Protein AF-A0A7S1FYM8-F1 (afdb_monomer)

Radius of gyration: 42.68 Å; Cα contacts (8 Å, |Δi|>4): 226; chains: 1; bounding box: 105×110×107 Å

Structure (mmCIF, N/CA/C/O backbone):
data_AF-A0A7S1FYM8-F1
#
_entry.id   AF-A0A7S1FYM8-F1
#
loop_
_atom_site.group_PDB
_atom_site.id
_atom_site.type_symbol
_atom_site.label_atom_id
_atom_site.label_alt_id
_atom_site.label_comp_id
_atom_site.label_asym_id
_atom_site.label_entity_id
_atom_site.label_seq_id
_atom_site.pdbx_PDB_ins_code
_atom_site.Cartn_x
_atom_site.Cartn_y
_atom_site.Cartn_z
_atom_site.occupancy
_atom_site.B_iso_or_equiv
_atom_site.auth_seq_id
_atom_site.auth_comp_id
_atom_site.auth_asym_id
_atom_site.auth_atom_id
_atom_site.pdbx_PDB_model_num
ATOM 1 N N . ARG A 1 1 ? -41.922 -6.984 -18.715 1.00 38.25 1 ARG A N 1
ATOM 2 C CA . ARG A 1 1 ? -40.935 -7.108 -17.613 1.00 38.25 1 ARG A CA 1
ATOM 3 C C . ARG A 1 1 ? -41.247 -8.401 -16.882 1.00 38.25 1 ARG A C 1
ATOM 5 O O . ARG A 1 1 ? -42.324 -8.498 -16.317 1.00 38.25 1 ARG A O 1
ATOM 12 N N . VAL A 1 2 ? -40.374 -9.398 -16.996 1.00 32.34 2 VAL A N 1
ATOM 13 C CA . VAL A 1 2 ? -40.550 -10.712 -16.357 1.00 32.34 2 VAL A CA 1
ATOM 14 C C . VAL A 1 2 ? -40.306 -10.556 -14.846 1.00 32.34 2 VAL A C 1
ATOM 16 O O . VAL A 1 2 ? -39.358 -9.849 -14.486 1.00 32.34 2 VAL A O 1
ATOM 19 N N . PRO A 1 3 ? -41.141 -11.131 -13.960 1.00 38.28 3 PRO A N 1
ATOM 20 C CA . PRO A 1 3 ? -40.943 -11.013 -12.522 1.00 38.28 3 PRO A CA 1
ATOM 21 C C . PRO A 1 3 ? -39.679 -11.766 -12.103 1.00 38.28 3 PRO A C 1
ATOM 23 O O . PRO A 1 3 ? -39.442 -12.898 -12.520 1.00 38.28 3 PRO A O 1
ATOM 26 N N . ARG A 1 4 ? -38.859 -11.119 -11.275 1.00 33.41 4 ARG A N 1
ATOM 27 C CA . ARG A 1 4 ? -37.663 -11.712 -10.673 1.00 33.41 4 ARG A CA 1
ATOM 28 C C . ARG A 1 4 ? -38.124 -12.667 -9.559 1.00 33.41 4 ARG A C 1
ATOM 30 O O . ARG A 1 4 ? -38.841 -12.194 -8.676 1.00 33.41 4 ARG A O 1
ATOM 37 N N . PRO A 1 5 ? -37.766 -13.962 -9.578 1.00 40.53 5 PRO A N 1
ATOM 38 C CA . PRO A 1 5 ? -38.188 -14.881 -8.529 1.00 40.53 5 PRO A CA 1
ATOM 39 C C . PRO A 1 5 ? -37.510 -14.532 -7.199 1.00 40.53 5 PRO A C 1
ATOM 41 O O . PRO A 1 5 ? -36.374 -14.048 -7.163 1.00 40.53 5 PRO A O 1
ATOM 44 N N . ALA A 1 6 ? -38.261 -14.728 -6.116 1.00 43.34 6 ALA A N 1
ATOM 45 C CA . ALA A 1 6 ? -37.846 -14.472 -4.747 1.00 43.34 6 ALA A CA 1
ATOM 46 C C . ALA A 1 6 ? -36.662 -15.372 -4.357 1.00 43.34 6 ALA A C 1
ATOM 48 O O . ALA A 1 6 ? -36.642 -16.555 -4.681 1.00 43.34 6 ALA A O 1
ATOM 49 N N . ARG A 1 7 ? -35.674 -14.788 -3.668 1.00 47.69 7 ARG A N 1
ATOM 50 C CA . ARG A 1 7 ? -34.530 -15.500 -3.091 1.00 47.69 7 ARG A CA 1
ATOM 51 C C . ARG A 1 7 ? -35.002 -16.296 -1.875 1.00 47.69 7 ARG A C 1
ATOM 53 O O . ARG A 1 7 ? -35.148 -15.723 -0.800 1.00 47.69 7 ARG A O 1
ATOM 60 N N . SER A 1 8 ? -35.270 -17.578 -2.067 1.00 44.41 8 SER A N 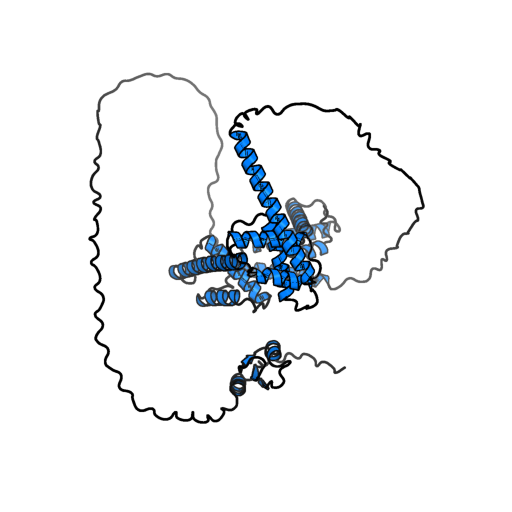1
ATOM 61 C CA . SER A 1 8 ? -35.269 -18.577 -1.001 1.00 44.41 8 SER A CA 1
ATOM 62 C C . SER A 1 8 ? -33.828 -19.017 -0.732 1.00 44.41 8 SER A C 1
ATOM 64 O O . SER A 1 8 ? -33.050 -19.169 -1.674 1.00 44.41 8 SER A O 1
ATOM 66 N N . ASP A 1 9 ? -33.489 -19.188 0.548 1.00 45.25 9 ASP A N 1
ATOM 67 C CA . ASP A 1 9 ? -32.216 -19.705 1.067 1.00 45.25 9 ASP A CA 1
ATOM 68 C C . ASP A 1 9 ? -32.023 -21.186 0.681 1.00 45.25 9 ASP A C 1
ATOM 70 O O . ASP A 1 9 ? -32.044 -22.092 1.512 1.00 45.25 9 ASP A O 1
ATOM 74 N N . GLU A 1 10 ? -31.886 -21.449 -0.615 1.00 48.28 10 GLU A N 1
ATOM 75 C CA . GLU A 1 10 ? -31.361 -22.709 -1.119 1.00 48.28 10 GLU A CA 1
ATOM 76 C C . GLU A 1 10 ? -29.854 -22.688 -0.877 1.00 48.28 10 GLU A C 1
ATOM 78 O O . GLU A 1 10 ? -29.166 -21.782 -1.350 1.00 48.28 10 GLU A O 1
ATOM 83 N N . ALA A 1 11 ? -29.352 -23.665 -0.115 1.00 52.97 11 ALA A N 1
ATOM 84 C CA . ALA A 1 11 ? -27.927 -23.952 -0.015 1.00 52.97 11 ALA A CA 1
ATOM 85 C C . ALA A 1 11 ? -27.313 -23.813 -1.411 1.00 52.97 11 ALA A C 1
ATOM 87 O O . ALA A 1 11 ? -27.772 -24.491 -2.332 1.00 52.97 11 ALA A O 1
ATOM 88 N N . GLU A 1 12 ? -26.370 -22.880 -1.583 1.00 62.25 12 GLU A N 1
ATOM 89 C CA . GLU A 1 12 ? -25.734 -22.622 -2.872 1.00 62.25 12 GLU A CA 1
ATOM 90 C C . GLU A 1 12 ? -25.123 -23.933 -3.362 1.00 62.25 12 GLU A C 1
ATOM 92 O O . GLU A 1 12 ? -24.049 -24.342 -2.931 1.00 62.25 12 GLU A O 1
ATOM 97 N N . VAL A 1 13 ? -25.858 -24.644 -4.218 1.00 65.06 13 VAL A N 1
ATOM 98 C CA . VAL A 1 13 ? -25.373 -25.871 -4.831 1.00 65.06 13 VAL A CA 1
ATOM 99 C C . VAL A 1 13 ? -24.149 -25.453 -5.622 1.00 65.06 13 VAL A C 1
ATOM 101 O O . VAL A 1 13 ? -24.277 -24.651 -6.549 1.00 65.06 13 VAL A O 1
ATOM 104 N N . GLU A 1 14 ? -22.976 -25.948 -5.229 1.00 85.75 14 GLU A N 1
ATOM 105 C CA . GLU A 1 14 ? -21.726 -25.681 -5.929 1.00 85.75 14 GLU A CA 1
ATOM 106 C C . GLU A 1 14 ? -21.905 -26.052 -7.406 1.00 85.75 14 GLU A C 1
ATOM 108 O O . GLU A 1 14 ? -22.054 -27.219 -7.779 1.00 85.75 14 GLU A O 1
ATOM 113 N N . ARG A 1 15 ? -21.976 -25.030 -8.261 1.00 95.69 15 ARG A N 1
ATOM 114 C CA . ARG A 1 15 ? -22.056 -25.183 -9.712 1.00 95.69 15 ARG A CA 1
ATOM 115 C C . ARG A 1 15 ? -20.660 -24.989 -10.278 1.00 95.69 15 ARG A C 1
ATOM 117 O O . ARG A 1 15 ? -20.012 -23.982 -10.020 1.00 95.69 15 ARG A O 1
ATOM 124 N N . TYR A 1 16 ? -20.240 -25.935 -11.098 1.00 96.44 16 TYR A N 1
ATOM 125 C CA . TYR A 1 16 ? -18.997 -25.930 -11.848 1.00 96.44 16 TYR A CA 1
ATOM 126 C C . TYR A 1 16 ? -19.305 -25.566 -13.301 1.00 96.44 16 TYR A C 1
ATOM 128 O O . TYR A 1 16 ? -20.214 -26.126 -13.915 1.00 96.44 16 TYR A O 1
ATOM 136 N N . TYR A 1 17 ? -18.546 -24.634 -13.863 1.00 96.94 17 TYR A N 1
ATOM 137 C CA . TYR A 1 17 ? -18.702 -24.162 -15.236 1.00 96.94 17 TYR A CA 1
ATOM 138 C C . TYR A 1 17 ? -17.548 -24.710 -16.076 1.00 96.94 17 TYR A C 1
ATOM 140 O O . TYR A 1 17 ? -16.439 -24.181 -16.038 1.00 96.94 17 TYR A O 1
ATOM 148 N N . ALA A 1 18 ? -17.783 -25.797 -16.803 1.00 97.00 18 ALA A N 1
ATOM 149 C CA . ALA A 1 18 ? -16.770 -26.430 -17.639 1.00 97.00 18 ALA A CA 1
ATOM 150 C C . ALA A 1 18 ? -16.822 -25.862 -19.061 1.00 97.00 18 ALA A C 1
ATOM 152 O O . ALA A 1 18 ? -17.883 -25.850 -19.679 1.00 97.00 18 ALA A O 1
ATOM 153 N N . VAL A 1 19 ? -15.683 -25.423 -19.590 1.00 97.00 19 VAL A N 1
ATOM 154 C CA . VAL A 1 19 ? -15.512 -24.934 -20.962 1.00 97.00 19 VAL A CA 1
ATOM 155 C C . VAL A 1 19 ? -14.601 -25.911 -21.695 1.00 97.00 19 VAL A C 1
ATOM 157 O O . VAL A 1 19 ? -13.460 -26.118 -21.289 1.00 97.00 19 VAL A O 1
ATOM 160 N N . ARG A 1 20 ? -15.103 -26.523 -22.769 1.00 95.44 20 ARG A N 1
ATOM 161 C CA . ARG A 1 20 ? -14.347 -27.440 -23.636 1.00 95.44 20 ARG A CA 1
ATOM 162 C C . ARG A 1 20 ? -13.675 -26.693 -24.785 1.00 95.44 20 ARG A C 1
ATOM 164 O O . ARG A 1 20 ? -12.532 -26.971 -25.126 1.00 95.44 20 ARG A O 1
ATOM 171 N N . ARG A 1 21 ? -14.378 -25.718 -25.363 1.00 93.94 21 ARG A N 1
ATOM 172 C CA . ARG A 1 21 ? -13.849 -24.800 -26.379 1.00 93.94 21 ARG A CA 1
ATOM 173 C C . ARG A 1 21 ? -14.210 -23.381 -25.977 1.00 93.94 21 ARG A C 1
ATOM 175 O O . ARG A 1 21 ? -15.368 -23.102 -25.686 1.00 93.94 21 ARG A O 1
ATOM 182 N N . GLY A 1 22 ? -13.217 -22.505 -25.931 1.00 93.81 22 GLY A N 1
ATOM 183 C CA . GLY A 1 22 ? -13.373 -21.103 -25.559 1.00 93.81 22 GLY A CA 1
ATOM 184 C C . GLY A 1 22 ? -12.378 -20.229 -26.311 1.00 93.81 22 GLY A C 1
ATOM 185 O O . GLY A 1 22 ? -11.638 -20.705 -27.172 1.00 93.81 22 GLY A O 1
ATOM 186 N N . ARG A 1 23 ? -12.356 -18.938 -25.983 1.00 93.12 23 ARG A N 1
ATOM 187 C CA . ARG A 1 23 ? -11.475 -17.944 -26.613 1.00 93.12 23 ARG A CA 1
ATOM 188 C C . ARG A 1 23 ? -9.984 -18.272 -26.479 1.00 93.12 23 ARG A C 1
ATOM 190 O O . ARG A 1 23 ? -9.207 -17.984 -27.386 1.00 93.12 23 ARG A O 1
ATOM 197 N N . THR A 1 24 ? -9.578 -18.861 -25.355 1.00 80.12 24 THR A N 1
ATOM 198 C CA . THR A 1 24 ? -8.226 -19.404 -25.166 1.00 80.12 24 THR A CA 1
ATOM 199 C C . THR A 1 24 ? -8.275 -20.923 -25.352 1.00 80.12 24 THR A C 1
ATOM 201 O O . THR A 1 24 ? -9.150 -21.584 -24.808 1.00 80.12 24 THR A O 1
ATOM 204 N N . VAL A 1 25 ? -7.392 -21.484 -26.186 1.00 63.66 25 VAL A N 1
ATOM 205 C CA . VAL A 1 25 ? -7.493 -22.843 -26.775 1.00 63.66 25 VAL A CA 1
ATOM 206 C C . VAL A 1 25 ? -7.195 -23.978 -25.770 1.00 63.66 25 VAL A C 1
ATOM 208 O O . VAL A 1 25 ? -6.439 -24.902 -26.054 1.00 63.66 25 VAL A O 1
ATOM 211 N N . ARG A 1 26 ? -7.733 -23.918 -24.551 1.00 81.81 26 ARG A N 1
ATOM 212 C CA . ARG A 1 26 ? -7.586 -24.965 -23.534 1.00 81.81 26 ARG A CA 1
ATOM 213 C C . ARG A 1 26 ? -8.911 -25.200 -22.827 1.00 81.81 26 ARG A C 1
ATOM 215 O O . ARG A 1 26 ? -9.626 -24.252 -22.516 1.00 81.81 26 ARG A O 1
ATOM 222 N N . SER A 1 27 ? -9.209 -26.467 -22.567 1.00 89.06 27 SER A N 1
ATOM 223 C CA . SER A 1 27 ? -10.341 -26.851 -21.736 1.00 89.06 27 SER A CA 1
ATOM 224 C C . SER A 1 27 ? -10.103 -26.422 -20.286 1.00 89.06 27 SER A C 1
ATOM 226 O O . SER A 1 27 ? -9.040 -26.697 -19.726 1.00 89.06 27 SER A O 1
ATOM 228 N N . CYS A 1 28 ? -11.088 -25.764 -19.674 1.00 95.12 28 CYS A N 1
ATOM 229 C CA . CYS A 1 28 ? -10.991 -25.144 -18.349 1.00 95.12 28 CYS A CA 1
ATOM 230 C C . CYS A 1 28 ? -12.256 -25.423 -17.522 1.00 95.12 28 CYS A C 1
ATOM 232 O O . CYS A 1 28 ? -13.337 -25.598 -18.079 1.00 95.12 28 CYS A O 1
ATOM 234 N N . ILE A 1 29 ? -12.149 -25.416 -16.190 1.00 96.25 29 ILE A N 1
ATOM 235 C CA . ILE A 1 29 ? -13.300 -25.477 -15.273 1.00 96.25 29 ILE A CA 1
ATOM 236 C C . ILE A 1 29 ? -13.244 -24.252 -14.363 1.00 96.25 29 ILE A C 1
ATOM 238 O O . ILE A 1 29 ? -12.221 -24.004 -13.729 1.00 96.25 29 ILE A O 1
ATOM 242 N N . PHE A 1 30 ? -14.340 -23.503 -14.293 1.00 95.56 30 PHE A N 1
ATOM 243 C CA . PHE A 1 30 ? -14.485 -22.301 -13.476 1.00 95.56 30 PHE A CA 1
ATOM 244 C C . PHE A 1 30 ? -15.482 -22.540 -12.339 1.00 95.56 30 PHE A C 1
ATOM 246 O O . PHE A 1 30 ? -16.452 -23.283 -12.500 1.00 95.56 30 PHE A O 1
ATOM 253 N N . LEU A 1 31 ? -15.264 -21.882 -11.199 1.00 94.06 31 LEU A N 1
ATOM 254 C CA . LEU A 1 31 ? -16.200 -21.885 -10.064 1.00 94.06 31 LEU A CA 1
ATOM 255 C C . LEU A 1 31 ? -17.230 -20.753 -10.166 1.00 94.06 31 LEU A C 1
ATOM 257 O O . LEU A 1 31 ? -18.332 -20.854 -9.633 1.00 94.06 31 LEU A O 1
ATOM 261 N N . PHE A 1 32 ? -16.898 -19.685 -10.894 1.00 93.56 32 PHE A N 1
ATOM 262 C CA . PHE A 1 32 ? -17.750 -18.514 -11.041 1.00 93.56 32 PHE A CA 1
ATOM 263 C C . PHE A 1 32 ? -18.169 -18.312 -12.497 1.00 93.56 32 PHE A C 1
ATOM 265 O O . PHE A 1 32 ? -17.368 -18.424 -13.426 1.00 93.56 32 PHE A O 1
ATOM 272 N N . TRP A 1 33 ? -19.437 -17.939 -12.699 1.00 93.81 33 TRP A N 1
ATOM 273 C CA . TRP A 1 33 ? -19.972 -17.649 -14.034 1.00 93.81 33 TRP A CA 1
ATOM 274 C C . TRP A 1 33 ? -19.226 -16.506 -14.728 1.00 93.81 33 TRP A C 1
ATOM 276 O O . TRP A 1 33 ? -19.073 -16.523 -15.944 1.00 93.81 33 TRP A O 1
ATOM 286 N N . ARG A 1 34 ? -18.748 -15.520 -13.9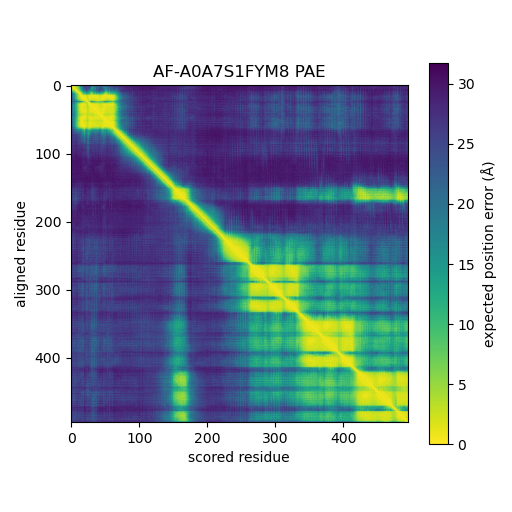58 1.00 93.44 34 ARG A N 1
ATOM 287 C CA . ARG A 1 34 ? -18.020 -14.362 -14.487 1.00 93.44 34 ARG A CA 1
ATOM 288 C C . ARG A 1 34 ? -16.785 -14.784 -15.286 1.00 93.44 34 ARG A C 1
ATOM 290 O O . ARG A 1 34 ? -16.613 -14.295 -16.395 1.00 93.44 34 ARG A O 1
ATOM 297 N N . ASP A 1 35 ? -15.999 -15.717 -14.760 1.00 93.50 35 ASP A N 1
ATOM 298 C CA . ASP A 1 35 ? -14.743 -16.148 -15.383 1.00 93.50 35 ASP A CA 1
ATOM 299 C C . ASP A 1 35 ? -15.008 -17.049 -16.597 1.00 93.50 35 ASP A C 1
ATOM 301 O O . ASP A 1 35 ? -14.373 -16.912 -17.642 1.00 93.50 35 ASP A O 1
ATOM 305 N N . CYS A 1 36 ? -16.019 -17.921 -16.498 1.00 95.69 36 CYS A N 1
ATOM 306 C CA . CYS A 1 36 ? -16.494 -18.721 -17.629 1.00 95.69 36 CYS A CA 1
ATOM 307 C C . CYS A 1 36 ? -16.953 -17.825 -18.790 1.00 95.69 36 CYS A C 1
ATOM 309 O O . CYS A 1 36 ? -16.597 -18.051 -19.948 1.00 95.69 36 CYS A O 1
ATOM 311 N N . ARG A 1 37 ? -17.693 -16.757 -18.475 1.00 96.19 37 ARG A N 1
ATOM 312 C CA . ARG A 1 37 ? -18.225 -15.811 -19.455 1.00 96.19 37 ARG A CA 1
ATOM 313 C C . ARG A 1 37 ? -17.129 -15.137 -20.282 1.00 96.19 37 ARG A C 1
ATOM 315 O O . ARG A 1 37 ? -17.326 -14.951 -21.475 1.00 96.19 37 ARG A O 1
ATOM 322 N N . GLU A 1 38 ? -15.967 -14.836 -19.703 1.00 95.06 38 GLU A N 1
ATOM 323 C CA . GLU A 1 38 ? -14.831 -14.249 -20.437 1.00 95.06 38 GLU A CA 1
ATOM 324 C C . GLU A 1 38 ? -14.255 -15.180 -21.521 1.00 95.06 38 GLU A C 1
ATOM 326 O O . GLU A 1 38 ? -13.633 -14.708 -22.477 1.00 95.06 38 GLU A O 1
ATOM 331 N N . GLN A 1 39 ? -14.474 -16.495 -21.398 1.00 95.44 39 GLN A N 1
ATOM 332 C CA . GLN A 1 39 ? -14.066 -17.483 -22.400 1.00 95.44 39 GLN A CA 1
ATOM 333 C C . GLN A 1 39 ? -15.125 -17.736 -23.474 1.00 95.44 39 GLN A C 1
ATOM 335 O O . GLN A 1 39 ? -14.768 -18.145 -24.581 1.00 95.44 39 GLN A O 1
ATOM 340 N N . VAL A 1 40 ? -16.401 -17.534 -23.139 1.00 96.19 40 VAL A N 1
ATOM 341 C CA . VAL A 1 40 ? -17.550 -17.882 -23.988 1.00 96.19 40 VAL A CA 1
ATOM 342 C C . VAL A 1 40 ? -18.060 -16.675 -24.780 1.00 96.19 40 VAL A C 1
ATOM 344 O O . VAL A 1 40 ? -18.343 -16.808 -25.969 1.00 96.19 40 VAL A O 1
ATOM 347 N N . ASP A 1 41 ? -18.150 -15.491 -24.164 1.00 94.88 41 ASP A N 1
ATOM 348 C CA . ASP A 1 41 ? -18.695 -14.296 -24.816 1.00 94.88 41 ASP A CA 1
ATOM 349 C C . ASP A 1 41 ? -17.801 -13.861 -25.994 1.00 94.88 41 ASP A C 1
ATOM 351 O O . ASP A 1 41 ? -16.619 -13.549 -25.833 1.00 94.88 41 ASP A O 1
ATOM 355 N N . GLY A 1 42 ? -18.388 -13.814 -27.193 1.00 92.94 42 GLY A N 1
ATOM 356 C CA . GLY A 1 42 ? -17.697 -13.425 -28.427 1.00 92.94 42 GLY A CA 1
ATOM 357 C C . GLY A 1 42 ? -16.855 -14.530 -29.074 1.00 92.94 42 GLY A C 1
ATOM 358 O O . GLY A 1 42 ? -16.045 -14.226 -29.946 1.00 92.94 42 GLY A O 1
ATOM 359 N N . CYS A 1 43 ? -17.012 -15.790 -28.654 1.00 93.50 43 CYS A N 1
ATOM 360 C CA . CYS A 1 43 ? -16.412 -16.946 -29.315 1.00 93.50 43 CYS A CA 1
ATOM 361 C C . CYS A 1 43 ? -17.496 -17.766 -30.036 1.00 93.50 43 CYS A C 1
ATOM 363 O O . CYS A 1 43 ? -18.307 -18.431 -29.395 1.00 93.50 43 CYS A O 1
ATOM 365 N N . ASP A 1 44 ? -17.488 -17.744 -31.372 1.00 94.75 44 ASP A N 1
ATOM 366 C CA . ASP A 1 44 ? -18.535 -18.356 -32.213 1.00 94.75 44 ASP A CA 1
ATOM 367 C C . ASP A 1 44 ? -18.627 -19.887 -32.079 1.00 94.75 44 ASP A C 1
ATOM 369 O O . ASP A 1 44 ? -19.648 -20.491 -32.399 1.00 94.75 44 ASP A O 1
ATOM 373 N N . VAL A 1 45 ? -17.555 -20.520 -31.596 1.00 93.25 45 VAL A N 1
ATOM 374 C CA . VAL A 1 45 ? -17.421 -21.979 -31.436 1.00 93.25 45 VAL A CA 1
ATOM 375 C C . VAL A 1 45 ? -17.265 -22.392 -29.970 1.00 93.25 45 VAL A C 1
ATOM 377 O O . VAL A 1 45 ? -16.661 -23.425 -29.671 1.00 93.25 45 VAL A O 1
ATOM 380 N N . ALA A 1 46 ? -17.764 -21.574 -29.039 1.00 95.19 46 ALA A N 1
ATOM 381 C CA . ALA A 1 46 ? -17.681 -21.881 -27.620 1.00 95.19 46 ALA A CA 1
ATOM 382 C C . ALA A 1 46 ? -18.568 -23.074 -27.232 1.00 95.19 46 ALA A C 1
ATOM 384 O O . ALA A 1 46 ? -19.752 -23.131 -27.554 1.00 95.19 46 ALA A O 1
ATOM 385 N N . GLU A 1 47 ? -18.000 -24.003 -26.467 1.00 96.50 47 GLU A N 1
ATOM 386 C CA . GLU A 1 47 ? -18.697 -25.168 -25.928 1.00 96.50 47 GLU A CA 1
ATOM 387 C C . GLU A 1 47 ? -18.506 -25.198 -24.413 1.00 96.50 47 GLU A C 1
ATOM 389 O O . GLU A 1 47 ? -17.387 -25.393 -23.928 1.00 96.50 47 GLU A O 1
ATOM 394 N N . TYR A 1 48 ? -19.592 -25.012 -23.661 1.00 97.31 48 TYR A N 1
ATOM 395 C CA . TYR A 1 48 ? -19.569 -24.992 -22.199 1.00 97.31 48 TYR A CA 1
ATOM 396 C C . TYR A 1 48 ? -20.771 -25.727 -21.590 1.00 97.31 48 TYR A C 1
ATOM 398 O O . TYR A 1 48 ? -21.811 -25.877 -22.230 1.00 97.31 48 TYR A O 1
ATOM 406 N N . ALA A 1 49 ? -20.632 -26.172 -20.340 1.00 97.12 49 ALA A N 1
ATOM 407 C CA . ALA A 1 49 ? -21.692 -26.798 -19.556 1.00 97.12 49 ALA A CA 1
ATOM 408 C C . ALA A 1 49 ? -21.644 -26.345 -18.089 1.00 97.12 49 ALA A C 1
ATOM 410 O O . ALA A 1 49 ? -20.572 -26.108 -17.529 1.00 97.12 49 ALA A O 1
ATOM 411 N N . VAL A 1 50 ? -22.819 -26.248 -17.461 1.00 97.12 50 VAL A N 1
ATOM 412 C CA . VAL A 1 50 ? -22.969 -25.989 -16.020 1.00 97.12 50 VAL A CA 1
ATOM 413 C C . VAL A 1 50 ? -23.331 -27.298 -15.337 1.00 97.12 50 VAL A C 1
ATOM 415 O O . VAL A 1 50 ? -24.329 -27.926 -15.685 1.00 97.12 50 VAL A O 1
ATOM 418 N N . LEU A 1 51 ? -22.508 -27.729 -14.390 1.00 96.75 51 LEU A N 1
ATOM 419 C CA . LEU A 1 51 ? -22.564 -29.061 -13.797 1.00 96.75 51 LEU A CA 1
ATOM 420 C C . LEU A 1 51 ? -22.524 -28.937 -12.275 1.00 96.75 51 LEU A C 1
ATOM 422 O O . LEU A 1 51 ? -21.841 -28.077 -11.738 1.00 96.75 51 LEU A O 1
ATOM 426 N N . THR A 1 52 ? -23.252 -29.785 -11.559 1.00 95.88 52 THR A N 1
ATOM 427 C CA . THR A 1 52 ? -23.288 -29.778 -10.082 1.00 95.88 52 THR A CA 1
ATOM 428 C C . THR A 1 52 ? -22.208 -30.660 -9.453 1.00 95.88 52 THR A C 1
ATOM 430 O O . THR A 1 52 ? -22.085 -30.726 -8.237 1.00 95.88 52 THR A O 1
ATOM 433 N N . ASN A 1 53 ? -21.432 -31.370 -10.276 1.00 94.81 53 ASN A N 1
ATOM 434 C CA . ASN A 1 53 ? -20.415 -32.317 -9.839 1.00 94.81 53 ASN A CA 1
ATOM 435 C C . ASN A 1 53 ? -19.105 -32.066 -10.597 1.00 94.81 53 ASN A C 1
ATOM 437 O O . ASN A 1 53 ? -19.083 -32.060 -11.832 1.00 94.81 53 ASN A O 1
ATOM 441 N N . LEU A 1 54 ? -18.008 -31.912 -9.854 1.00 94.56 54 LEU A N 1
ATOM 442 C CA . LEU A 1 54 ? -16.672 -31.690 -10.403 1.00 94.56 54 LEU A CA 1
ATOM 443 C C . LEU A 1 54 ? -16.220 -32.815 -11.352 1.00 94.56 54 LEU A C 1
ATOM 445 O O . LEU A 1 54 ? -15.630 -32.533 -12.391 1.00 94.56 54 LEU A O 1
ATOM 449 N N . ALA A 1 55 ? -16.531 -34.081 -11.058 1.00 94.81 55 ALA A N 1
ATOM 450 C CA . ALA A 1 55 ? -16.164 -35.213 -11.915 1.00 94.81 55 ALA A CA 1
ATOM 451 C C . ALA A 1 55 ? -16.848 -35.141 -13.292 1.00 94.81 55 ALA A C 1
ATOM 453 O O . ALA A 1 55 ? -16.235 -35.440 -14.321 1.00 94.81 55 ALA A O 1
ATOM 454 N N . ALA A 1 56 ? -18.101 -34.676 -13.326 1.00 95.38 56 ALA A N 1
ATOM 455 C CA . ALA A 1 56 ? -18.807 -34.420 -14.577 1.00 95.38 56 ALA A CA 1
ATOM 456 C C . ALA A 1 56 ? -18.174 -33.243 -15.336 1.00 95.38 56 ALA A C 1
ATOM 458 O O . ALA A 1 56 ? -18.020 -33.315 -16.554 1.00 95.38 56 ALA A O 1
ATOM 459 N N . ALA A 1 57 ? -17.756 -32.187 -14.626 1.00 96.62 57 ALA A N 1
ATOM 460 C CA . ALA A 1 57 ? -17.084 -31.028 -15.217 1.00 96.62 57 ALA A CA 1
ATOM 461 C C . ALA A 1 57 ? -15.742 -31.389 -15.865 1.00 96.62 57 ALA A C 1
ATOM 463 O O . ALA A 1 57 ? -15.469 -30.958 -16.984 1.00 96.62 57 ALA A O 1
ATOM 464 N N . VAL A 1 58 ? -14.949 -32.244 -15.213 1.00 95.31 58 VAL A N 1
ATOM 465 C CA . VAL A 1 58 ? -13.698 -32.783 -15.769 1.00 95.31 58 VAL A CA 1
ATOM 466 C C . VAL A 1 58 ? -13.966 -33.638 -17.002 1.00 95.31 58 VAL A C 1
ATOM 468 O O . VAL A 1 58 ? -13.311 -33.446 -18.023 1.00 95.31 58 VAL A O 1
ATOM 471 N N . SER A 1 59 ? -14.963 -34.523 -16.943 1.00 94.81 59 SER A N 1
ATOM 472 C CA . SER A 1 59 ? -15.329 -35.380 -18.079 1.00 94.81 59 SER A CA 1
ATOM 473 C C . SER A 1 59 ? -15.795 -34.560 -19.289 1.00 94.81 59 SER A C 1
ATOM 475 O O . SER A 1 59 ? -15.431 -34.860 -20.421 1.00 94.81 59 SER A O 1
ATOM 477 N N . PHE A 1 60 ? -16.554 -33.483 -19.059 1.00 95.75 60 PHE A N 1
ATOM 478 C CA . PHE A 1 60 ? -16.976 -32.568 -20.119 1.00 95.75 60 PHE A CA 1
ATOM 479 C C . PHE A 1 60 ? -15.792 -31.798 -20.720 1.00 95.75 60 PHE A C 1
ATOM 481 O O . PHE A 1 60 ? -15.659 -31.733 -21.943 1.00 95.75 60 PHE A O 1
ATOM 488 N N . ALA A 1 61 ? -14.920 -31.240 -19.872 1.00 95.38 61 ALA A N 1
ATOM 489 C CA . ALA A 1 61 ? -13.751 -30.473 -20.299 1.00 95.38 61 ALA A CA 1
ATOM 490 C C . ALA A 1 61 ? -12.740 -31.336 -21.079 1.00 95.38 61 ALA A C 1
ATOM 492 O O . ALA A 1 61 ? -12.168 -30.867 -22.062 1.00 95.38 61 ALA A O 1
ATOM 493 N N . ALA A 1 62 ? -12.559 -32.603 -20.694 1.00 93.69 62 ALA A N 1
ATOM 494 C CA . ALA A 1 62 ? -11.703 -33.553 -21.407 1.00 93.69 62 ALA A CA 1
ATOM 495 C C . ALA A 1 62 ? -12.221 -33.899 -22.818 1.00 93.69 62 ALA A C 1
ATOM 497 O O . ALA A 1 62 ? -11.445 -34.345 -23.660 1.00 93.69 62 ALA A O 1
ATOM 498 N N . GLY A 1 63 ? -13.509 -33.652 -23.088 1.00 90.62 63 GLY A N 1
ATOM 499 C CA . GLY A 1 63 ? -14.177 -34.059 -24.317 1.00 90.62 63 GLY A CA 1
ATOM 500 C C . GLY A 1 63 ? -14.465 -35.564 -24.359 1.00 90.62 63 GLY A C 1
ATOM 501 O O . GLY A 1 63 ? -14.002 -36.317 -23.501 1.00 90.62 63 GLY A O 1
ATOM 502 N N . PRO A 1 64 ? -15.258 -36.037 -25.340 1.00 83.56 64 PRO A N 1
ATOM 503 C CA . PRO A 1 64 ? -15.262 -37.460 -25.657 1.00 83.56 64 PRO A CA 1
ATOM 504 C C . PRO A 1 64 ? -13.808 -37.837 -25.927 1.00 83.56 64 PRO A C 1
ATOM 506 O O . PRO A 1 64 ? -13.149 -37.112 -26.668 1.00 83.56 64 PRO A O 1
ATOM 509 N N . ALA A 1 65 ? -13.307 -38.901 -25.293 1.00 64.00 65 ALA A N 1
ATOM 510 C CA . ALA A 1 65 ? -11.993 -39.450 -25.598 1.00 64.00 65 ALA A CA 1
ATOM 511 C C . ALA A 1 65 ? -11.978 -39.743 -27.098 1.00 64.00 65 ALA A C 1
ATOM 513 O O . ALA A 1 65 ? -12.523 -40.750 -27.546 1.00 64.00 65 ALA A O 1
ATOM 514 N N . GLU A 1 66 ? -11.488 -38.775 -27.868 1.00 55.47 66 GLU A N 1
ATOM 515 C CA . GLU A 1 66 ? -11.416 -38.811 -29.311 1.00 55.47 66 GLU A CA 1
ATOM 516 C C . GLU A 1 66 ? -10.608 -40.062 -29.592 1.00 55.47 66 GLU A C 1
ATOM 518 O O . GLU A 1 66 ? -9.450 -40.140 -29.177 1.00 55.47 66 GLU A O 1
ATOM 523 N N . ALA A 1 67 ? -11.292 -41.093 -30.103 1.00 50.09 67 ALA A N 1
ATOM 524 C CA . ALA A 1 67 ? -10.744 -42.422 -30.292 1.00 50.09 67 ALA A CA 1
ATOM 525 C C . ALA A 1 67 ? -9.394 -42.238 -30.962 1.00 50.09 67 ALA A C 1
ATOM 527 O O . ALA A 1 67 ? -9.344 -41.805 -32.113 1.00 50.09 67 ALA A O 1
ATOM 528 N N . ALA A 1 68 ? -8.328 -42.436 -30.184 1.00 46.62 68 ALA A N 1
ATOM 529 C CA . ALA A 1 68 ? -6.987 -42.096 -30.594 1.00 46.62 68 ALA A CA 1
ATOM 530 C C . ALA A 1 68 ? -6.741 -42.829 -31.906 1.00 46.62 68 ALA A C 1
ATOM 532 O O . ALA A 1 68 ? -6.602 -44.052 -31.914 1.00 46.62 68 ALA A O 1
ATOM 533 N N . VAL A 1 69 ? -6.745 -42.089 -33.017 1.00 49.44 69 VAL A N 1
ATOM 534 C CA . VAL A 1 69 ? -6.190 -42.585 -34.266 1.00 49.44 69 VAL A CA 1
ATOM 535 C C . VAL A 1 69 ? -4.751 -42.913 -33.887 1.00 49.44 69 VAL A C 1
ATOM 537 O O . VAL A 1 69 ? -4.026 -41.996 -33.483 1.00 49.44 69 VAL A O 1
ATOM 540 N N . PRO A 1 70 ? -4.360 -44.202 -33.865 1.00 46.00 70 PRO A N 1
ATOM 541 C CA . PRO A 1 70 ? -3.037 -44.580 -33.410 1.00 46.00 70 PRO A CA 1
ATOM 542 C C . PRO A 1 70 ? -2.029 -43.776 -34.233 1.00 46.00 70 PRO A C 1
ATOM 544 O O . PRO A 1 70 ? -2.213 -43.661 -35.450 1.00 46.00 70 PRO A O 1
ATOM 547 N N . PRO A 1 71 ? -1.014 -43.164 -33.597 1.00 46.50 71 PRO A N 1
ATOM 548 C CA . PRO A 1 71 ? -0.027 -42.381 -34.321 1.00 46.50 71 PRO A CA 1
ATOM 549 C C . PRO A 1 71 ? 0.536 -43.263 -35.431 1.00 46.50 71 PRO A C 1
ATOM 551 O O . PRO A 1 71 ? 1.023 -44.363 -35.162 1.00 46.50 71 PRO A O 1
ATOM 554 N N . ALA A 1 72 ? 0.393 -42.806 -36.678 1.00 45.59 72 ALA A N 1
ATOM 555 C CA . ALA A 1 72 ? 0.930 -43.493 -37.838 1.00 45.59 72 ALA A CA 1
ATOM 556 C C . ALA A 1 72 ? 2.403 -43.798 -37.559 1.00 45.59 72 ALA A C 1
ATOM 558 O O . ALA A 1 72 ? 3.204 -42.886 -37.348 1.00 45.59 72 ALA A O 1
ATOM 559 N N . VAL A 1 73 ? 2.715 -45.092 -37.475 1.00 44.84 73 VAL A N 1
ATOM 560 C CA . VAL A 1 73 ? 4.054 -45.602 -37.192 1.00 44.84 73 VAL A CA 1
ATOM 561 C C . VAL A 1 73 ? 5.005 -44.965 -38.210 1.00 44.84 73 VAL A C 1
ATOM 563 O O . VAL A 1 73 ? 4.822 -45.190 -39.409 1.00 44.84 73 VAL A O 1
ATOM 566 N N . PRO A 1 74 ? 5.984 -44.143 -37.790 1.00 52.72 74 PRO A N 1
ATOM 567 C CA . PRO A 1 74 ? 6.957 -43.609 -38.728 1.00 52.72 74 PRO A CA 1
ATOM 568 C C . PRO A 1 74 ? 7.746 -44.783 -39.333 1.00 52.72 74 PRO A C 1
ATOM 570 O O . PRO A 1 74 ? 8.086 -45.721 -38.604 1.00 52.72 74 PRO A O 1
ATOM 573 N N . PRO A 1 75 ? 8.030 -44.775 -40.648 1.00 51.12 75 PRO A N 1
ATOM 574 C CA . PRO A 1 75 ? 8.769 -45.855 -41.290 1.00 51.12 75 PRO A CA 1
ATOM 575 C C . PRO A 1 75 ? 10.132 -46.027 -40.611 1.00 51.12 75 PRO A C 1
ATOM 577 O O . PRO A 1 75 ? 10.882 -45.064 -40.451 1.00 51.12 75 PRO A O 1
ATOM 58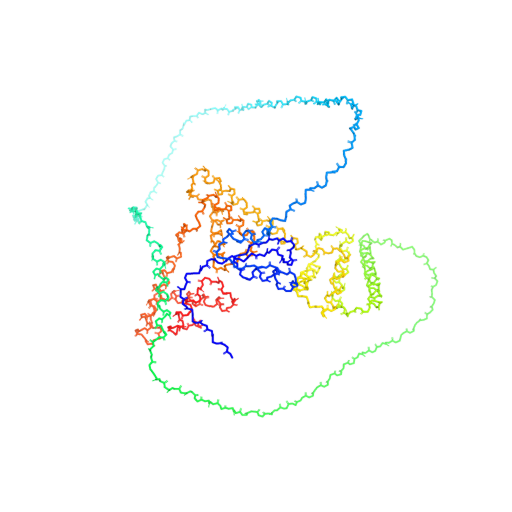0 N N . MET A 1 76 ? 10.426 -47.263 -40.191 1.00 41.41 76 MET A N 1
ATOM 581 C CA . MET A 1 76 ? 11.712 -47.669 -39.622 1.00 41.41 76 MET A CA 1
ATOM 582 C C . MET A 1 76 ? 12.853 -47.209 -40.531 1.00 41.41 76 MET A C 1
ATOM 584 O O . MET A 1 76 ? 13.044 -47.737 -41.625 1.00 41.41 76 MET A O 1
ATOM 588 N N . VAL A 1 77 ? 13.638 -46.247 -40.053 1.00 52.22 77 VAL A N 1
ATOM 589 C CA . VAL A 1 77 ? 14.940 -45.929 -40.637 1.00 52.22 77 VAL A CA 1
ATOM 590 C C . VAL A 1 77 ? 15.942 -46.958 -40.091 1.00 52.22 77 VAL A C 1
ATOM 592 O O . VAL A 1 77 ? 16.005 -47.138 -38.871 1.00 52.22 77 VAL A O 1
ATOM 595 N N . PRO A 1 78 ? 16.702 -47.668 -40.947 1.00 54.69 78 PRO A N 1
ATOM 596 C CA . PRO A 1 78 ? 17.703 -48.631 -40.497 1.00 54.69 78 PRO A CA 1
ATOM 597 C C . PRO A 1 78 ? 18.815 -47.943 -39.683 1.00 54.69 78 PRO A C 1
ATOM 599 O O . PRO A 1 78 ? 19.134 -46.777 -39.932 1.00 54.69 78 PRO A O 1
ATOM 602 N N . PRO A 1 79 ? 19.417 -48.643 -38.705 1.00 48.44 79 PRO A N 1
ATOM 603 C CA . PRO A 1 79 ? 20.355 -48.046 -37.763 1.00 48.44 79 PRO A CA 1
ATOM 604 C C . PRO A 1 79 ? 21.637 -47.614 -38.480 1.00 48.44 79 PRO A C 1
ATOM 606 O O . PRO A 1 79 ? 22.432 -48.444 -38.922 1.00 48.44 79 PRO A O 1
ATOM 609 N N . MET A 1 80 ? 21.857 -46.301 -38.573 1.00 46.38 80 MET A N 1
ATOM 610 C CA . MET A 1 80 ? 23.158 -45.763 -38.953 1.00 46.38 80 MET A CA 1
ATOM 611 C C . MET A 1 80 ? 24.169 -46.048 -37.841 1.00 46.38 80 MET A C 1
ATOM 613 O O . MET A 1 80 ? 24.018 -45.620 -36.697 1.00 46.38 80 MET A O 1
ATOM 617 N N . VAL A 1 81 ? 25.216 -46.777 -38.214 1.00 50.00 81 VAL A N 1
ATOM 618 C CA . VAL A 1 81 ? 26.417 -47.019 -37.416 1.00 50.00 81 VAL A CA 1
ATOM 619 C C . VAL A 1 81 ? 27.107 -45.676 -37.157 1.00 50.00 81 VAL A C 1
ATOM 621 O O . VAL A 1 81 ? 27.655 -45.065 -38.073 1.00 50.00 81 VAL A O 1
ATOM 624 N N . LEU A 1 82 ? 27.071 -45.205 -35.909 1.00 52.12 82 LEU A N 1
ATOM 625 C CA . LEU A 1 82 ? 27.850 -44.047 -35.467 1.00 52.12 82 LEU A CA 1
ATOM 626 C C . LEU A 1 82 ? 29.330 -44.445 -35.302 1.00 52.12 82 LEU A C 1
ATOM 628 O O . LEU A 1 82 ? 29.616 -45.440 -34.626 1.00 52.12 82 LEU A O 1
ATOM 632 N N . PRO A 1 83 ? 30.289 -43.687 -35.863 1.00 52.69 83 PRO A N 1
ATOM 633 C CA . PRO A 1 83 ? 31.706 -43.912 -35.614 1.00 52.69 83 PRO A CA 1
ATOM 634 C C . PRO A 1 83 ? 32.064 -43.588 -34.155 1.00 52.69 83 PRO A C 1
ATOM 636 O O . PRO A 1 83 ? 31.702 -42.541 -33.617 1.00 52.69 83 PRO A O 1
ATOM 639 N N . ARG A 1 84 ? 32.793 -44.516 -33.519 1.00 49.69 84 ARG A N 1
ATOM 640 C CA . ARG A 1 84 ? 33.369 -44.397 -32.170 1.00 49.69 84 ARG A CA 1
ATOM 641 C C . ARG A 1 84 ? 34.189 -43.107 -32.051 1.00 49.69 84 ARG A C 1
ATOM 643 O O . ARG A 1 84 ? 35.224 -42.973 -32.700 1.00 49.69 84 ARG A O 1
ATOM 650 N N . LEU A 1 85 ? 33.756 -42.199 -31.179 1.00 58.59 85 LEU A N 1
ATOM 651 C CA . LEU A 1 85 ? 34.574 -41.073 -30.728 1.00 58.59 85 LEU A CA 1
ATOM 652 C C . LEU A 1 85 ? 35.743 -41.584 -29.859 1.00 58.59 85 LEU A C 1
ATOM 654 O O . LEU A 1 85 ? 35.544 -42.512 -29.068 1.00 58.59 85 LEU A O 1
ATOM 658 N N . PRO A 1 86 ? 36.952 -41.006 -29.985 1.00 64.31 86 PRO A N 1
ATOM 659 C CA . PRO A 1 86 ? 38.084 -41.344 -29.129 1.00 64.31 86 PRO A CA 1
ATOM 660 C C . PRO A 1 86 ? 37.861 -40.867 -27.679 1.00 64.31 86 PRO A C 1
ATOM 662 O O . PRO A 1 86 ? 37.130 -39.901 -27.448 1.00 64.31 86 PRO A O 1
ATOM 665 N N . PRO A 1 87 ? 38.481 -41.537 -26.690 1.00 57.59 87 PRO A N 1
ATOM 666 C CA . PRO A 1 87 ? 38.278 -41.246 -25.275 1.00 57.59 87 PRO A CA 1
ATOM 667 C C . PRO A 1 87 ? 38.791 -39.846 -24.908 1.00 57.59 87 PRO A C 1
ATOM 669 O O . PRO A 1 87 ? 39.955 -39.518 -25.135 1.00 57.59 87 PRO A O 1
ATOM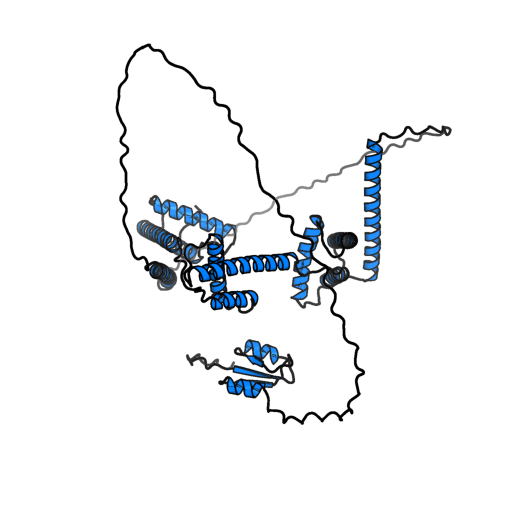 672 N N . MET A 1 88 ? 37.915 -39.029 -24.315 1.00 58.78 88 MET A N 1
ATOM 673 C CA . MET A 1 88 ? 38.284 -37.749 -23.710 1.00 58.78 88 MET A CA 1
ATOM 674 C C . MET A 1 88 ? 39.224 -37.982 -22.524 1.00 58.78 88 MET A C 1
ATOM 676 O O . MET A 1 88 ? 38.876 -38.663 -21.561 1.00 58.78 88 MET A O 1
ATOM 680 N N . VAL A 1 89 ? 40.406 -37.375 -22.593 1.00 61.78 89 VAL A N 1
ATOM 681 C CA . VAL A 1 89 ? 41.347 -37.262 -21.477 1.00 61.78 89 VAL A CA 1
ATOM 682 C C . VAL A 1 89 ? 40.780 -36.246 -20.472 1.00 61.78 89 VAL A C 1
ATOM 684 O O . VAL A 1 89 ? 40.416 -35.142 -20.887 1.00 61.78 89 VAL A O 1
ATOM 687 N N . PRO A 1 90 ? 40.670 -36.573 -19.172 1.00 63.41 90 PRO A N 1
ATOM 688 C CA . PRO A 1 90 ? 40.215 -35.616 -18.170 1.00 63.41 90 PRO A CA 1
ATOM 689 C C . PRO A 1 90 ? 41.248 -34.488 -17.983 1.00 63.41 90 PRO A C 1
ATOM 691 O O . PRO A 1 90 ? 42.453 -34.754 -18.000 1.00 63.41 90 PRO A O 1
ATOM 694 N N . PRO A 1 91 ? 40.814 -33.229 -17.795 1.00 57.19 91 PRO A N 1
ATOM 695 C CA . PRO A 1 91 ? 41.729 -32.112 -17.601 1.00 57.19 91 PRO A CA 1
ATOM 696 C C . PRO A 1 91 ? 42.482 -32.247 -16.269 1.00 57.19 91 PRO A C 1
ATOM 698 O O . PRO A 1 91 ? 41.872 -32.387 -15.208 1.00 57.19 91 PRO A O 1
ATOM 701 N N . MET A 1 92 ? 43.817 -32.190 -16.336 1.00 63.00 92 MET A N 1
ATOM 702 C CA . MET A 1 92 ? 44.705 -32.085 -15.176 1.00 63.00 92 MET A CA 1
ATOM 703 C C . MET A 1 92 ? 44.339 -30.849 -14.347 1.00 63.00 92 MET A C 1
ATOM 705 O O . MET A 1 92 ? 44.384 -29.720 -14.833 1.00 63.00 92 MET A O 1
ATOM 709 N N . VAL A 1 93 ? 44.006 -31.079 -13.080 1.00 62.62 93 VAL A N 1
ATOM 710 C CA . VAL A 1 93 ? 43.845 -30.040 -12.061 1.00 62.62 93 VAL A CA 1
ATOM 711 C C . VAL A 1 93 ? 45.244 -29.540 -11.666 1.00 62.62 93 VAL A C 1
ATOM 713 O O . VAL A 1 93 ? 46.072 -30.362 -11.268 1.00 62.62 93 VAL A O 1
ATOM 716 N N . PRO A 1 94 ? 45.556 -28.236 -11.775 1.00 66.00 94 PRO A N 1
ATOM 717 C CA . PRO A 1 94 ? 46.827 -27.707 -11.290 1.00 66.00 94 PRO A CA 1
ATOM 718 C C . PRO A 1 94 ? 46.888 -27.751 -9.749 1.00 66.00 94 PRO A C 1
ATOM 720 O O . PRO A 1 94 ? 45.865 -27.538 -9.092 1.00 66.00 94 PRO A O 1
ATOM 723 N N . PRO A 1 95 ? 48.065 -28.018 -9.153 1.00 62.25 95 PRO A N 1
ATOM 724 C CA . PRO A 1 95 ? 48.215 -28.126 -7.705 1.00 62.25 95 PRO A CA 1
ATOM 725 C C . PRO A 1 95 ? 48.003 -26.768 -7.020 1.00 62.25 95 PRO A C 1
ATOM 727 O O . PRO A 1 95 ? 48.556 -25.752 -7.443 1.00 62.25 95 PRO A O 1
ATOM 730 N N . MET A 1 96 ? 47.204 -26.760 -5.947 1.00 60.66 96 MET A N 1
ATOM 731 C CA . MET A 1 96 ? 47.045 -25.597 -5.068 1.00 60.66 96 MET A CA 1
ATOM 732 C C . MET A 1 96 ? 48.387 -25.231 -4.408 1.00 60.66 96 MET A C 1
ATOM 734 O O . MET A 1 96 ? 49.125 -26.133 -4.004 1.00 60.66 96 MET A O 1
ATOM 738 N N . PRO A 1 97 ? 48.701 -23.933 -4.246 1.00 63.91 97 PRO A N 1
ATOM 739 C CA . PRO A 1 97 ? 49.851 -23.506 -3.457 1.00 63.91 97 PRO A CA 1
ATOM 740 C C . PRO A 1 97 ? 49.634 -23.795 -1.958 1.00 63.91 97 PRO A C 1
ATOM 742 O O . PRO A 1 97 ? 48.491 -23.755 -1.489 1.00 63.91 97 PRO A O 1
ATOM 745 N N . PRO A 1 98 ? 50.709 -24.077 -1.197 1.00 58.09 98 PRO A N 1
ATOM 746 C CA . PRO A 1 98 ? 50.616 -24.407 0.219 1.00 58.09 98 PRO A CA 1
ATOM 747 C C . PRO A 1 98 ? 50.128 -23.214 1.047 1.00 58.09 98 PRO A C 1
ATOM 749 O O . PRO A 1 98 ? 50.524 -22.067 0.832 1.00 58.09 98 PRO A O 1
ATOM 752 N N . SER A 1 99 ? 49.253 -23.519 2.003 1.00 50.53 99 SER A N 1
ATOM 753 C CA . SER A 1 99 ? 48.732 -22.596 3.003 1.00 50.53 99 SER A CA 1
ATOM 754 C C . SER A 1 99 ? 49.869 -21.951 3.797 1.00 50.53 99 SER A C 1
ATOM 756 O O . SER A 1 99 ? 50.693 -22.638 4.391 1.00 50.53 99 SER A O 1
ATOM 758 N N . VAL A 1 100 ? 49.891 -20.619 3.813 1.00 48.56 100 VAL A N 1
ATOM 759 C CA . VAL A 1 100 ? 50.750 -19.829 4.696 1.00 48.56 100 VAL A CA 1
ATOM 760 C C . VAL A 1 100 ? 50.157 -19.894 6.102 1.00 48.56 100 VAL A C 1
ATOM 762 O O . VAL A 1 100 ? 49.108 -19.304 6.364 1.00 48.56 100 VAL A O 1
ATOM 765 N N . GLU A 1 101 ? 50.813 -20.634 6.993 1.00 43.34 101 GLU A N 1
ATOM 766 C CA . GLU A 1 101 ? 50.609 -20.522 8.436 1.00 43.34 101 GLU A CA 1
ATOM 767 C C . GLU A 1 101 ? 51.094 -19.141 8.888 1.00 43.34 101 GLU A C 1
ATOM 769 O O . GLU A 1 101 ? 52.258 -18.780 8.717 1.00 43.34 101 GLU A O 1
ATOM 774 N N . VAL A 1 102 ? 50.179 -18.339 9.430 1.00 45.16 102 VAL A N 1
ATOM 775 C CA . VAL A 1 102 ? 50.523 -17.090 10.109 1.00 45.16 102 VAL A CA 1
ATOM 776 C C . VAL A 1 102 ? 50.790 -17.436 11.568 1.00 45.16 102 VAL A C 1
ATOM 778 O O . VAL A 1 102 ? 49.864 -17.664 12.345 1.00 45.16 102 VAL A O 1
ATOM 781 N N . ASP A 1 103 ? 52.076 -17.498 11.898 1.00 43.00 103 ASP A N 1
ATOM 782 C CA . ASP A 1 103 ? 52.614 -17.660 13.243 1.00 43.00 103 ASP A CA 1
ATOM 783 C C . ASP A 1 103 ? 52.337 -16.391 14.073 1.00 43.00 103 ASP A C 1
ATOM 785 O O . ASP A 1 103 ? 52.846 -15.304 13.791 1.00 43.00 103 ASP A O 1
ATOM 789 N N . LEU A 1 104 ? 51.461 -16.514 15.072 1.00 48.66 104 LEU A N 1
ATOM 790 C CA . LEU A 1 104 ? 51.123 -15.464 16.036 1.00 48.66 104 LEU A CA 1
ATOM 791 C C . LEU A 1 104 ? 51.852 -15.762 17.350 1.00 48.66 104 LEU A C 1
ATOM 793 O O . LEU A 1 104 ? 51.261 -16.201 18.337 1.00 48.66 104 LEU A O 1
ATOM 797 N N . GLY A 1 105 ? 53.159 -15.509 17.344 1.00 39.94 105 GLY A N 1
ATOM 798 C CA . GLY A 1 105 ? 54.029 -15.617 18.506 1.00 39.94 105 GLY A CA 1
ATOM 799 C C . GLY A 1 105 ? 54.801 -14.324 18.779 1.00 39.94 105 GLY A C 1
ATOM 800 O O . GLY A 1 105 ? 55.466 -13.796 17.900 1.00 39.94 105 GLY A O 1
ATOM 801 N N . HIS A 1 106 ? 54.775 -13.899 20.046 1.00 42.56 106 HIS A N 1
ATOM 802 C CA . HIS A 1 106 ? 55.748 -13.023 20.722 1.00 42.56 106 HIS A CA 1
ATOM 803 C C . HIS A 1 106 ? 55.684 -11.502 20.495 1.00 42.56 106 HIS A C 1
ATOM 805 O O . HIS A 1 106 ? 56.379 -10.955 19.646 1.00 42.56 106 HIS A O 1
ATOM 811 N N . LEU A 1 107 ? 55.046 -10.797 21.442 1.00 40.09 107 LEU A N 1
ATOM 812 C CA . LEU A 1 107 ? 55.638 -9.589 22.034 1.00 40.09 107 LEU A CA 1
ATOM 813 C C . LEU A 1 107 ? 55.480 -9.606 23.566 1.00 40.09 107 LEU A C 1
ATOM 815 O O . LEU A 1 107 ? 54.382 -9.723 24.105 1.00 40.09 107 LEU A O 1
ATOM 819 N N . HIS A 1 108 ? 56.634 -9.531 24.230 1.00 42.81 108 HIS A N 1
ATOM 820 C CA . HIS A 1 108 ? 56.863 -9.505 25.675 1.00 42.81 108 HIS A CA 1
ATOM 821 C C . HIS A 1 108 ? 56.396 -8.192 26.343 1.00 42.81 108 HIS A C 1
ATOM 823 O O . HIS A 1 108 ? 56.368 -7.150 25.686 1.00 42.81 108 HIS A O 1
ATOM 829 N N . PRO A 1 109 ? 56.140 -8.203 27.668 1.00 52.00 109 PRO A N 1
ATOM 830 C CA . PRO A 1 109 ? 55.925 -7.003 28.470 1.00 52.00 109 PRO A CA 1
ATOM 831 C C . PRO A 1 109 ? 57.254 -6.432 28.997 1.00 52.00 109 PRO A C 1
ATOM 833 O O . PRO A 1 109 ? 58.141 -7.177 29.420 1.00 52.00 109 PRO A O 1
ATOM 836 N N . ALA A 1 110 ? 57.376 -5.104 29.019 1.00 43.09 110 ALA A N 1
ATOM 837 C CA . ALA A 1 110 ? 58.471 -4.409 29.689 1.00 43.09 110 ALA A CA 1
ATOM 838 C C . ALA A 1 110 ? 58.076 -4.055 31.131 1.00 43.09 110 ALA A C 1
ATOM 840 O O . ALA A 1 110 ? 57.102 -3.343 31.375 1.00 43.09 110 ALA A O 1
ATOM 841 N N . ASN A 1 111 ? 58.864 -4.580 32.068 1.00 45.34 111 ASN A N 1
ATOM 842 C CA . ASN A 1 111 ? 58.881 -4.254 33.489 1.00 45.34 111 ASN A CA 1
ATOM 843 C C . ASN A 1 111 ? 59.459 -2.856 33.755 1.00 45.34 111 ASN A C 1
ATOM 845 O O . ASN A 1 111 ? 60.350 -2.395 33.044 1.00 45.34 111 ASN A O 1
ATOM 849 N N . GLY A 1 112 ? 59.043 -2.264 34.876 1.00 33.00 112 GLY A N 1
ATOM 850 C CA . GLY A 1 112 ? 59.704 -1.118 35.498 1.00 33.00 112 GLY A CA 1
ATOM 851 C C . GLY A 1 112 ? 59.173 -0.855 36.907 1.00 33.00 112 GLY A C 1
ATOM 852 O O . GLY A 1 112 ? 58.352 0.033 37.100 1.00 33.00 112 GLY A O 1
ATOM 853 N N . ILE A 1 113 ? 59.628 -1.652 37.878 1.00 41.19 113 ILE A N 1
ATOM 854 C CA . ILE A 1 113 ? 59.466 -1.433 39.325 1.00 41.19 113 ILE A CA 1
ATOM 855 C C . ILE A 1 113 ? 60.704 -0.685 39.832 1.00 41.19 113 ILE A C 1
ATOM 857 O O . ILE A 1 113 ? 61.814 -1.154 39.597 1.00 41.19 113 ILE A O 1
ATOM 861 N N . VAL A 1 114 ? 60.518 0.387 40.610 1.00 41.53 114 VAL A N 1
ATOM 862 C CA . VAL A 1 114 ? 61.435 0.764 41.702 1.00 41.53 114 VAL A CA 1
ATOM 863 C C . VAL A 1 114 ? 60.592 1.182 42.909 1.00 41.53 114 VAL A C 1
ATOM 865 O O . VAL A 1 114 ? 59.593 1.884 42.776 1.00 41.53 114 VAL A O 1
ATOM 868 N N . ALA A 1 115 ? 60.983 0.664 44.069 1.00 40.47 115 ALA A N 1
ATOM 869 C CA . ALA A 1 115 ? 60.297 0.723 45.351 1.00 40.47 115 ALA A CA 1
ATOM 870 C C . ALA A 1 115 ? 60.950 1.723 46.329 1.00 40.47 115 ALA A C 1
ATOM 872 O O . ALA A 1 115 ? 62.036 2.231 46.060 1.00 40.47 115 ALA A O 1
ATOM 873 N N . ALA A 1 116 ? 60.320 1.821 47.513 1.00 34.56 116 ALA A N 1
ATOM 874 C CA . ALA A 1 116 ? 60.813 2.357 48.797 1.00 34.56 116 ALA A CA 1
ATOM 875 C C . ALA A 1 116 ? 60.606 3.880 48.985 1.00 34.56 116 ALA A C 1
ATOM 877 O O . ALA A 1 116 ? 60.734 4.638 48.038 1.00 34.56 116 ALA A O 1
ATOM 878 N N . THR A 1 117 ? 60.229 4.443 50.141 1.00 35.91 117 THR A N 1
ATOM 879 C CA . THR A 1 117 ? 60.248 4.025 51.559 1.00 35.91 117 THR A CA 1
ATOM 880 C C . THR A 1 117 ? 59.434 5.051 52.371 1.00 35.91 117 THR A C 1
ATOM 882 O O . THR A 1 117 ? 59.637 6.239 52.167 1.00 35.91 117 THR A O 1
ATOM 885 N N . GLY A 1 118 ? 58.634 4.589 53.340 1.00 31.02 118 GLY A N 1
ATOM 886 C CA . GLY A 1 118 ? 58.580 5.104 54.726 1.00 31.02 118 GLY A CA 1
ATOM 887 C C . GLY A 1 118 ? 58.049 6.518 55.082 1.00 31.02 118 GLY A C 1
ATOM 888 O O . GLY A 1 118 ? 57.896 7.361 54.212 1.00 31.02 118 GLY A O 1
ATOM 889 N N . PRO A 1 119 ? 57.736 6.763 56.379 1.00 65.56 119 PRO A N 1
ATOM 890 C CA . PRO A 1 119 ? 56.599 7.591 56.829 1.00 65.56 119 PRO A CA 1
ATOM 891 C C . PRO A 1 119 ? 56.960 8.751 57.790 1.00 65.56 119 PRO A C 1
ATOM 893 O O . PRO A 1 119 ? 58.021 8.698 58.397 1.00 65.56 119 PRO A O 1
ATOM 896 N N . THR A 1 120 ? 56.040 9.711 58.006 1.00 32.53 120 THR A N 1
ATOM 897 C CA . THR A 1 120 ? 55.854 10.573 59.218 1.00 32.53 120 THR A CA 1
ATOM 898 C C . THR A 1 120 ? 54.745 11.608 58.920 1.00 32.53 120 THR A C 1
ATOM 900 O O . THR A 1 120 ? 54.743 12.195 57.848 1.00 32.53 120 THR A O 1
ATOM 903 N N . ALA A 1 121 ? 53.626 11.679 59.653 1.00 32.00 121 ALA A N 1
ATOM 904 C CA . ALA A 1 121 ? 53.378 12.213 61.005 1.00 32.00 121 ALA A CA 1
ATOM 905 C C . ALA A 1 121 ? 52.866 13.674 60.993 1.00 32.00 121 ALA A C 1
ATOM 907 O O . ALA A 1 121 ? 53.557 14.540 60.475 1.00 32.00 121 ALA A O 1
ATOM 908 N N . CYS A 1 122 ? 51.711 13.874 61.654 1.00 29.45 122 CYS A N 1
ATOM 909 C CA . CYS A 1 122 ? 51.156 15.115 62.240 1.00 29.45 122 CYS A CA 1
ATOM 910 C C . CYS A 1 122 ? 50.847 16.273 61.249 1.00 29.45 122 CYS A C 1
ATOM 912 O O . CYS A 1 122 ? 51.535 16.461 60.264 1.00 29.45 122 CYS A O 1
ATOM 914 N N . GLU A 1 123 ? 49.784 17.070 61.357 1.00 33.25 123 GLU A N 1
ATOM 915 C CA . GLU A 1 123 ? 49.145 17.662 62.531 1.00 33.25 123 GLU A CA 1
ATOM 916 C C . GLU A 1 123 ? 47.645 17.942 62.317 1.00 33.25 123 GLU A C 1
ATOM 918 O O . GLU A 1 123 ? 47.148 18.122 61.204 1.00 33.25 123 GLU A O 1
ATOM 923 N N . ASP A 1 124 ? 46.968 18.016 63.461 1.00 35.91 124 ASP A N 1
ATOM 924 C CA . ASP A 1 124 ? 45.681 18.642 63.725 1.00 35.91 124 ASP A CA 1
ATOM 925 C C . ASP A 1 124 ? 45.489 20.027 63.086 1.00 35.91 124 ASP A C 1
ATOM 927 O O . ASP A 1 124 ? 46.381 20.869 63.080 1.00 35.91 124 ASP A O 1
ATOM 931 N N . THR A 1 125 ? 44.242 20.339 62.723 1.00 36.19 125 THR A N 1
ATOM 932 C CA . THR A 1 125 ? 43.510 21.465 63.337 1.00 36.19 125 THR A CA 1
ATOM 933 C C . THR A 1 125 ? 42.029 21.427 62.948 1.00 36.19 125 THR A C 1
ATOM 935 O O . THR A 1 125 ? 41.632 21.695 61.821 1.00 36.19 125 THR A O 1
ATOM 938 N N . SER A 1 126 ? 41.202 21.067 63.930 1.00 35.16 126 SER A N 1
ATOM 939 C CA . SER A 1 126 ? 40.026 21.814 64.400 1.00 35.16 126 SER A CA 1
ATOM 940 C C . SER A 1 126 ? 39.349 22.794 63.421 1.00 35.16 126 SER A C 1
ATOM 942 O O . SER A 1 126 ? 39.966 23.771 63.010 1.00 35.16 126 SER A O 1
ATOM 944 N N . LYS A 1 127 ? 38.014 22.723 63.278 1.00 34.66 127 LYS A N 1
ATOM 945 C CA . LYS A 1 127 ? 37.049 23.478 64.121 1.00 34.66 127 LYS A CA 1
ATOM 946 C C . LYS A 1 127 ? 35.669 23.651 63.437 1.00 34.66 127 LYS A C 1
ATOM 948 O O . LYS A 1 127 ? 35.549 24.212 62.356 1.00 34.66 127 LYS A O 1
ATOM 953 N N . THR A 1 128 ? 34.639 23.259 64.194 1.00 34.44 128 THR A N 1
ATOM 954 C CA . THR A 1 128 ? 33.270 23.826 64.305 1.00 34.44 128 THR A CA 1
ATOM 955 C C . THR A 1 128 ? 32.233 23.728 63.172 1.00 34.44 128 THR A C 1
ATOM 957 O O . THR A 1 128 ? 32.231 24.503 62.228 1.00 34.44 128 THR A O 1
ATOM 960 N N . ALA A 1 129 ? 31.237 22.877 63.458 1.00 34.59 129 ALA A N 1
ATOM 961 C CA . ALA A 1 129 ? 29.820 23.206 63.687 1.00 34.59 129 ALA A CA 1
ATOM 962 C C . ALA A 1 129 ? 28.981 23.842 62.561 1.00 34.59 129 ALA A C 1
ATOM 964 O O . ALA A 1 129 ? 29.113 25.030 62.283 1.00 34.59 129 ALA A O 1
ATOM 965 N N . ARG A 1 130 ? 27.941 23.114 62.115 1.00 34.09 130 ARG A N 1
ATOM 966 C CA . ARG A 1 130 ? 26.539 23.507 62.373 1.00 34.09 130 ARG A CA 1
ATOM 967 C C . ARG A 1 130 ? 25.538 22.386 62.059 1.00 34.09 130 ARG A C 1
ATOM 969 O O . ARG A 1 130 ? 25.663 21.685 61.063 1.00 34.09 130 ARG A O 1
ATOM 976 N N . GLU A 1 131 ? 24.562 22.274 62.956 1.00 33.03 131 GLU A N 1
ATOM 977 C CA . GLU A 1 131 ? 23.260 21.593 62.861 1.00 33.03 131 GLU A CA 1
ATOM 978 C C . GLU A 1 131 ? 22.512 22.031 61.567 1.00 33.03 131 GLU A C 1
ATOM 980 O O . GLU A 1 131 ? 22.843 23.074 61.012 1.00 33.03 131 GLU A O 1
ATOM 985 N N . SER A 1 132 ? 21.500 21.371 60.988 1.00 35.41 132 SER A N 1
ATOM 986 C CA . SER A 1 132 ? 20.399 20.571 61.536 1.00 35.41 132 SER A CA 1
ATOM 987 C C . SER A 1 132 ? 19.664 19.832 60.382 1.00 35.41 132 SER A C 1
ATOM 989 O O . SER A 1 132 ? 19.305 20.481 59.410 1.00 35.41 132 SER A O 1
ATOM 991 N N . SER A 1 133 ? 19.356 18.535 60.557 1.00 34.16 133 SER A N 1
ATOM 992 C CA . SER A 1 133 ? 18.029 17.886 60.349 1.00 34.16 133 SER A CA 1
ATOM 993 C C . SER A 1 133 ? 17.301 17.875 58.962 1.00 34.16 133 SER A C 1
ATOM 995 O O . SER A 1 133 ? 17.738 18.529 58.026 1.00 34.16 133 SER A O 1
ATOM 997 N N . PRO A 1 134 ? 16.251 17.034 58.749 1.00 50.41 134 PRO A N 1
ATOM 998 C CA . PRO A 1 134 ? 16.305 15.936 57.768 1.00 50.41 134 PRO A CA 1
ATOM 999 C C . PRO A 1 134 ? 15.166 15.935 56.721 1.00 50.41 134 PRO A C 1
ATOM 1001 O O . PRO A 1 134 ? 14.095 16.481 56.966 1.00 50.41 134 PRO A O 1
ATOM 1004 N N . GLU A 1 135 ? 15.312 15.186 55.619 1.00 36.69 135 GLU A N 1
ATOM 1005 C CA . GLU A 1 135 ? 14.153 14.729 54.835 1.00 36.69 135 GLU A CA 1
ATOM 1006 C C . GLU A 1 135 ? 14.205 13.231 54.509 1.00 36.69 135 GLU A C 1
ATOM 1008 O O . GLU A 1 135 ? 15.129 12.699 53.893 1.00 36.69 135 GLU A O 1
ATOM 1013 N N . ARG A 1 136 ? 13.140 12.578 54.987 1.00 34.00 136 ARG A N 1
ATOM 1014 C CA . ARG A 1 136 ? 12.636 11.240 54.686 1.00 34.00 136 ARG A CA 1
ATOM 1015 C C . ARG A 1 136 ? 12.676 10.920 53.195 1.00 34.00 136 ARG A C 1
ATOM 1017 O O . ARG A 1 136 ? 12.102 11.645 52.390 1.00 34.00 136 ARG A O 1
ATOM 1024 N N . ASN A 1 137 ? 13.190 9.740 52.871 1.00 34.84 137 ASN A N 1
ATOM 1025 C CA . ASN A 1 137 ? 12.931 9.085 51.597 1.00 34.84 137 ASN A CA 1
ATOM 1026 C C . ASN A 1 137 ? 12.401 7.674 51.885 1.00 34.84 137 ASN A C 1
ATOM 1028 O O . ASN A 1 137 ? 13.154 6.710 51.992 1.00 34.84 137 ASN A O 1
ATOM 1032 N N . GLU A 1 138 ? 11.086 7.580 52.077 1.00 36.16 138 GLU A N 1
ATOM 1033 C CA . GLU A 1 138 ? 10.341 6.324 52.108 1.00 36.16 138 GLU A CA 1
ATOM 1034 C C . GLU A 1 138 ? 9.496 6.259 50.837 1.00 36.16 138 GLU A C 1
ATOM 1036 O O . GLU A 1 138 ? 8.646 7.119 50.617 1.00 36.16 138 GLU A O 1
ATOM 1041 N N . ASN A 1 139 ? 9.768 5.270 49.984 1.00 36.03 139 ASN A N 1
ATOM 1042 C CA . ASN A 1 139 ? 8.758 4.449 49.306 1.00 36.03 139 ASN A CA 1
ATOM 1043 C C . ASN A 1 139 ? 9.461 3.379 48.466 1.00 36.03 139 ASN A C 1
ATOM 1045 O O . ASN A 1 139 ? 9.677 3.510 47.259 1.00 36.03 139 ASN A O 1
ATOM 1049 N N . GLY A 1 140 ? 9.820 2.300 49.158 1.00 31.91 140 GLY A N 1
ATOM 1050 C CA . GLY A 1 140 ? 10.061 1.001 48.559 1.00 31.91 140 GLY A CA 1
ATOM 1051 C C . GLY A 1 140 ? 8.746 0.249 48.332 1.00 31.91 140 GLY A C 1
ATOM 1052 O O . GLY A 1 140 ? 7.839 0.300 49.152 1.00 31.91 140 GLY A O 1
ATOM 1053 N N . ALA A 1 141 ? 8.705 -0.437 47.191 1.00 34.81 141 ALA A N 1
ATOM 1054 C CA . ALA A 1 141 ? 8.127 -1.757 46.945 1.00 34.81 141 ALA A CA 1
ATOM 1055 C C . ALA A 1 141 ? 6.781 -2.146 47.592 1.00 34.81 141 ALA A C 1
ATOM 1057 O O . ALA A 1 141 ? 6.700 -2.418 48.781 1.00 34.81 141 ALA A O 1
ATOM 1058 N N . LEU A 1 142 ? 5.805 -2.450 46.731 1.00 35.16 142 LEU A N 1
ATOM 1059 C CA . LEU A 1 142 ? 5.006 -3.672 46.854 1.00 35.16 142 LEU A CA 1
ATOM 1060 C C . LEU A 1 142 ? 4.645 -4.156 45.446 1.00 35.16 142 LEU A C 1
ATOM 1062 O O . LEU A 1 142 ? 4.024 -3.446 44.654 1.00 35.16 142 LEU A O 1
ATOM 1066 N N . GLY A 1 143 ? 5.142 -5.346 45.113 1.00 37.78 143 GLY A N 1
ATOM 1067 C CA . GLY A 1 143 ? 4.771 -6.068 43.908 1.00 37.78 143 GLY A CA 1
ATOM 1068 C C . GLY A 1 143 ? 3.421 -6.743 44.089 1.00 37.78 143 GLY A C 1
ATOM 1069 O O . GLY A 1 143 ? 3.066 -7.127 45.198 1.00 37.78 143 GLY A O 1
ATOM 1070 N N . ASP A 1 144 ? 2.712 -6.944 42.982 1.00 35.41 144 ASP A N 1
ATOM 1071 C CA . ASP A 1 144 ? 1.621 -7.904 42.969 1.00 35.41 144 ASP A CA 1
ATOM 1072 C C . ASP A 1 144 ? 1.539 -8.654 41.641 1.00 35.41 144 ASP A C 1
ATOM 1074 O O . ASP A 1 144 ? 1.583 -8.086 40.543 1.00 35.41 144 ASP A O 1
ATOM 1078 N N . LYS A 1 145 ? 1.468 -9.977 41.782 1.00 44.62 145 LYS A N 1
ATOM 1079 C CA . LYS A 1 145 ? 1.297 -10.962 40.716 1.00 44.62 145 LYS A CA 1
ATOM 1080 C C . LYS A 1 145 ? -0.107 -10.802 40.135 1.00 44.62 145 LYS A C 1
ATOM 1082 O O . LYS A 1 145 ? -1.084 -10.840 40.875 1.00 44.62 145 LYS A O 1
ATOM 1087 N N . LYS A 1 146 ? -0.238 -10.743 38.806 1.00 38.81 146 LYS A N 1
ATOM 1088 C CA . LYS A 1 146 ? -1.526 -11.016 38.154 1.00 38.81 146 LYS A CA 1
ATOM 1089 C C . LYS A 1 146 ? -1.368 -12.015 37.016 1.00 38.81 146 LYS A C 1
ATOM 1091 O O . LYS A 1 146 ? -0.823 -11.719 35.955 1.00 38.81 146 LYS A O 1
ATOM 1096 N N . THR A 1 147 ? -1.825 -13.220 37.317 1.00 40.78 147 THR A N 1
ATOM 1097 C CA . THR A 1 147 ? -2.129 -14.326 36.416 1.00 40.78 147 THR A CA 1
ATOM 1098 C C . THR A 1 147 ? -3.345 -13.986 35.540 1.00 40.78 147 THR A C 1
ATOM 1100 O O . THR A 1 147 ? -4.245 -13.278 35.980 1.00 40.78 147 THR A O 1
ATOM 1103 N N . GLY A 1 148 ? -3.348 -14.499 34.301 1.00 40.38 148 GLY A N 1
ATOM 1104 C CA . GLY A 1 148 ? -4.528 -14.693 33.441 1.00 40.38 148 GLY A CA 1
ATOM 1105 C C . GLY A 1 148 ? -5.253 -13.436 32.941 1.00 40.38 148 GLY A C 1
ATOM 1106 O O . GLY A 1 148 ? -6.106 -12.887 33.627 1.00 40.38 148 GLY A O 1
ATOM 1107 N N . SER A 1 149 ? -4.990 -13.014 31.700 1.00 40.97 149 SER A N 1
ATOM 1108 C CA . SER A 1 149 ? -5.796 -11.993 31.011 1.00 40.97 149 SER A CA 1
ATOM 1109 C C . SER A 1 149 ? -6.177 -12.462 29.607 1.00 40.97 149 SER A C 1
ATOM 1111 O O . SER A 1 149 ? -5.703 -11.907 28.618 1.00 40.97 149 SER A O 1
ATOM 1113 N N . ASP A 1 150 ? -7.093 -13.427 29.541 1.00 41.72 150 ASP A N 1
ATOM 1114 C CA . ASP A 1 150 ? -7.814 -13.808 28.315 1.00 41.72 150 ASP A CA 1
ATOM 1115 C C . ASP A 1 150 ? -9.045 -12.906 28.046 1.00 41.72 150 ASP A C 1
ATOM 1117 O O . ASP A 1 150 ? -9.785 -13.100 27.091 1.00 41.72 150 ASP A O 1
ATOM 1121 N N . GLY A 1 151 ? -9.264 -11.853 28.846 1.00 48.38 151 GLY A N 1
ATOM 1122 C CA . GLY A 1 151 ? -10.435 -10.964 28.740 1.00 48.38 151 GLY A CA 1
ATOM 1123 C C . GLY A 1 151 ? -10.331 -9.818 27.721 1.00 48.38 151 GLY A C 1
ATOM 1124 O O . GLY A 1 151 ? -11.114 -8.871 27.790 1.00 48.38 151 GLY A O 1
ATOM 1125 N N . GLY A 1 152 ? -9.335 -9.829 26.831 1.00 46.94 152 GLY A N 1
ATOM 1126 C CA . GLY A 1 152 ? -9.083 -8.736 25.881 1.00 46.94 152 GLY A CA 1
ATOM 1127 C C . GLY A 1 152 ? -10.029 -8.732 24.675 1.00 46.94 152 GLY A C 1
ATOM 1128 O O . GLY A 1 152 ? -10.623 -7.695 24.383 1.00 46.94 152 GLY A O 1
ATOM 1129 N N . ALA A 1 153 ? -10.188 -9.889 24.026 1.00 48.31 153 ALA A N 1
ATOM 1130 C CA . ALA A 1 153 ? -10.963 -10.054 22.793 1.00 48.31 153 ALA A CA 1
ATOM 1131 C C . ALA A 1 153 ? -12.461 -9.806 23.019 1.00 48.31 153 ALA A C 1
ATOM 1133 O O . ALA A 1 153 ? -13.056 -8.930 22.395 1.00 48.31 153 ALA A O 1
ATOM 1134 N N . ALA A 1 154 ? -13.038 -10.466 24.031 1.00 56.44 154 ALA A N 1
ATOM 1135 C CA . ALA A 1 154 ? -14.441 -10.287 24.405 1.00 56.44 154 ALA A CA 1
ATOM 1136 C C . ALA A 1 154 ? -14.779 -8.826 24.752 1.00 56.44 154 ALA A C 1
ATOM 1138 O O . ALA A 1 154 ? -15.885 -8.359 24.490 1.00 56.44 154 ALA A O 1
ATOM 1139 N N . ALA A 1 155 ? -13.824 -8.077 25.316 1.00 56.22 155 ALA A N 1
ATOM 1140 C CA . ALA A 1 155 ? -14.024 -6.668 25.623 1.00 56.22 155 ALA A CA 1
ATOM 1141 C C . ALA A 1 155 ? -14.010 -5.781 24.368 1.00 56.22 155 ALA A C 1
ATOM 1143 O O . ALA A 1 155 ? -14.742 -4.797 24.336 1.00 56.22 155 ALA A O 1
ATOM 1144 N N . GLU A 1 156 ? -13.203 -6.080 23.346 1.00 53.53 156 GLU A N 1
ATOM 1145 C CA . GLU A 1 156 ? -13.222 -5.311 22.094 1.00 53.53 156 GLU A CA 1
ATOM 1146 C C . GLU A 1 156 ? -14.470 -5.626 21.261 1.00 53.53 156 GLU A C 1
ATOM 1148 O O . GLU A 1 156 ? -15.126 -4.692 20.796 1.00 53.53 156 GLU A O 1
ATOM 1153 N N . ASP A 1 157 ? -14.859 -6.898 21.158 1.00 63.41 157 ASP A N 1
ATOM 1154 C CA . ASP A 1 157 ? -16.094 -7.295 20.474 1.00 63.41 157 ASP A CA 1
ATOM 1155 C C . ASP A 1 157 ? -17.332 -6.721 21.164 1.00 63.41 157 ASP A C 1
ATOM 1157 O O . ASP A 1 157 ? -18.197 -6.154 20.497 1.00 63.41 157 ASP A O 1
ATOM 1161 N N . ALA A 1 158 ? -17.383 -6.719 22.501 1.00 64.50 158 ALA A N 1
ATOM 1162 C CA . ALA A 1 158 ? -18.452 -6.046 23.239 1.00 64.50 158 ALA A CA 1
ATOM 1163 C C . ALA A 1 158 ? -18.503 -4.533 22.951 1.00 64.50 158 ALA A C 1
ATOM 1165 O O . ALA A 1 158 ? -19.586 -3.955 22.845 1.00 64.50 158 ALA A O 1
ATOM 1166 N N . LEU A 1 159 ? -17.350 -3.872 22.787 1.00 68.62 159 LEU A N 1
ATOM 1167 C CA . LEU A 1 159 ? -17.291 -2.449 22.436 1.00 68.62 159 LEU A CA 1
ATOM 1168 C C . LEU A 1 159 ? -17.706 -2.184 20.980 1.00 68.62 159 LEU A C 1
ATOM 1170 O O . LEU A 1 159 ? -18.326 -1.152 20.713 1.00 68.62 159 LEU A O 1
ATOM 1174 N N . ARG A 1 160 ? -17.413 -3.101 20.049 1.00 68.62 160 ARG A N 1
ATOM 1175 C CA . ARG A 1 160 ? -17.892 -3.027 18.658 1.00 68.62 160 ARG A CA 1
ATOM 1176 C C . ARG A 1 160 ? -19.394 -3.261 18.566 1.00 68.62 160 ARG A C 1
ATOM 1178 O O . ARG A 1 160 ? -20.081 -2.465 17.939 1.00 68.62 160 ARG A O 1
ATOM 1185 N N . VAL A 1 161 ? -19.920 -4.269 19.258 1.00 76.88 161 VAL A N 1
ATOM 1186 C CA . VAL A 1 161 ? -21.368 -4.512 19.361 1.00 76.88 161 VAL A CA 1
ATOM 1187 C C . VAL A 1 161 ? -22.069 -3.300 19.974 1.00 76.88 161 VAL A C 1
ATOM 1189 O O . VAL A 1 161 ? -23.092 -2.856 19.460 1.00 76.88 161 VAL A O 1
ATOM 1192 N N . ARG A 1 162 ? -21.495 -2.692 21.020 1.00 76.50 162 ARG A N 1
ATOM 1193 C CA . ARG A 1 162 ? -22.025 -1.458 21.617 1.00 76.50 162 ARG A CA 1
ATOM 1194 C C . ARG A 1 162 ? -22.050 -0.291 20.624 1.00 76.50 162 ARG A C 1
ATOM 1196 O O . ARG A 1 162 ? -23.038 0.437 20.588 1.00 76.50 162 ARG A O 1
ATOM 1203 N N . LEU A 1 163 ? -20.997 -0.112 19.824 1.00 75.69 163 LEU A N 1
ATOM 1204 C CA . LEU A 1 163 ? -20.953 0.897 18.758 1.00 75.69 163 LEU A CA 1
ATOM 1205 C C . LEU A 1 163 ? -22.077 0.677 17.738 1.00 75.69 163 LEU A C 1
ATOM 1207 O O . LEU A 1 163 ? -22.800 1.617 17.413 1.00 75.69 163 LEU A O 1
ATOM 1211 N N . ASP A 1 164 ? -22.254 -0.565 17.289 1.00 74.19 164 ASP A N 1
ATOM 1212 C CA . ASP A 1 164 ? -23.290 -0.941 16.325 1.00 74.19 164 ASP A CA 1
ATOM 1213 C C . ASP A 1 164 ? -24.702 -0.717 16.888 1.00 74.19 164 ASP A C 1
ATOM 1215 O O . ASP A 1 164 ? -25.570 -0.172 16.204 1.00 74.19 164 ASP A O 1
ATOM 1219 N N . LEU A 1 165 ? -24.929 -1.060 18.159 1.00 79.94 165 LEU A N 1
ATOM 1220 C CA . LEU A 1 165 ? -26.198 -0.821 18.851 1.00 79.94 165 LEU A CA 1
ATOM 1221 C C . LEU A 1 165 ? -26.509 0.674 18.993 1.00 79.94 165 LEU A C 1
ATOM 1223 O O . LEU A 1 165 ? -27.644 1.078 18.741 1.00 79.94 165 LEU A O 1
ATOM 1227 N N . LEU A 1 166 ? -25.516 1.502 19.341 1.00 79.50 166 LEU A N 1
ATOM 1228 C CA . LEU A 1 166 ? -25.685 2.959 19.423 1.00 79.50 166 LEU A CA 1
ATOM 1229 C C . LEU A 1 166 ? -26.042 3.568 18.060 1.00 79.50 166 LEU A C 1
ATOM 1231 O O . LEU A 1 166 ? -26.893 4.453 17.985 1.00 79.50 166 LEU A O 1
ATOM 1235 N N . LEU A 1 167 ? -25.437 3.076 16.976 1.00 77.25 167 LEU A N 1
ATOM 1236 C CA . LEU A 1 167 ? -25.738 3.547 15.622 1.00 77.25 167 LEU A CA 1
ATOM 1237 C C . LEU A 1 167 ? -27.113 3.070 15.123 1.00 77.25 167 LEU A C 1
ATOM 1239 O O . LEU A 1 167 ? -27.814 3.832 14.458 1.00 77.25 167 LEU A O 1
ATOM 1243 N N . ARG A 1 168 ? -27.535 1.842 15.458 1.00 77.06 168 ARG A N 1
ATOM 1244 C CA . ARG A 1 168 ? -28.840 1.282 15.046 1.00 77.06 168 ARG A CA 1
ATOM 1245 C C . ARG A 1 168 ? -30.016 1.835 15.857 1.00 77.06 168 ARG A C 1
ATOM 1247 O O . ARG A 1 168 ? -31.095 2.035 15.299 1.00 77.06 168 ARG A O 1
ATOM 1254 N N . GLY A 1 169 ? -29.817 2.113 17.146 1.00 66.62 169 GLY A N 1
ATOM 1255 C CA . GLY A 1 169 ? -30.855 2.637 18.041 1.00 66.62 169 GLY A CA 1
ATOM 1256 C C . GLY A 1 169 ? -31.363 4.037 17.669 1.00 66.62 169 GLY A C 1
ATOM 1257 O O . GLY A 1 169 ? -32.504 4.368 17.970 1.00 66.62 169 GLY A O 1
ATOM 1258 N N . SER A 1 170 ? -30.574 4.834 16.939 1.00 53.66 170 SER A N 1
ATOM 1259 C CA . SER A 1 170 ? -30.949 6.199 16.531 1.00 53.66 170 SER A CA 1
ATOM 1260 C C . SER A 1 170 ? -31.936 6.265 15.354 1.00 53.66 170 SER A C 1
ATOM 1262 O O . SER A 1 170 ? -32.374 7.356 14.998 1.00 53.66 170 SER A O 1
ATOM 1264 N N . SER A 1 171 ? -32.289 5.135 14.724 1.00 45.47 171 SER A N 1
ATOM 1265 C CA . SER A 1 171 ? -33.131 5.114 13.513 1.00 45.47 171 SER A CA 1
ATOM 1266 C C . SER A 1 171 ? -34.622 4.856 13.779 1.00 45.47 171 SER A C 1
ATOM 1268 O O . SER A 1 171 ? -35.406 4.831 12.828 1.00 45.47 171 SER A O 1
ATOM 1270 N N . ARG A 1 172 ? -35.052 4.639 15.028 1.00 46.41 172 ARG A N 1
ATOM 1271 C CA . ARG A 1 172 ? -36.457 4.327 15.336 1.00 46.41 172 ARG A CA 1
ATOM 1272 C C . ARG A 1 172 ? -37.009 5.212 16.454 1.00 46.41 172 ARG A C 1
ATOM 1274 O O . ARG A 1 172 ? -36.792 4.931 17.622 1.00 46.41 172 ARG A O 1
ATOM 1281 N N . GLY A 1 173 ? -37.817 6.198 16.061 1.00 46.31 173 GLY A N 1
ATOM 1282 C CA . GLY A 1 173 ? -38.917 6.708 16.886 1.00 46.31 173 GLY A CA 1
ATOM 1283 C C . GLY A 1 173 ? -38.732 8.110 17.464 1.00 46.31 173 GLY A C 1
ATOM 1284 O O . GLY A 1 173 ? -38.128 8.282 18.514 1.00 46.31 173 GLY A O 1
ATOM 1285 N N . GLY A 1 174 ? -39.362 9.093 16.821 1.00 32.56 174 GLY A N 1
ATOM 1286 C CA . GLY A 1 174 ? -39.655 10.409 17.387 1.00 32.56 174 GLY A CA 1
ATOM 1287 C C . GLY A 1 174 ? -40.699 11.117 16.512 1.00 32.56 174 GLY A C 1
ATOM 1288 O O . GLY A 1 174 ? -40.422 11.311 15.328 1.00 32.56 174 GLY A O 1
ATOM 1289 N N . PRO A 1 175 ? -41.910 11.416 17.021 1.00 46.72 175 PRO A N 1
ATOM 1290 C CA . PRO A 1 175 ? -43.038 11.877 16.218 1.00 46.72 175 PRO A CA 1
ATOM 1291 C C . PRO A 1 175 ? -42.973 13.378 15.899 1.00 46.72 175 PRO A C 1
ATOM 1293 O O . PRO A 1 175 ? -42.355 14.160 16.615 1.00 46.72 175 PRO A O 1
ATOM 1296 N N . GLY A 1 176 ? -43.656 13.728 14.806 1.00 44.38 176 GLY A N 1
ATOM 1297 C CA . GLY A 1 176 ? -43.950 15.053 14.252 1.00 44.38 176 GLY A CA 1
ATOM 1298 C C . GLY A 1 176 ? -43.633 16.296 15.088 1.00 44.38 176 GLY A C 1
ATOM 1299 O O . GLY A 1 176 ? -44.289 16.582 16.083 1.00 44.38 176 GLY A O 1
ATOM 1300 N N . GLY A 1 177 ? -42.729 17.117 14.554 1.00 33.19 177 GLY A N 1
ATOM 1301 C CA . GLY A 1 177 ? -42.583 18.532 14.882 1.00 33.19 177 GLY A CA 1
ATOM 1302 C C . GLY A 1 177 ? -42.378 19.320 13.593 1.00 33.19 177 GLY A C 1
ATOM 1303 O O . GLY A 1 177 ? -41.273 19.379 13.065 1.00 33.19 177 GLY A O 1
ATOM 1304 N N . ILE A 1 178 ? -43.466 19.873 13.057 1.00 45.12 178 ILE A N 1
ATOM 1305 C CA . ILE A 1 178 ? -43.479 20.756 11.886 1.00 45.12 178 ILE A CA 1
ATOM 1306 C C . ILE A 1 178 ? -42.835 22.082 12.288 1.00 45.12 178 ILE A C 1
ATOM 1308 O O . ILE A 1 178 ? -43.464 22.860 12.995 1.00 45.12 178 ILE A O 1
ATOM 1312 N N . TRP A 1 179 ? -41.616 22.355 11.826 1.00 35.25 179 TRP A N 1
ATOM 1313 C CA . TRP A 1 179 ? -41.043 23.704 11.808 1.00 35.25 179 TRP A CA 1
ATOM 1314 C C . TRP A 1 179 ? -40.405 23.945 10.438 1.00 35.25 179 TRP A C 1
ATOM 1316 O O . TRP A 1 179 ? -39.333 23.433 10.121 1.00 35.25 179 TRP A O 1
ATOM 1326 N N . ALA A 1 180 ? -41.115 24.703 9.604 1.00 39.59 180 ALA A N 1
ATOM 1327 C CA . ALA A 1 180 ? -40.594 25.273 8.371 1.00 39.59 180 ALA A CA 1
ATOM 1328 C C . ALA A 1 180 ? -39.745 26.515 8.699 1.00 39.59 180 ALA A C 1
ATOM 1330 O O . ALA A 1 180 ? -40.182 27.328 9.515 1.00 39.59 180 ALA A O 1
ATOM 1331 N N . PRO A 1 181 ? -38.582 26.727 8.061 1.00 39.97 181 PRO A N 1
ATOM 1332 C CA . PRO A 1 181 ? -37.912 28.014 8.109 1.00 39.97 181 PRO A CA 1
ATOM 1333 C C . PRO A 1 181 ? -38.274 28.876 6.894 1.00 39.97 181 PRO A C 1
ATOM 1335 O O . PRO A 1 181 ? -38.063 28.500 5.739 1.00 39.97 181 PRO A O 1
ATOM 1338 N N . SER A 1 182 ? -38.796 30.062 7.199 1.00 33.44 182 SER A N 1
ATOM 1339 C CA . SER A 1 182 ? -38.988 31.196 6.299 1.00 33.44 182 SER A CA 1
ATOM 1340 C C . SER A 1 182 ? -37.675 31.634 5.641 1.00 33.44 182 SER A C 1
ATOM 1342 O O . SER A 1 182 ? -36.642 31.752 6.299 1.00 33.44 182 SER A O 1
ATOM 1344 N N . ARG A 1 183 ? -37.738 31.927 4.338 1.00 37.50 183 ARG A N 1
ATOM 1345 C CA . ARG A 1 183 ? -36.705 32.654 3.586 1.00 37.50 183 ARG A CA 1
ATOM 1346 C C . ARG A 1 183 ? -36.859 34.167 3.809 1.00 37.50 183 ARG A C 1
ATOM 1348 O O . ARG A 1 183 ? -37.959 34.668 3.592 1.00 37.50 183 ARG A O 1
ATOM 1355 N N . PRO A 1 184 ? -35.786 34.908 4.114 1.00 39.69 184 PRO A N 1
ATOM 1356 C CA . PRO A 1 184 ? -35.588 36.268 3.618 1.00 39.69 184 PRO A CA 1
ATOM 1357 C C . PRO A 1 184 ? -34.775 36.172 2.309 1.00 39.69 184 PRO A C 1
ATOM 1359 O O . PRO A 1 184 ? -33.873 35.346 2.209 1.00 39.69 184 PRO A O 1
ATOM 1362 N N . GLY A 1 185 ? -35.107 36.852 1.215 1.00 32.56 185 GLY A N 1
ATOM 1363 C CA . GLY A 1 185 ? -35.341 38.288 1.113 1.00 32.56 185 GLY A CA 1
ATOM 1364 C C . GLY A 1 185 ? -34.147 38.853 0.339 1.00 32.56 185 GLY A C 1
ATOM 1365 O O . GLY A 1 185 ? -33.165 39.256 0.953 1.00 32.56 185 GLY A O 1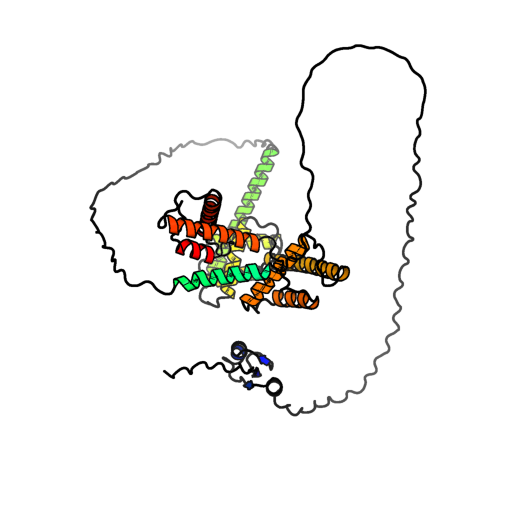
ATOM 1366 N N . ASP A 1 186 ? -34.196 38.745 -0.993 1.00 35.22 186 ASP A N 1
ATOM 1367 C CA . ASP A 1 186 ? -33.220 39.336 -1.912 1.00 35.22 186 ASP A CA 1
ATOM 1368 C C . ASP A 1 186 ? -33.529 40.830 -2.043 1.00 35.22 186 ASP A C 1
ATOM 1370 O O . ASP A 1 186 ? -34.550 41.193 -2.625 1.00 35.22 186 ASP A O 1
ATOM 1374 N N . ASP A 1 187 ? -32.646 41.678 -1.514 1.00 38.03 187 ASP A N 1
ATOM 1375 C CA . ASP A 1 187 ? -32.668 43.118 -1.759 1.00 38.03 187 ASP A CA 1
ATOM 1376 C C . ASP A 1 187 ? -31.524 43.539 -2.682 1.00 38.03 187 ASP A C 1
ATOM 1378 O O . ASP A 1 187 ? -30.372 43.105 -2.580 1.00 38.03 187 ASP A O 1
ATOM 1382 N N . ALA A 1 188 ? -31.914 44.419 -3.595 1.00 40.75 188 ALA A N 1
ATOM 1383 C CA . ALA A 1 188 ? -31.137 45.042 -4.642 1.00 40.75 188 ALA A CA 1
ATOM 1384 C C . ALA A 1 188 ? -29.921 45.825 -4.126 1.00 40.75 188 ALA A C 1
ATOM 1386 O O . ALA A 1 188 ? -29.951 46.448 -3.062 1.00 40.75 188 ALA A O 1
ATOM 1387 N N . ARG A 1 189 ? -28.887 45.932 -4.971 1.00 36.38 189 ARG A N 1
ATOM 1388 C CA . ARG A 1 189 ? -28.046 47.130 -4.960 1.00 36.38 189 ARG A CA 1
ATOM 1389 C C . ARG A 1 189 ? -27.541 47.507 -6.347 1.00 36.38 189 ARG A C 1
ATOM 1391 O O . ARG A 1 189 ? -26.838 46.752 -7.013 1.00 36.38 189 ARG A O 1
ATOM 1398 N N . GLU A 1 190 ? -27.955 48.706 -6.730 1.00 36.31 190 GLU A N 1
ATOM 1399 C CA . GLU A 1 190 ? -27.571 49.483 -7.896 1.00 36.31 190 GLU A CA 1
ATOM 1400 C C . GLU A 1 190 ? -26.093 49.914 -7.882 1.00 36.31 190 GLU A C 1
ATOM 1402 O O . GLU A 1 190 ? -25.518 50.217 -6.840 1.00 36.31 190 GLU A O 1
ATOM 1407 N N . SER A 1 191 ? -25.535 49.964 -9.095 1.00 38.97 191 SER A N 1
ATOM 1408 C CA . SER A 1 191 ? -24.876 51.115 -9.742 1.00 38.97 191 SER A CA 1
ATOM 1409 C C . SER A 1 191 ? -23.850 51.983 -8.982 1.00 38.97 191 SER A C 1
ATOM 1411 O O . SER A 1 191 ? -24.197 52.738 -8.080 1.00 38.97 191 SER A O 1
ATOM 1413 N N . ALA A 1 192 ? -22.605 51.983 -9.481 1.00 35.94 192 ALA A N 1
ATOM 1414 C CA . ALA A 1 192 ? -21.712 53.149 -9.647 1.00 35.94 192 ALA A CA 1
ATOM 1415 C C . ALA A 1 192 ? -20.480 52.707 -10.475 1.00 35.94 192 ALA A C 1
ATOM 1417 O O . ALA A 1 192 ? -19.860 51.703 -10.139 1.00 35.94 192 ALA A O 1
ATOM 1418 N N . GLY A 1 193 ? -20.233 53.283 -11.661 1.00 32.94 193 GLY A N 1
ATOM 1419 C CA . GLY A 1 193 ? -19.210 54.327 -11.899 1.00 32.94 193 GLY A CA 1
ATOM 1420 C C . GLY A 1 193 ? -17.814 53.701 -12.090 1.00 32.94 193 GLY A C 1
ATOM 1421 O O . GLY A 1 193 ? -17.313 53.058 -11.183 1.00 32.94 193 GLY A O 1
ATOM 1422 N N . GLY A 1 194 ? -17.163 53.719 -13.257 1.00 36.19 194 GLY A N 1
ATOM 1423 C CA . GLY A 1 194 ? -16.769 54.887 -14.050 1.00 36.19 194 GLY A CA 1
ATOM 1424 C C . GLY A 1 194 ? -15.290 55.203 -13.760 1.00 36.19 194 GLY A C 1
ATOM 1425 O O . GLY A 1 194 ? -14.964 55.516 -12.620 1.00 36.19 194 GLY A O 1
ATOM 1426 N N . GLY A 1 195 ? -14.398 55.101 -14.754 1.00 34.56 195 GLY A N 1
ATOM 1427 C CA . GLY A 1 195 ? -12.988 55.485 -14.589 1.00 34.56 195 GLY A CA 1
ATOM 1428 C C . GLY A 1 195 ? -12.044 54.995 -15.690 1.00 34.56 195 GLY A C 1
ATOM 1429 O O . GLY A 1 195 ? -11.441 53.933 -15.558 1.00 34.56 195 GLY A O 1
ATOM 1430 N N . ASP A 1 196 ? -11.907 55.802 -16.742 1.00 39.69 196 ASP A N 1
ATOM 1431 C CA . ASP A 1 196 ? -10.820 55.764 -17.725 1.00 39.69 196 ASP A CA 1
ATOM 1432 C C . ASP A 1 196 ? -9.461 56.101 -17.090 1.00 39.69 196 ASP A C 1
ATOM 1434 O O . ASP A 1 196 ? -9.371 56.988 -16.240 1.00 39.69 196 ASP A O 1
ATOM 1438 N N . ALA A 1 197 ? -8.384 55.478 -17.576 1.00 41.53 197 ALA A N 1
ATOM 1439 C CA . ALA A 1 197 ? -7.039 56.049 -17.495 1.00 41.53 197 ALA A CA 1
ATOM 1440 C C . ALA A 1 197 ? -6.141 55.486 -18.606 1.00 41.53 197 ALA A C 1
ATOM 1442 O O . ALA A 1 197 ? -5.693 54.339 -18.568 1.00 41.53 197 ALA A O 1
ATOM 1443 N N . ALA A 1 198 ? -5.882 56.339 -19.596 1.00 43.59 198 ALA A N 1
ATOM 1444 C CA . ALA A 1 198 ? -4.816 56.195 -20.572 1.00 43.59 198 ALA A CA 1
ATOM 1445 C C . ALA A 1 198 ? -3.442 56.352 -19.895 1.00 43.59 198 ALA A C 1
ATOM 1447 O O . ALA A 1 198 ? -3.267 57.184 -19.005 1.00 43.59 198 ALA A O 1
ATOM 1448 N N . GLY A 1 199 ? -2.463 55.569 -20.346 1.00 36.38 199 GLY A N 1
ATOM 1449 C CA . GLY A 1 199 ? -1.069 55.642 -19.915 1.00 36.38 199 GLY A CA 1
ATOM 1450 C C . GLY A 1 199 ? -0.147 55.495 -21.116 1.00 36.38 199 GLY A C 1
ATOM 1451 O O . GLY A 1 199 ? 0.282 54.392 -21.442 1.00 36.38 199 GLY A O 1
ATOM 1452 N N . ASP A 1 200 ? 0.086 56.625 -21.777 1.00 39.00 200 ASP A N 1
ATOM 1453 C CA . ASP A 1 200 ? 1.069 56.847 -22.834 1.00 39.00 200 ASP A CA 1
ATOM 1454 C C . ASP A 1 200 ? 2.471 56.989 -22.211 1.00 39.00 200 ASP A C 1
ATOM 1456 O O . ASP A 1 200 ? 2.643 57.634 -21.174 1.00 39.00 200 ASP A O 1
ATOM 1460 N N . GLY A 1 201 ? 3.472 56.344 -22.807 1.00 37.84 201 GLY A N 1
ATOM 1461 C CA . GLY A 1 201 ? 4.817 56.203 -22.247 1.00 37.84 201 GLY A CA 1
ATOM 1462 C C . GLY A 1 201 ? 5.873 56.191 -23.343 1.00 37.84 201 GLY A C 1
ATOM 1463 O O . GLY A 1 201 ? 6.309 55.132 -23.795 1.00 37.84 201 GLY A O 1
ATOM 1464 N N . GLY A 1 202 ? 6.265 57.391 -23.772 1.00 33.97 202 GLY A N 1
ATOM 1465 C CA . GLY A 1 202 ? 7.265 57.636 -24.805 1.00 33.97 202 GLY A CA 1
ATOM 1466 C C . GLY A 1 202 ? 8.675 57.149 -24.449 1.00 33.97 202 GLY A C 1
ATOM 1467 O O . GLY A 1 202 ? 9.127 57.233 -23.309 1.00 33.97 202 GLY A O 1
ATOM 1468 N N . SER A 1 203 ? 9.395 56.667 -25.465 1.00 37.72 203 SER A N 1
ATOM 1469 C CA . SER A 1 203 ? 10.838 56.394 -25.421 1.00 37.72 203 SER A CA 1
ATOM 1470 C C . SER A 1 203 ? 11.609 57.495 -26.161 1.00 37.72 203 SER A C 1
ATOM 1472 O O . SER A 1 203 ? 11.220 57.845 -27.279 1.00 37.72 203 SER A O 1
ATOM 1474 N N . PRO A 1 204 ? 12.705 58.035 -25.596 1.00 51.56 204 PRO A N 1
ATOM 1475 C CA . PRO A 1 204 ? 13.434 59.132 -26.213 1.00 51.56 204 PRO A CA 1
ATOM 1476 C C . PRO A 1 204 ? 14.542 58.666 -27.172 1.00 51.56 204 PRO A C 1
ATOM 1478 O O . PRO A 1 204 ? 15.282 57.722 -26.907 1.00 51.56 204 PRO A O 1
ATOM 1481 N N . GLY A 1 205 ? 14.648 59.407 -28.279 1.00 39.28 205 GLY A N 1
ATOM 1482 C CA . GLY A 1 205 ? 15.882 59.995 -28.815 1.00 39.28 205 GLY A CA 1
ATOM 1483 C C . GLY A 1 205 ? 17.105 59.098 -29.016 1.00 39.28 205 GLY A C 1
ATOM 1484 O O . GLY A 1 205 ? 17.895 58.898 -28.099 1.00 39.28 205 GLY A O 1
ATOM 1485 N N . ARG A 1 206 ? 17.360 58.701 -30.270 1.00 41.56 206 ARG A N 1
ATOM 1486 C CA . ARG A 1 206 ? 18.677 58.213 -30.707 1.00 41.56 206 ARG A CA 1
ATOM 1487 C C . ARG A 1 206 ? 19.356 59.267 -31.583 1.00 41.56 206 ARG A C 1
ATOM 1489 O O . ARG A 1 206 ? 18.995 59.460 -32.742 1.00 41.56 206 ARG A O 1
ATOM 1496 N N . GLU A 1 207 ? 20.322 59.956 -30.984 1.00 44.06 207 GLU A N 1
ATOM 1497 C CA . GLU A 1 207 ? 21.218 60.920 -31.622 1.00 44.06 207 GLU A CA 1
ATOM 1498 C C . GLU A 1 207 ? 22.046 60.281 -32.745 1.00 44.06 207 GLU A C 1
ATOM 1500 O O . GLU A 1 207 ? 22.636 59.208 -32.603 1.00 44.06 207 GLU A O 1
ATOM 1505 N N . LYS A 1 208 ? 22.118 61.002 -33.864 1.00 46.75 208 LYS A N 1
ATOM 1506 C CA . LYS A 1 208 ? 23.064 60.779 -34.955 1.00 46.75 208 LYS A CA 1
ATOM 1507 C C . LYS A 1 208 ? 24.402 61.410 -34.564 1.00 46.75 208 LYS A C 1
ATOM 1509 O O . LYS A 1 208 ? 24.461 62.618 -34.363 1.00 46.75 208 LYS A O 1
ATOM 1514 N N . ARG A 1 209 ? 25.490 60.638 -34.566 1.00 43.44 209 ARG A N 1
ATOM 1515 C CA . ARG A 1 209 ? 26.847 61.182 -34.718 1.00 43.44 209 ARG A CA 1
ATOM 1516 C C . ARG A 1 209 ? 27.527 60.518 -35.907 1.00 43.44 209 ARG A C 1
ATOM 1518 O O . ARG A 1 209 ? 27.767 59.316 -35.909 1.00 43.44 209 ARG A O 1
ATOM 1525 N N . LYS A 1 210 ? 27.779 61.341 -36.926 1.00 49.22 210 LYS A N 1
ATOM 1526 C CA . LYS A 1 210 ? 28.791 61.133 -37.961 1.00 49.22 210 LYS A CA 1
ATOM 1527 C C . LYS A 1 210 ? 30.149 61.459 -37.339 1.00 49.22 210 LYS A C 1
ATOM 1529 O O . LYS A 1 210 ? 30.243 62.501 -36.702 1.00 49.22 210 LYS A O 1
ATOM 1534 N N . PHE A 1 211 ? 31.167 60.640 -37.571 1.00 40.66 211 PHE A N 1
ATOM 1535 C CA . PHE A 1 211 ? 32.559 61.089 -37.613 1.00 40.66 211 PHE A CA 1
ATOM 1536 C C . PHE A 1 211 ? 33.319 60.263 -38.651 1.00 40.66 211 PHE A C 1
ATOM 1538 O O . PHE A 1 211 ? 33.028 59.084 -38.847 1.00 40.66 211 PHE A O 1
ATOM 1545 N N . ALA A 1 212 ? 34.192 60.972 -39.355 1.00 41.44 212 ALA A N 1
ATOM 1546 C CA . ALA A 1 212 ? 34.940 60.573 -40.530 1.00 41.44 212 ALA A CA 1
ATOM 1547 C C . ALA A 1 212 ? 36.244 59.831 -40.189 1.00 41.44 212 ALA A C 1
ATOM 1549 O O . ALA A 1 212 ? 36.755 59.969 -39.080 1.00 41.44 212 ALA A O 1
ATOM 1550 N N . ASP A 1 213 ? 36.688 59.059 -41.181 1.00 42.97 213 ASP A N 1
ATOM 1551 C CA . ASP A 1 213 ? 38.033 58.836 -41.735 1.00 42.97 213 ASP A CA 1
ATOM 1552 C C . ASP A 1 213 ? 39.322 58.873 -40.885 1.00 42.97 213 ASP A C 1
ATOM 1554 O O . ASP A 1 213 ? 39.522 59.673 -39.976 1.00 42.97 213 ASP A O 1
ATOM 1558 N N . ASP A 1 214 ? 40.233 58.015 -41.366 1.00 44.91 214 ASP A N 1
ATOM 1559 C CA . ASP A 1 214 ? 41.688 57.939 -41.195 1.00 44.91 214 ASP A CA 1
ATOM 1560 C C . ASP A 1 214 ? 42.282 57.369 -39.896 1.00 44.91 214 ASP A C 1
ATOM 1562 O O . ASP A 1 214 ? 42.473 58.067 -38.906 1.00 44.91 214 ASP A O 1
ATOM 1566 N N . ALA A 1 215 ? 42.744 56.106 -39.967 1.00 42.12 215 ALA A N 1
ATOM 1567 C CA . ALA A 1 215 ? 44.013 55.683 -39.354 1.00 42.12 215 ALA A CA 1
ATOM 1568 C C . ALA A 1 215 ? 44.506 54.298 -39.844 1.00 42.12 215 ALA A C 1
ATOM 1570 O O . ALA A 1 215 ? 43.939 53.253 -39.535 1.00 42.12 215 ALA A O 1
ATOM 1571 N N . VAL A 1 216 ? 45.621 54.350 -40.577 1.00 51.44 216 VAL A N 1
ATOM 1572 C CA . VAL A 1 216 ? 46.733 53.394 -40.780 1.00 51.44 216 VAL A CA 1
ATOM 1573 C C . VAL A 1 216 ? 46.734 52.090 -39.941 1.00 51.44 216 VAL A C 1
ATOM 1575 O O . VAL A 1 216 ? 46.632 52.150 -38.712 1.00 51.44 216 VAL A O 1
ATOM 1578 N N . PRO A 1 217 ? 47.016 50.912 -40.544 1.00 49.84 217 PRO A N 1
ATOM 1579 C CA . PRO A 1 217 ? 47.194 49.668 -39.800 1.00 49.84 217 PRO A CA 1
ATOM 1580 C C . PRO A 1 217 ? 48.545 49.658 -39.068 1.00 49.84 217 PRO A C 1
ATOM 1582 O O . PRO A 1 217 ? 49.601 49.465 -39.667 1.00 49.84 217 PRO A O 1
ATOM 1585 N N . ARG A 1 218 ? 48.519 49.839 -37.744 1.00 46.88 218 ARG A N 1
ATOM 1586 C CA . ARG A 1 218 ? 49.621 49.433 -36.860 1.00 46.88 218 ARG A CA 1
ATOM 1587 C C . ARG A 1 218 ? 49.356 48.010 -36.381 1.00 46.88 218 ARG A C 1
ATOM 1589 O O . ARG A 1 218 ? 48.420 47.780 -35.619 1.00 46.88 218 ARG A O 1
ATOM 1596 N N . THR A 1 219 ? 50.204 47.074 -36.797 1.00 53.31 219 THR A N 1
ATOM 1597 C CA . THR A 1 219 ? 50.357 45.750 -36.181 1.00 53.31 219 THR A CA 1
ATOM 1598 C C . THR A 1 219 ? 50.780 45.935 -34.727 1.00 53.31 219 THR A C 1
ATOM 1600 O O . THR A 1 219 ? 51.953 46.137 -34.419 1.00 53.31 219 THR A O 1
ATOM 1603 N N . ARG A 1 220 ? 49.792 45.953 -33.834 1.00 46.81 220 ARG A N 1
ATOM 1604 C CA . ARG A 1 220 ? 49.975 45.960 -32.387 1.00 46.81 220 ARG A CA 1
ATOM 1605 C C . ARG A 1 220 ? 49.942 44.508 -31.936 1.00 46.81 220 ARG A C 1
ATOM 1607 O O . ARG A 1 220 ? 48.906 43.864 -32.056 1.00 46.81 220 ARG A O 1
ATOM 1614 N N . GLU A 1 221 ? 51.077 44.006 -31.464 1.00 54.72 221 GLU A N 1
ATOM 1615 C CA . GLU A 1 221 ? 51.151 42.712 -30.789 1.00 54.72 221 GLU A CA 1
ATOM 1616 C C . GLU A 1 221 ? 50.145 42.705 -29.629 1.00 54.72 221 GLU A C 1
ATOM 1618 O O . GLU A 1 221 ? 50.183 43.567 -28.743 1.00 54.72 221 GLU A O 1
ATOM 1623 N N . GLU A 1 222 ? 49.179 41.786 -29.695 1.00 55.44 222 GLU A N 1
ATOM 1624 C CA . GLU A 1 222 ? 48.172 41.601 -28.655 1.00 55.44 222 GLU A CA 1
ATOM 1625 C C . GLU A 1 222 ? 48.862 41.115 -27.372 1.00 55.44 222 GLU A C 1
ATOM 1627 O O . GLU A 1 222 ? 49.521 40.070 -27.387 1.00 55.44 222 GLU A O 1
ATOM 1632 N N . PRO A 1 223 ? 48.726 41.833 -26.244 1.00 63.72 223 PRO A N 1
ATOM 1633 C CA . PRO A 1 223 ? 49.240 41.349 -24.976 1.00 63.72 223 PRO A CA 1
ATOM 1634 C C . PRO A 1 223 ? 48.480 40.080 -24.585 1.00 63.72 223 PRO A C 1
ATOM 1636 O O . PRO A 1 223 ? 47.248 40.055 -24.577 1.00 63.72 223 PRO A O 1
ATOM 1639 N N . ALA A 1 224 ? 49.227 39.025 -24.257 1.00 70.19 224 ALA A N 1
ATOM 1640 C CA . ALA A 1 224 ? 48.674 37.746 -23.836 1.00 70.19 224 ALA A CA 1
ATOM 1641 C C . ALA A 1 224 ? 47.651 37.946 -22.704 1.00 70.19 224 ALA A C 1
ATOM 1643 O O . ALA A 1 224 ? 47.992 38.413 -21.614 1.00 70.19 224 ALA A O 1
ATOM 1644 N N . LEU A 1 225 ? 46.390 37.597 -22.978 1.00 71.56 225 LEU A N 1
ATOM 1645 C CA . LEU A 1 225 ? 45.301 37.703 -22.011 1.00 71.56 225 LEU A CA 1
ATOM 1646 C C . LEU A 1 225 ? 45.625 36.884 -20.752 1.00 71.56 225 LEU A C 1
ATOM 1648 O O . LEU A 1 225 ? 46.108 35.748 -20.855 1.00 71.56 225 LEU A O 1
ATOM 1652 N N . PRO A 1 226 ? 45.322 37.411 -19.554 1.00 75.56 226 PRO A N 1
ATOM 1653 C CA . PRO A 1 226 ? 45.604 36.721 -18.310 1.00 75.56 226 PRO A CA 1
ATOM 1654 C C . PRO A 1 226 ? 44.891 35.355 -18.266 1.00 75.56 226 PRO A C 1
ATOM 1656 O O . PRO A 1 226 ? 43.749 35.216 -18.719 1.00 75.56 226 PRO A O 1
ATOM 1659 N N . PRO A 1 227 ? 45.513 34.319 -17.675 1.00 74.69 227 PRO A N 1
ATOM 1660 C CA . PRO A 1 227 ? 45.016 32.938 -17.707 1.00 74.69 227 PRO A CA 1
ATOM 1661 C C . PRO A 1 227 ? 43.621 32.738 -17.079 1.00 74.69 227 PRO A C 1
ATOM 1663 O O . PRO A 1 227 ? 42.970 31.716 -17.306 1.00 74.69 227 PRO A O 1
ATOM 1666 N N . ALA A 1 228 ? 43.129 33.704 -16.300 1.00 70.62 228 ALA A N 1
ATOM 1667 C CA . ALA A 1 228 ? 41.766 33.706 -15.774 1.00 70.62 228 ALA A CA 1
ATOM 1668 C C . ALA A 1 228 ? 40.713 34.067 -16.843 1.00 70.62 228 ALA A C 1
ATOM 1670 O O . ALA A 1 228 ? 39.624 33.485 -16.860 1.00 70.62 228 ALA A O 1
ATOM 1671 N N . GLU A 1 229 ? 41.035 34.980 -17.761 1.00 74.81 229 GLU A N 1
ATOM 1672 C CA . GLU A 1 229 ? 40.135 35.388 -18.844 1.00 74.81 229 GLU A CA 1
ATOM 1673 C C . GLU A 1 229 ? 40.070 34.331 -19.942 1.00 74.81 229 GLU A C 1
ATOM 1675 O O . GLU A 1 229 ? 38.984 34.044 -20.445 1.00 74.81 229 GLU A O 1
ATOM 1680 N N . THR A 1 230 ? 41.175 33.634 -20.221 1.00 73.38 230 THR A N 1
ATOM 1681 C CA . THR A 1 230 ? 41.180 32.524 -21.187 1.00 73.38 230 THR A CA 1
ATOM 1682 C C . THR A 1 230 ? 40.313 31.346 -20.727 1.00 73.38 230 THR A C 1
ATOM 1684 O O . THR A 1 230 ? 39.623 30.736 -21.544 1.00 73.38 230 THR A O 1
ATOM 1687 N N . LYS A 1 231 ? 40.253 31.052 -19.418 1.00 77.44 231 LYS A N 1
ATOM 1688 C CA . LYS A 1 231 ? 39.322 30.047 -18.862 1.00 77.44 231 LYS A CA 1
ATOM 1689 C C . LYS A 1 231 ? 37.858 30.477 -18.997 1.00 77.44 231 LYS A C 1
ATOM 1691 O O . LYS A 1 231 ? 37.020 29.660 -19.384 1.00 77.44 231 LYS A O 1
ATOM 1696 N N . ARG A 1 232 ? 37.543 31.752 -18.731 1.00 76.50 232 ARG A N 1
ATOM 1697 C CA . ARG A 1 232 ? 36.186 32.300 -18.913 1.00 76.50 232 ARG A CA 1
ATOM 1698 C C . ARG A 1 232 ? 35.753 32.282 -20.378 1.00 76.50 232 ARG A C 1
ATOM 1700 O O . ARG A 1 232 ? 34.629 31.872 -20.661 1.00 76.50 232 ARG A O 1
ATOM 1707 N N . LEU A 1 233 ? 36.643 32.651 -21.300 1.00 79.38 233 LEU A N 1
ATOM 1708 C CA . LEU A 1 233 ? 36.363 32.623 -22.736 1.00 79.38 233 LEU A CA 1
ATOM 1709 C C . LEU A 1 233 ? 36.122 31.192 -23.233 1.00 79.38 233 LEU A C 1
ATOM 1711 O O . LEU A 1 233 ? 35.154 30.949 -23.948 1.00 79.38 233 LEU A O 1
ATOM 1715 N N . LYS A 1 234 ? 36.934 30.222 -22.786 1.00 79.44 234 LYS A N 1
ATOM 1716 C CA . LYS A 1 234 ? 36.750 28.799 -23.122 1.00 79.44 234 LYS A CA 1
ATOM 1717 C C . LYS A 1 234 ? 35.398 28.258 -22.644 1.00 79.44 234 LYS A C 1
ATOM 1719 O O . LYS A 1 234 ? 34.714 27.589 -23.411 1.00 79.44 234 LYS A O 1
ATOM 1724 N N . HIS A 1 235 ? 34.971 28.582 -21.420 1.00 78.12 235 HIS A N 1
ATOM 1725 C CA . HIS A 1 235 ? 33.634 28.205 -20.937 1.00 78.12 235 HIS A CA 1
ATOM 1726 C C . HIS A 1 235 ? 32.497 28.925 -21.675 1.00 78.12 235 HIS A C 1
ATOM 1728 O O . HIS A 1 235 ? 31.465 28.312 -21.937 1.00 78.12 235 HIS A O 1
ATOM 1734 N N . SER A 1 236 ? 32.677 30.197 -22.038 1.00 85.56 236 SER A N 1
ATOM 1735 C CA . SER A 1 236 ? 31.693 30.948 -22.826 1.00 85.56 236 SER A CA 1
ATOM 1736 C C . SER A 1 236 ? 31.504 30.344 -24.222 1.00 85.56 236 SER A C 1
ATOM 1738 O O . SER A 1 236 ? 30.374 30.115 -24.652 1.00 85.56 236 SER A O 1
ATOM 1740 N N . ASN A 1 237 ? 32.606 30.005 -24.895 1.00 82.81 237 ASN A N 1
ATOM 1741 C CA . ASN A 1 237 ? 32.582 29.415 -26.231 1.00 82.81 237 ASN A CA 1
ATOM 1742 C C . ASN A 1 237 ? 31.997 27.997 -26.223 1.00 82.81 237 ASN A C 1
ATOM 1744 O O . ASN A 1 237 ? 31.171 27.692 -27.077 1.00 82.81 237 ASN A O 1
ATOM 1748 N N . ALA A 1 238 ? 32.329 27.169 -25.224 1.00 78.81 238 ALA A N 1
ATOM 1749 C CA . ALA A 1 238 ? 31.708 25.851 -25.056 1.00 78.81 238 ALA A CA 1
ATOM 1750 C C . ALA A 1 238 ? 30.184 25.965 -24.876 1.00 78.81 238 ALA A C 1
ATOM 1752 O O . ALA A 1 238 ? 29.415 25.292 -25.553 1.00 78.81 238 ALA A O 1
ATOM 1753 N N . ARG A 1 239 ? 29.730 26.909 -24.042 1.00 78.88 239 ARG A N 1
ATOM 1754 C CA . ARG A 1 239 ? 28.299 27.144 -23.810 1.00 78.88 239 ARG A CA 1
ATOM 1755 C C . ARG A 1 239 ? 27.575 27.679 -25.050 1.00 78.88 239 ARG A C 1
ATOM 1757 O O . ARG A 1 239 ? 26.384 27.430 -25.211 1.00 78.88 239 ARG A O 1
ATOM 1764 N N . ARG A 1 240 ? 28.269 28.431 -25.910 1.00 81.69 240 ARG A N 1
ATOM 1765 C CA . ARG A 1 240 ? 27.734 28.908 -27.191 1.00 81.69 240 ARG A CA 1
ATOM 1766 C C . ARG A 1 240 ? 27.590 27.764 -28.196 1.00 81.69 240 ARG A C 1
ATOM 1768 O O . ARG A 1 240 ? 26.525 27.656 -28.792 1.00 81.69 240 ARG A O 1
ATOM 1775 N N . ALA A 1 241 ? 28.591 26.890 -28.298 1.00 79.69 241 ALA A N 1
ATOM 1776 C CA . ALA A 1 241 ? 28.526 25.689 -29.131 1.00 79.69 241 ALA A CA 1
ATOM 1777 C C . ALA A 1 241 ? 27.386 24.750 -28.692 1.00 79.69 241 ALA A C 1
ATOM 1779 O O . ALA A 1 241 ? 26.608 24.295 -29.525 1.00 79.69 241 ALA A O 1
ATOM 1780 N N . ASP A 1 242 ? 27.196 24.549 -27.382 1.00 72.81 242 ASP A N 1
ATOM 1781 C CA . ASP A 1 242 ? 26.073 23.759 -26.853 1.00 72.81 242 ASP A CA 1
ATOM 1782 C C . ASP A 1 242 ? 24.702 24.358 -27.224 1.00 72.81 242 ASP A C 1
ATOM 1784 O O . ASP A 1 242 ? 23.742 23.631 -27.487 1.00 72.81 242 ASP A O 1
ATOM 1788 N N . LEU A 1 243 ? 24.587 25.692 -27.241 1.00 78.31 243 LEU A N 1
ATOM 1789 C CA . LEU A 1 243 ? 23.355 26.389 -27.622 1.00 78.31 243 LEU A CA 1
ATOM 1790 C C . LEU A 1 243 ? 23.090 26.338 -29.132 1.00 78.31 243 LEU A C 1
ATOM 1792 O O . LEU A 1 243 ? 21.926 26.270 -29.525 1.00 78.31 243 LEU A O 1
ATOM 1796 N N . GLU A 1 244 ? 24.133 26.386 -29.960 1.00 82.69 244 GLU A N 1
ATOM 1797 C CA . GLU A 1 244 ? 24.024 26.243 -31.417 1.00 82.69 244 GLU A CA 1
ATOM 1798 C C . GLU A 1 244 ? 23.629 24.806 -31.790 1.00 82.69 244 GLU A C 1
ATOM 1800 O O . GLU A 1 244 ? 22.608 24.632 -32.454 1.00 82.69 244 GLU A O 1
ATOM 1805 N N . ASN A 1 245 ? 24.280 23.786 -31.219 1.00 75.94 245 ASN A N 1
ATOM 1806 C CA . ASN A 1 245 ? 23.895 22.379 -31.403 1.00 75.94 245 ASN A CA 1
ATOM 1807 C C . ASN A 1 245 ? 22.448 22.102 -30.954 1.00 75.94 245 ASN A C 1
ATOM 1809 O O . ASN A 1 245 ? 21.701 21.387 -31.620 1.00 75.94 245 ASN A O 1
ATOM 1813 N N . ALA A 1 246 ? 22.010 22.695 -29.837 1.00 69.25 246 ALA A N 1
ATOM 1814 C CA . ALA A 1 246 ? 20.628 22.558 -29.375 1.00 69.25 246 ALA A CA 1
ATOM 1815 C C . ALA A 1 246 ? 19.612 23.238 -30.312 1.00 69.25 246 ALA A C 1
ATOM 1817 O O . ALA A 1 246 ? 18.479 22.767 -30.420 1.00 69.25 246 ALA A O 1
ATOM 1818 N N . ARG A 1 247 ? 19.995 24.337 -30.978 1.00 76.56 247 ARG A N 1
ATOM 1819 C CA . ARG A 1 247 ? 19.158 25.010 -31.983 1.00 76.56 247 ARG A CA 1
ATOM 1820 C C . ARG A 1 247 ? 19.074 24.204 -33.271 1.00 76.56 247 ARG A C 1
ATOM 1822 O O . ARG A 1 247 ? 17.975 24.067 -33.793 1.00 76.56 247 ARG A O 1
ATOM 1829 N N . GLU A 1 248 ? 20.187 23.655 -33.748 1.00 78.75 248 GLU A N 1
ATOM 1830 C CA . GLU A 1 248 ? 20.210 22.816 -34.951 1.00 78.75 248 GLU A CA 1
ATOM 1831 C C . GLU A 1 248 ? 19.359 21.557 -34.764 1.00 78.75 248 GLU A C 1
ATOM 1833 O O . GLU A 1 248 ? 18.436 21.326 -35.548 1.00 78.75 248 GLU A O 1
ATOM 1838 N N . ALA A 1 249 ? 19.549 20.843 -33.649 1.00 72.31 249 ALA A N 1
ATOM 1839 C CA . ALA A 1 249 ? 18.720 19.693 -33.289 1.00 72.31 249 ALA A CA 1
ATOM 1840 C C . ALA A 1 249 ? 17.231 20.062 -33.171 1.00 72.31 249 ALA A C 1
ATOM 1842 O O . ALA A 1 249 ? 16.359 19.278 -33.533 1.00 72.31 249 ALA A O 1
ATOM 1843 N N . GLN A 1 250 ? 16.914 21.272 -32.693 1.00 71.31 250 GLN A N 1
ATOM 1844 C CA . GLN A 1 250 ? 15.535 21.754 -32.662 1.00 71.31 250 GLN A CA 1
ATOM 1845 C C . GLN A 1 250 ? 14.985 22.008 -34.073 1.00 71.31 250 GLN A C 1
ATOM 1847 O O . GLN A 1 250 ? 13.844 21.642 -34.340 1.00 71.31 250 GLN A O 1
ATOM 1852 N N . THR A 1 251 ? 15.764 22.616 -34.971 1.00 78.88 251 THR A N 1
ATOM 1853 C CA . THR A 1 251 ? 15.321 22.890 -36.347 1.00 78.88 251 THR A CA 1
ATOM 1854 C C . THR A 1 251 ? 15.150 21.625 -37.181 1.00 78.88 251 THR A C 1
ATOM 1856 O O . THR A 1 251 ? 14.224 21.557 -37.983 1.00 78.88 251 THR A O 1
ATOM 1859 N N . GLU A 1 252 ? 16.003 20.620 -36.985 1.00 77.12 252 GLU A N 1
ATOM 1860 C CA . GLU A 1 252 ? 15.884 19.320 -37.650 1.00 77.12 252 GLU A CA 1
ATOM 1861 C C . GLU A 1 252 ? 14.624 18.590 -37.179 1.00 77.12 252 GLU A C 1
ATOM 1863 O O . GLU A 1 252 ? 13.792 18.190 -37.989 1.00 77.12 252 GLU A O 1
ATOM 1868 N N . LEU A 1 253 ? 14.392 18.577 -35.865 1.00 70.50 253 LEU A N 1
ATOM 1869 C CA . LEU A 1 253 ? 13.178 18.022 -35.284 1.00 70.50 253 LEU A CA 1
ATOM 1870 C C . LEU A 1 253 ? 11.915 18.764 -35.771 1.00 70.50 253 LEU A C 1
ATOM 1872 O O . LEU A 1 253 ? 10.906 18.135 -36.073 1.00 70.50 253 LEU A O 1
ATOM 1876 N N . GLU A 1 254 ? 11.949 20.098 -35.878 1.00 73.25 254 GLU A N 1
ATOM 1877 C CA . GLU A 1 254 ? 10.843 20.899 -36.428 1.00 73.25 254 GLU A CA 1
ATOM 1878 C C . GLU A 1 254 ? 10.579 20.608 -37.919 1.00 73.25 254 GLU A C 1
ATOM 1880 O O . GLU A 1 254 ? 9.417 20.632 -38.333 1.00 73.25 254 GLU A O 1
ATOM 1885 N N . ARG A 1 255 ? 11.611 20.285 -38.714 1.00 77.06 255 ARG A N 1
ATOM 1886 C CA . ARG A 1 255 ? 11.452 19.841 -40.113 1.00 77.06 255 ARG A CA 1
ATOM 1887 C C . ARG A 1 255 ? 10.813 18.459 -40.201 1.00 77.06 255 ARG A C 1
ATOM 1889 O O . ARG A 1 255 ? 9.858 18.302 -40.960 1.00 77.06 255 ARG A O 1
ATOM 1896 N N . ASP A 1 256 ? 11.264 17.507 -39.390 1.00 67.69 256 ASP A N 1
ATOM 1897 C CA . ASP A 1 256 ? 10.657 16.172 -39.319 1.00 67.69 256 ASP A CA 1
ATOM 1898 C C . ASP A 1 256 ? 9.187 16.257 -38.875 1.00 67.69 256 ASP A C 1
ATOM 1900 O O . ASP A 1 256 ? 8.310 15.600 -39.442 1.00 67.69 256 ASP A O 1
ATOM 1904 N N . TYR A 1 257 ? 8.865 17.151 -37.932 1.00 68.25 257 TYR A N 1
ATOM 1905 C CA . TYR A 1 257 ? 7.477 17.412 -37.534 1.00 68.25 257 TYR A CA 1
ATOM 1906 C C . TYR A 1 257 ? 6.629 18.033 -38.645 1.00 68.25 257 TYR A C 1
ATOM 1908 O O . TYR A 1 257 ? 5.457 17.678 -38.784 1.00 68.25 257 TYR A O 1
ATOM 1916 N N . ALA A 1 258 ? 7.192 18.957 -39.426 1.00 68.56 258 ALA A N 1
ATOM 1917 C CA . ALA A 1 258 ? 6.489 19.565 -40.552 1.00 68.56 258 ALA A CA 1
ATOM 1918 C C . ALA A 1 258 ? 6.174 18.536 -41.652 1.00 68.56 258 ALA A C 1
ATOM 1920 O O . ALA A 1 258 ? 5.122 18.626 -42.283 1.00 68.56 258 ALA A O 1
ATOM 1921 N N . LEU A 1 259 ? 7.046 17.539 -41.840 1.00 68.19 259 LEU A N 1
ATOM 1922 C CA . LEU A 1 259 ? 6.873 16.458 -42.813 1.00 68.19 259 LEU A CA 1
ATOM 1923 C C . LEU A 1 259 ? 5.833 15.414 -42.384 1.00 68.19 259 LEU A C 1
ATOM 1925 O O . LEU A 1 259 ? 5.108 14.896 -43.231 1.00 68.19 259 LEU A O 1
ATOM 1929 N N . HIS A 1 260 ? 5.724 15.108 -41.089 1.00 61.00 260 HIS A N 1
ATOM 1930 C CA . HIS A 1 260 ? 4.866 14.016 -40.611 1.00 61.00 260 HIS A CA 1
ATOM 1931 C C . HIS A 1 260 ? 3.428 14.416 -40.242 1.00 61.00 260 HIS A C 1
ATOM 1933 O O . HIS A 1 260 ? 2.643 13.549 -39.859 1.00 61.00 260 HIS A O 1
ATOM 1939 N N . GLY A 1 261 ? 3.044 15.692 -40.378 1.00 56.16 261 GLY A N 1
ATOM 1940 C CA . GLY A 1 261 ? 1.649 16.134 -40.206 1.00 56.16 261 GLY A CA 1
ATOM 1941 C C . GLY A 1 261 ? 1.065 15.850 -38.816 1.00 56.16 261 GLY A C 1
ATOM 1942 O O . GLY A 1 261 ? -0.149 15.719 -38.658 1.00 56.16 261 GLY A O 1
ATOM 1943 N N . THR A 1 262 ? 1.919 15.711 -37.802 1.00 53.53 262 THR A N 1
ATOM 1944 C CA . THR A 1 262 ? 1.502 15.255 -36.479 1.00 53.53 262 THR A CA 1
ATOM 1945 C C . THR A 1 262 ? 0.895 16.396 -35.669 1.00 53.53 262 THR A C 1
ATOM 1947 O O . THR A 1 262 ? 1.252 17.572 -35.789 1.00 53.53 262 THR A O 1
ATOM 1950 N N . ALA A 1 263 ? -0.089 16.052 -34.842 1.00 61.81 263 ALA A N 1
ATOM 1951 C CA . ALA A 1 263 ? -0.785 17.002 -33.992 1.00 61.81 263 ALA A CA 1
ATOM 1952 C C . ALA A 1 263 ? 0.216 17.811 -33.144 1.00 61.81 263 ALA A C 1
ATOM 1954 O O . ALA A 1 263 ? 1.096 17.239 -32.502 1.00 61.81 263 ALA A O 1
ATOM 1955 N N . LYS A 1 264 ? 0.080 19.147 -33.151 1.00 78.25 264 LYS A N 1
ATOM 1956 C CA . LYS A 1 264 ? 1.047 20.104 -32.580 1.00 78.25 264 LYS A CA 1
ATOM 1957 C C . LYS A 1 264 ? 1.471 19.715 -31.158 1.00 78.25 264 LYS A C 1
ATOM 1959 O O . LYS A 1 264 ? 0.795 20.042 -30.178 1.00 78.25 264 LYS A O 1
ATOM 1964 N N . LEU A 1 265 ? 2.625 19.060 -31.028 1.00 83.94 265 LEU A N 1
ATOM 1965 C CA . LEU A 1 265 ? 3.224 18.785 -29.730 1.00 83.94 265 LEU A CA 1
ATOM 1966 C C . LEU A 1 265 ? 3.610 20.114 -29.078 1.00 83.94 265 LEU A C 1
ATOM 1968 O O . LEU A 1 265 ? 4.164 21.016 -29.704 1.00 83.94 265 LEU A O 1
ATOM 1972 N N . SER A 1 266 ? 3.316 20.263 -27.787 1.00 90.19 266 SER A N 1
ATOM 1973 C CA . SER A 1 266 ? 3.683 21.491 -27.078 1.00 90.19 266 SER A CA 1
ATOM 1974 C C . SER A 1 266 ? 5.207 21.699 -27.105 1.00 90.19 266 SER A C 1
ATOM 1976 O O . SER A 1 266 ? 5.954 20.750 -26.858 1.00 90.19 266 SER A O 1
ATOM 1978 N N . ARG A 1 267 ? 5.677 22.946 -27.262 1.00 86.69 267 ARG A N 1
ATOM 1979 C CA . ARG A 1 267 ? 7.117 23.294 -27.196 1.00 86.69 267 ARG A CA 1
ATOM 1980 C C . ARG A 1 267 ? 7.815 22.749 -25.943 1.00 86.69 267 ARG A C 1
ATOM 1982 O O . ARG A 1 267 ? 8.961 22.320 -25.989 1.00 86.69 267 ARG A O 1
ATOM 1989 N N . LYS A 1 268 ? 7.105 22.729 -24.806 1.00 91.44 268 LYS A N 1
ATOM 1990 C CA . LYS A 1 268 ? 7.612 22.167 -23.541 1.00 91.44 268 LYS A CA 1
ATOM 1991 C C . LYS A 1 268 ? 7.876 20.663 -23.632 1.00 91.44 268 LYS A C 1
ATOM 1993 O O . LYS A 1 268 ? 8.795 20.181 -22.977 1.00 91.44 268 LYS A O 1
ATOM 1998 N N . TRP A 1 269 ? 7.057 19.935 -24.390 1.00 93.25 269 TRP A N 1
ATOM 1999 C CA . TRP A 1 269 ? 7.229 18.502 -24.600 1.00 93.25 269 TRP A CA 1
ATOM 2000 C C . TRP A 1 269 ? 8.428 18.236 -25.504 1.00 93.25 269 TRP A C 1
ATOM 2002 O O . TRP A 1 269 ? 9.311 17.487 -25.107 1.00 93.25 269 TRP A O 1
ATOM 2012 N N . VAL A 1 270 ? 8.514 18.952 -26.629 1.00 92.56 270 VAL A N 1
ATOM 2013 C CA . VAL A 1 270 ? 9.636 18.879 -27.576 1.00 92.56 270 VAL A CA 1
ATOM 2014 C C . VAL A 1 270 ? 10.980 19.124 -26.881 1.00 92.56 270 VAL A C 1
ATOM 2016 O O . VAL A 1 270 ? 11.887 18.304 -26.970 1.00 92.56 270 VAL A O 1
ATOM 2019 N N . ALA A 1 271 ? 11.082 20.186 -26.077 1.00 90.06 271 ALA A N 1
ATOM 2020 C CA . ALA A 1 271 ? 12.296 20.470 -25.311 1.00 90.06 271 ALA A CA 1
ATOM 2021 C C . ALA A 1 271 ? 12.619 19.401 -24.246 1.00 90.06 271 ALA A C 1
ATOM 2023 O O . ALA A 1 271 ? 13.777 19.219 -23.874 1.00 90.06 271 ALA A O 1
ATOM 2024 N N . GLY A 1 272 ? 11.604 18.721 -23.702 1.00 93.94 272 GLY A N 1
ATOM 2025 C CA . GLY A 1 272 ? 11.788 17.602 -22.775 1.00 93.94 272 GLY A CA 1
ATOM 2026 C C . GLY A 1 272 ? 12.275 16.336 -23.480 1.00 93.94 272 GLY A C 1
ATOM 2027 O O . GLY A 1 272 ? 13.172 15.670 -22.969 1.00 93.94 272 GLY A O 1
ATOM 2028 N N . TYR A 1 273 ? 11.727 16.060 -24.662 1.00 94.38 273 TYR A N 1
ATOM 2029 C CA . TYR A 1 273 ? 12.100 14.941 -25.519 1.00 94.38 273 TYR A CA 1
ATOM 2030 C C . TYR A 1 273 ? 13.534 15.076 -26.042 1.00 94.38 273 TYR A C 1
ATOM 2032 O O . TYR A 1 273 ? 14.326 14.161 -25.855 1.00 94.38 273 TYR A O 1
ATOM 2040 N N . ALA A 1 274 ? 13.927 16.250 -26.548 1.00 92.25 274 ALA A N 1
ATOM 2041 C CA . ALA A 1 274 ? 15.303 16.504 -26.986 1.00 92.25 274 ALA A CA 1
ATOM 2042 C C . ALA A 1 274 ? 16.330 16.287 -25.855 1.00 92.25 274 ALA A C 1
ATOM 2044 O O . ALA A 1 274 ? 17.392 15.703 -26.057 1.00 92.25 274 ALA A O 1
ATOM 2045 N N . LYS A 1 275 ? 15.994 16.686 -24.618 1.00 93.69 275 LYS A N 1
ATOM 2046 C CA . LYS A 1 275 ? 16.839 16.415 -23.439 1.00 93.69 275 LYS A CA 1
ATOM 2047 C C . LYS A 1 275 ? 16.930 14.930 -23.101 1.00 93.69 275 LYS A C 1
ATOM 2049 O O . LYS A 1 275 ? 17.970 14.491 -22.618 1.00 93.69 275 LYS A O 1
ATOM 2054 N N . LEU A 1 276 ? 15.845 14.183 -23.294 1.00 94.06 276 LEU A N 1
ATOM 2055 C CA . LEU A 1 276 ? 15.827 12.738 -23.092 1.00 94.06 276 LEU A CA 1
ATOM 2056 C C . LEU A 1 276 ? 16.703 12.041 -24.138 1.00 94.06 276 LEU A C 1
ATOM 2058 O O . LEU A 1 276 ? 17.556 11.244 -23.766 1.00 94.06 276 LEU A O 1
ATOM 2062 N N . GLN A 1 277 ? 16.553 12.414 -25.409 1.00 94.19 277 GLN A N 1
ATOM 2063 C CA . GLN A 1 277 ? 17.356 11.907 -26.519 1.00 94.19 277 GLN A CA 1
ATOM 2064 C C . GLN A 1 277 ? 18.851 12.174 -26.304 1.00 94.19 277 GLN A C 1
ATOM 2066 O O . GLN A 1 277 ? 19.654 11.251 -26.391 1.00 94.19 277 GLN A O 1
ATOM 2071 N N . ALA A 1 278 ? 19.227 13.398 -25.915 1.00 91.69 278 ALA A N 1
ATOM 2072 C CA . ALA A 1 278 ? 20.614 13.729 -25.587 1.00 91.69 278 ALA A CA 1
ATOM 2073 C C . ALA A 1 278 ? 21.156 12.904 -24.402 1.00 91.69 278 ALA A C 1
ATOM 2075 O O . ALA A 1 278 ? 22.308 12.475 -24.411 1.00 91.69 278 ALA A O 1
ATOM 2076 N N . ASN A 1 279 ? 20.330 12.645 -23.381 1.00 93.25 279 ASN A N 1
ATOM 2077 C CA . ASN A 1 279 ? 20.726 11.802 -22.251 1.00 93.25 279 ASN A CA 1
ATOM 2078 C C . ASN A 1 279 ? 20.947 10.341 -22.671 1.00 93.25 279 ASN A C 1
ATOM 2080 O O . ASN A 1 279 ? 21.909 9.736 -22.198 1.00 93.25 279 ASN A O 1
ATOM 2084 N N . PHE A 1 280 ? 20.101 9.813 -23.560 1.00 92.56 280 PHE A N 1
ATOM 2085 C CA . PHE A 1 280 ? 20.202 8.447 -24.081 1.00 92.56 280 PHE A CA 1
ATOM 2086 C C . PHE A 1 280 ? 21.409 8.288 -25.006 1.00 92.56 280 PHE A C 1
ATOM 2088 O O . PHE A 1 280 ? 22.130 7.300 -24.904 1.00 92.56 280 PHE A O 1
ATOM 2095 N N . ALA A 1 281 ? 21.699 9.295 -25.832 1.00 90.69 281 ALA A N 1
ATOM 2096 C CA . ALA A 1 281 ? 22.913 9.328 -26.641 1.00 90.69 281 ALA A CA 1
ATOM 2097 C C . ALA A 1 281 ? 24.183 9.298 -25.772 1.00 90.69 281 ALA A C 1
ATOM 2099 O O . ALA A 1 281 ? 25.148 8.620 -26.108 1.00 90.69 281 ALA A O 1
ATOM 2100 N N . ALA A 1 282 ? 24.175 9.995 -24.630 1.00 91.94 282 ALA A N 1
ATOM 2101 C CA . ALA A 1 282 ? 25.332 10.068 -23.739 1.00 91.94 282 ALA A CA 1
ATOM 2102 C C . ALA A 1 282 ? 25.510 8.837 -22.828 1.00 91.94 282 ALA A C 1
ATOM 2104 O O . ALA A 1 282 ? 26.640 8.470 -22.521 1.00 91.94 282 ALA A O 1
ATOM 2105 N N . ASN A 1 283 ? 24.421 8.217 -22.356 1.00 89.94 283 ASN A N 1
ATOM 2106 C CA . ASN A 1 283 ? 24.465 7.196 -21.294 1.00 89.94 283 ASN A CA 1
ATOM 2107 C C . ASN A 1 283 ? 23.882 5.830 -21.711 1.00 89.94 283 ASN A C 1
ATOM 2109 O O . ASN A 1 283 ? 23.759 4.921 -20.881 1.00 89.94 283 ASN A O 1
ATOM 2113 N N . GLY A 1 284 ? 23.490 5.678 -22.978 1.00 88.25 284 GLY A N 1
ATOM 2114 C CA . GLY A 1 284 ? 22.631 4.587 -23.440 1.00 88.25 284 GLY A CA 1
ATOM 2115 C C . GLY A 1 284 ? 21.223 4.676 -22.839 1.00 88.25 284 GLY A C 1
ATOM 2116 O O . GLY A 1 284 ? 20.843 5.683 -22.246 1.00 88.25 284 GLY A O 1
ATOM 2117 N N . ASN A 1 285 ? 20.456 3.582 -22.880 1.00 82.81 285 ASN A N 1
ATOM 2118 C CA . ASN A 1 285 ? 19.090 3.526 -22.318 1.00 82.81 285 ASN A CA 1
ATOM 2119 C C . ASN A 1 285 ? 19.056 3.596 -20.770 1.00 82.81 285 ASN A C 1
ATOM 2121 O O . ASN A 1 285 ? 18.049 3.281 -20.128 1.00 82.81 285 ASN A O 1
ATOM 2125 N N . LYS A 1 286 ? 20.169 3.981 -20.132 1.00 82.12 286 LYS A N 1
ATOM 2126 C CA . LYS A 1 286 ? 20.285 4.203 -18.693 1.00 82.12 286 LYS A CA 1
ATOM 2127 C C . LYS A 1 286 ? 20.161 5.693 -18.407 1.00 82.12 286 LYS A C 1
ATOM 2129 O O . LYS A 1 286 ? 21.009 6.494 -18.770 1.00 82.12 286 LYS A O 1
ATOM 2134 N N . ILE A 1 287 ? 19.132 6.044 -17.649 1.00 80.50 287 ILE A N 1
ATOM 2135 C CA . ILE A 1 287 ? 18.965 7.396 -17.126 1.00 80.50 287 ILE A CA 1
ATOM 2136 C C . ILE A 1 287 ? 19.817 7.531 -15.858 1.00 80.50 287 ILE A C 1
ATOM 2138 O O . ILE A 1 287 ? 19.339 7.289 -14.747 1.00 80.50 287 ILE A O 1
ATOM 2142 N N . THR A 1 288 ? 21.092 7.863 -16.020 1.00 74.38 288 THR A N 1
ATOM 2143 C CA . THR A 1 288 ? 22.003 8.220 -14.924 1.00 74.38 288 THR A CA 1
ATOM 2144 C C . THR A 1 288 ? 21.869 9.712 -14.615 1.00 74.38 288 THR A C 1
ATOM 2146 O O . THR A 1 288 ? 21.928 10.551 -15.510 1.00 74.38 288 THR A O 1
ATOM 2149 N N . ASP A 1 289 ? 21.600 10.033 -13.347 1.00 61.53 289 ASP A N 1
ATOM 2150 C CA . ASP A 1 289 ? 21.500 11.394 -12.794 1.00 61.53 289 ASP A CA 1
ATOM 2151 C C . ASP A 1 289 ? 20.700 12.411 -13.632 1.00 61.53 289 ASP A C 1
ATOM 2153 O O . ASP A 1 289 ? 21.213 13.450 -14.060 1.00 61.53 289 ASP A O 1
ATOM 2157 N N . PRO A 1 290 ? 19.390 12.172 -13.850 1.00 72.00 290 PRO A N 1
ATOM 2158 C CA . PRO A 1 290 ? 18.580 13.081 -14.639 1.00 72.00 290 PRO A CA 1
ATOM 2159 C C . PRO A 1 290 ? 18.480 14.435 -13.937 1.00 72.00 290 PRO A C 1
ATOM 2161 O O . PRO A 1 290 ? 18.003 14.536 -12.801 1.00 72.00 290 PRO A O 1
ATOM 2164 N N . ASN A 1 291 ? 18.828 15.504 -14.658 1.00 84.88 291 ASN A N 1
ATOM 2165 C CA . ASN A 1 291 ? 18.511 16.869 -14.248 1.00 84.88 291 ASN A CA 1
ATOM 2166 C C . ASN A 1 291 ? 17.032 16.938 -13.801 1.00 84.88 291 ASN A C 1
ATOM 2168 O O . ASN A 1 291 ? 16.150 16.339 -14.425 1.00 84.88 291 ASN A O 1
ATOM 2172 N N . LYS A 1 292 ? 16.737 17.690 -12.731 1.00 87.00 292 LYS A N 1
ATOM 2173 C CA . LYS A 1 292 ? 15.387 17.865 -12.154 1.00 87.00 292 LYS A CA 1
ATOM 2174 C C . LYS A 1 292 ? 14.303 18.130 -13.211 1.00 87.00 292 LYS A C 1
ATOM 2176 O O . LYS A 1 292 ? 13.162 17.700 -13.039 1.00 87.00 292 LYS A O 1
ATOM 2181 N N . SER A 1 293 ? 14.647 18.822 -14.301 1.00 87.69 293 SER A N 1
ATOM 2182 C CA . SER A 1 293 ? 13.748 19.060 -15.439 1.00 87.69 293 SER A CA 1
ATOM 2183 C C . SER A 1 293 ? 13.391 17.786 -16.221 1.00 87.69 293 SER A C 1
ATOM 2185 O O . SER A 1 293 ? 12.207 17.547 -16.454 1.00 87.69 293 SER A O 1
ATOM 2187 N N . LEU A 1 294 ? 14.373 16.941 -16.549 1.00 89.62 294 LEU A N 1
ATOM 2188 C CA . LEU A 1 294 ? 14.168 15.657 -17.225 1.00 89.62 294 LEU A CA 1
ATOM 2189 C C . LEU A 1 294 ? 13.404 14.676 -16.327 1.00 89.62 294 LEU A C 1
ATOM 2191 O O . LEU A 1 294 ? 12.454 14.040 -16.775 1.00 89.62 294 LEU A O 1
ATOM 2195 N N . ARG A 1 295 ? 13.729 14.635 -15.024 1.00 86.50 295 ARG A N 1
ATOM 2196 C CA . ARG A 1 295 ? 12.986 13.827 -14.041 1.00 86.50 295 ARG A CA 1
ATOM 2197 C C . ARG A 1 295 ? 11.499 14.175 -14.038 1.00 86.50 295 ARG A C 1
ATOM 2199 O O . ARG A 1 295 ? 10.664 13.292 -14.190 1.00 86.50 295 ARG A O 1
ATOM 2206 N N . ARG A 1 296 ? 11.166 15.468 -13.947 1.00 89.31 296 ARG A N 1
ATOM 2207 C CA . ARG A 1 296 ? 9.776 15.954 -14.010 1.00 89.31 296 ARG A CA 1
ATOM 2208 C C . ARG A 1 296 ? 9.100 15.630 -15.340 1.00 89.31 296 ARG A C 1
ATOM 2210 O O . ARG A 1 296 ? 7.916 15.305 -15.336 1.00 89.31 296 ARG A O 1
ATOM 2217 N N . PHE A 1 297 ? 9.822 15.738 -16.456 1.00 93.38 297 PHE A N 1
ATOM 2218 C CA . PHE A 1 297 ? 9.300 15.375 -17.772 1.00 93.38 297 PHE A CA 1
ATOM 2219 C C . PHE A 1 297 ? 8.894 13.896 -17.810 1.00 93.38 297 PHE A C 1
ATOM 2221 O O . PHE A 1 297 ? 7.734 13.605 -18.094 1.00 93.38 297 PHE A O 1
ATOM 2228 N N . MET A 1 298 ? 9.788 12.987 -17.407 1.00 91.25 298 MET A N 1
ATOM 2229 C CA . MET A 1 298 ? 9.518 11.544 -17.361 1.00 91.25 298 MET A CA 1
ATOM 2230 C C . MET A 1 298 ? 8.389 11.184 -16.391 1.00 91.25 298 MET A C 1
ATOM 2232 O O . MET A 1 298 ? 7.511 10.398 -16.741 1.00 91.25 298 MET A O 1
ATOM 2236 N N . THR A 1 299 ? 8.354 11.786 -15.195 1.00 87.44 299 THR A N 1
ATOM 2237 C CA . THR A 1 299 ? 7.261 11.577 -14.227 1.00 87.44 299 THR A CA 1
ATOM 2238 C C . THR A 1 299 ? 5.896 11.934 -14.819 1.00 87.44 299 THR A C 1
ATOM 2240 O O . THR A 1 299 ? 4.911 11.303 -14.460 1.00 87.44 299 THR A O 1
ATOM 2243 N N . ARG A 1 300 ? 5.822 12.903 -15.744 1.00 89.44 300 ARG A N 1
ATOM 2244 C CA . ARG A 1 300 ? 4.576 13.252 -16.449 1.00 89.44 300 ARG A CA 1
ATOM 2245 C C . ARG A 1 300 ? 4.244 12.308 -17.604 1.00 89.44 300 ARG A C 1
ATOM 2247 O O . ARG A 1 300 ? 3.067 12.079 -17.846 1.00 89.44 300 ARG A O 1
ATOM 2254 N N . GLN A 1 301 ? 5.245 11.773 -18.307 1.00 91.06 301 GLN A N 1
ATOM 2255 C CA . GLN A 1 301 ? 5.000 10.871 -19.442 1.00 91.06 301 GLN A CA 1
ATOM 2256 C C . GLN A 1 301 ? 4.503 9.492 -18.995 1.00 91.06 301 GLN A C 1
ATOM 2258 O O . GLN A 1 301 ? 3.729 8.857 -19.699 1.00 91.06 301 GLN A O 1
ATOM 2263 N N . ARG A 1 302 ? 4.913 9.027 -17.810 1.00 85.56 302 ARG A N 1
ATOM 2264 C CA . ARG A 1 302 ? 4.579 7.676 -17.333 1.00 85.56 302 ARG A CA 1
ATOM 2265 C C . ARG A 1 302 ? 3.081 7.446 -17.072 1.00 85.56 302 ARG A C 1
ATOM 2267 O O . ARG A 1 302 ? 2.575 6.453 -17.586 1.00 85.56 302 ARG A O 1
ATOM 2274 N N . PRO A 1 303 ? 2.354 8.310 -16.331 1.00 83.25 303 PRO A N 1
ATOM 2275 C CA . PRO A 1 303 ? 0.903 8.179 -16.206 1.00 83.25 303 PRO A CA 1
ATOM 2276 C C . PRO A 1 303 ? 0.209 8.259 -17.564 1.00 83.25 303 PRO A C 1
ATOM 2278 O O . PRO A 1 303 ? -0.643 7.435 -17.834 1.00 83.25 303 PRO A O 1
ATOM 2281 N N . MET A 1 304 ? 0.648 9.163 -18.448 1.00 84.75 304 MET A N 1
ATOM 2282 C CA . MET A 1 304 ? 0.091 9.296 -19.799 1.00 84.75 304 MET A CA 1
ATOM 2283 C C . MET A 1 304 ? 0.224 7.998 -20.611 1.00 84.75 304 MET A C 1
ATOM 2285 O O . MET A 1 304 ? -0.729 7.594 -21.261 1.00 84.75 304 MET A O 1
ATOM 2289 N N . TYR A 1 305 ? 1.373 7.316 -20.539 1.00 85.94 305 TYR A N 1
ATOM 2290 C CA . TYR A 1 305 ? 1.559 6.016 -21.191 1.00 85.94 305 TYR A CA 1
ATOM 2291 C C . TYR A 1 305 ? 0.701 4.914 -20.567 1.00 85.94 305 TYR A C 1
ATOM 2293 O O . TYR A 1 305 ? 0.110 4.113 -21.284 1.00 85.94 305 TYR A O 1
ATOM 2301 N N . ARG A 1 306 ? 0.619 4.864 -19.230 1.00 83.00 306 ARG A N 1
ATOM 2302 C CA . ARG A 1 306 ? -0.251 3.904 -18.540 1.00 83.00 306 ARG A CA 1
ATOM 2303 C C . ARG A 1 306 ? -1.708 4.110 -18.955 1.00 83.00 306 ARG A C 1
ATOM 2305 O O . ARG A 1 306 ? -2.356 3.149 -19.343 1.00 83.00 306 ARG A O 1
ATOM 2312 N N . ASP A 1 307 ? -2.181 5.350 -18.918 1.00 81.81 307 ASP A N 1
ATOM 2313 C CA . ASP A 1 307 ? -3.558 5.697 -19.252 1.00 81.81 307 ASP A CA 1
ATOM 2314 C C . ASP A 1 307 ? -3.848 5.408 -20.738 1.00 81.81 307 ASP A C 1
ATOM 2316 O O . ASP A 1 307 ? -4.913 4.889 -21.042 1.00 81.81 307 ASP A O 1
ATOM 2320 N N . TYR A 1 308 ? -2.891 5.643 -21.647 1.00 83.75 308 TYR A N 1
ATOM 2321 C CA . TYR A 1 308 ? -2.984 5.240 -23.059 1.00 83.75 308 TYR A CA 1
ATOM 2322 C C . TYR A 1 308 ? -3.045 3.720 -23.255 1.00 83.75 308 TYR A C 1
ATOM 2324 O O . TYR A 1 308 ? -3.751 3.228 -24.125 1.00 83.75 308 TYR A O 1
ATOM 2332 N N . ARG A 1 309 ? -2.298 2.953 -22.456 1.00 79.69 309 ARG A N 1
ATOM 2333 C CA . ARG A 1 309 ? -2.308 1.489 -22.543 1.00 79.69 309 ARG A CA 1
ATOM 2334 C C . ARG A 1 309 ? -3.601 0.889 -21.985 1.00 79.69 309 ARG A C 1
ATOM 2336 O O . ARG A 1 309 ? -4.053 -0.138 -22.477 1.00 79.69 309 ARG A O 1
ATOM 2343 N N . GLU A 1 310 ? -4.147 1.489 -20.931 1.00 79.31 310 GLU A N 1
ATOM 2344 C CA . GLU A 1 310 ? -5.363 1.024 -20.251 1.00 79.31 310 GLU A CA 1
ATOM 2345 C C . GLU A 1 310 ? -6.643 1.487 -20.958 1.00 79.31 310 GLU A C 1
ATOM 2347 O O . GLU A 1 310 ? -7.636 0.762 -20.969 1.00 79.31 310 GLU A O 1
ATOM 2352 N N . ARG A 1 311 ? -6.632 2.680 -21.559 1.00 77.06 311 ARG A N 1
ATOM 2353 C CA . ARG A 1 311 ? -7.748 3.208 -22.341 1.00 77.06 311 ARG A CA 1
ATOM 2354 C C . ARG A 1 311 ? -7.437 2.998 -23.812 1.00 77.06 311 ARG A C 1
ATOM 2356 O O . ARG A 1 311 ? -6.640 3.733 -24.382 1.00 77.06 311 ARG A O 1
ATOM 2363 N N . VAL A 1 312 ? -8.107 2.030 -24.433 1.00 59.47 312 VAL A N 1
ATOM 2364 C CA . VAL A 1 312 ? -8.108 1.815 -25.894 1.00 59.47 312 VAL A CA 1
ATOM 2365 C C . VAL A 1 312 ? -8.894 2.939 -26.594 1.00 59.47 312 VAL A C 1
ATOM 2367 O O . VAL A 1 312 ? -9.715 2.704 -27.470 1.00 59.47 312 VAL A O 1
ATOM 2370 N N . ASP A 1 313 ? -8.711 4.187 -26.171 1.00 61.84 313 ASP A N 1
ATOM 2371 C CA . ASP A 1 313 ? -9.301 5.333 -26.841 1.00 61.84 313 ASP A CA 1
ATOM 2372 C C . ASP A 1 313 ? -8.335 5.741 -27.948 1.00 61.84 313 ASP A C 1
ATOM 2374 O O . ASP A 1 313 ? -7.405 6.527 -27.759 1.00 61.84 313 ASP A O 1
ATOM 2378 N N . GLU A 1 314 ? -8.570 5.188 -29.135 1.00 62.88 314 GLU A N 1
ATOM 2379 C CA . GLU A 1 314 ? -7.790 5.458 -30.341 1.00 62.88 314 GLU A CA 1
ATOM 2380 C C . GLU A 1 314 ? -7.784 6.952 -30.719 1.00 62.88 314 GLU A C 1
ATOM 2382 O O . GLU A 1 314 ? -6.987 7.374 -31.543 1.00 62.88 314 GLU A O 1
ATOM 2387 N N . ASN A 1 315 ? -8.609 7.813 -30.124 1.00 62.81 315 ASN A N 1
ATOM 2388 C CA . ASN A 1 315 ? -8.820 9.168 -30.637 1.00 62.81 315 ASN A CA 1
ATOM 2389 C C . ASN A 1 315 ? -7.811 10.242 -30.183 1.00 62.81 315 ASN A C 1
ATOM 2391 O O . ASN A 1 315 ? -7.816 11.327 -30.766 1.00 62.81 315 ASN A O 1
ATOM 2395 N N . ASP A 1 316 ? -6.898 9.988 -29.234 1.00 80.12 316 ASP A N 1
ATOM 2396 C CA . ASP A 1 316 ? -5.861 10.982 -28.889 1.00 80.12 316 ASP A CA 1
ATOM 2397 C C . ASP A 1 316 ? -4.603 10.823 -29.764 1.00 80.12 316 ASP A C 1
ATOM 2399 O O . ASP A 1 316 ? -3.609 10.188 -29.396 1.00 80.12 316 ASP A O 1
ATOM 2403 N N . GLY A 1 317 ? -4.643 11.426 -30.957 1.00 81.19 317 GLY A N 1
ATOM 2404 C CA . GLY A 1 317 ? -3.507 11.458 -31.887 1.00 81.19 317 GLY A CA 1
ATOM 2405 C C . GLY A 1 317 ? -2.240 12.095 -31.297 1.00 81.19 317 GLY A C 1
ATOM 2406 O O . GLY A 1 317 ? -1.132 11.702 -31.657 1.00 81.19 317 GLY A O 1
ATOM 2407 N N . VAL A 1 318 ? -2.374 13.026 -30.343 1.00 79.94 318 VAL A N 1
ATOM 2408 C CA . VAL A 1 318 ? -1.227 13.647 -29.661 1.00 79.94 318 VAL A CA 1
ATOM 2409 C C . VAL A 1 318 ? -0.577 12.654 -28.701 1.00 79.94 318 VAL A C 1
ATOM 2411 O O . VAL A 1 318 ? 0.651 12.578 -28.643 1.00 79.94 318 VAL A O 1
ATOM 2414 N N . ALA A 1 319 ? -1.366 11.913 -27.921 1.00 86.38 319 ALA A N 1
ATOM 2415 C CA . ALA A 1 319 ? -0.835 10.891 -27.019 1.00 86.38 319 ALA A CA 1
ATOM 2416 C C . ALA A 1 319 ? -0.144 9.764 -27.796 1.00 86.38 319 ALA A C 1
ATOM 2418 O O . ALA A 1 319 ? 0.979 9.401 -27.439 1.00 86.38 319 ALA A O 1
ATOM 2419 N N . ARG A 1 320 ? -0.759 9.292 -28.893 1.00 85.81 320 ARG A N 1
ATOM 2420 C CA . ARG A 1 320 ? -0.170 8.286 -29.793 1.00 85.81 320 ARG A CA 1
ATOM 2421 C C . ARG A 1 320 ? 1.199 8.704 -30.302 1.00 85.81 320 ARG A C 1
ATOM 2423 O O . ARG A 1 320 ? 2.155 7.949 -30.156 1.00 85.81 320 ARG A O 1
ATOM 2430 N N . GLU A 1 321 ? 1.315 9.925 -30.816 1.00 88.38 321 GLU A N 1
ATOM 2431 C CA . GLU A 1 321 ? 2.585 10.388 -31.371 1.00 88.38 321 GLU A CA 1
ATOM 2432 C C . GLU A 1 321 ? 3.669 10.537 -30.295 1.00 88.38 321 GLU A C 1
ATOM 2434 O O . GLU A 1 321 ? 4.802 10.097 -30.479 1.00 88.38 321 GLU A O 1
ATOM 2439 N N . LYS A 1 322 ? 3.327 11.084 -29.121 1.00 91.25 322 LYS A N 1
ATOM 2440 C CA . LYS A 1 322 ? 4.284 11.177 -28.004 1.00 91.25 322 LYS A CA 1
ATOM 2441 C C . LYS A 1 322 ? 4.804 9.809 -27.580 1.00 91.25 322 LYS A C 1
ATOM 2443 O O . LYS A 1 322 ? 5.968 9.694 -27.208 1.00 91.25 322 LYS A O 1
ATOM 2448 N N . ILE A 1 323 ? 3.937 8.802 -27.574 1.00 89.75 323 ILE A N 1
ATOM 2449 C CA . ILE A 1 323 ? 4.290 7.442 -27.172 1.00 89.75 323 ILE A CA 1
ATOM 2450 C C . ILE A 1 323 ? 5.151 6.784 -28.238 1.00 89.75 323 ILE A C 1
ATOM 2452 O O . ILE A 1 323 ? 6.214 6.287 -27.892 1.00 89.75 323 ILE A O 1
ATOM 2456 N N . ARG A 1 324 ? 4.774 6.902 -29.514 1.00 90.19 324 ARG A N 1
ATOM 2457 C CA . ARG A 1 324 ? 5.574 6.432 -30.650 1.00 90.19 324 ARG A CA 1
ATOM 2458 C C . ARG A 1 324 ? 7.000 6.981 -30.616 1.00 90.19 324 ARG A C 1
ATOM 2460 O O . ARG A 1 324 ? 7.954 6.230 -30.775 1.00 90.19 324 ARG A O 1
ATOM 2467 N N . LEU A 1 325 ? 7.160 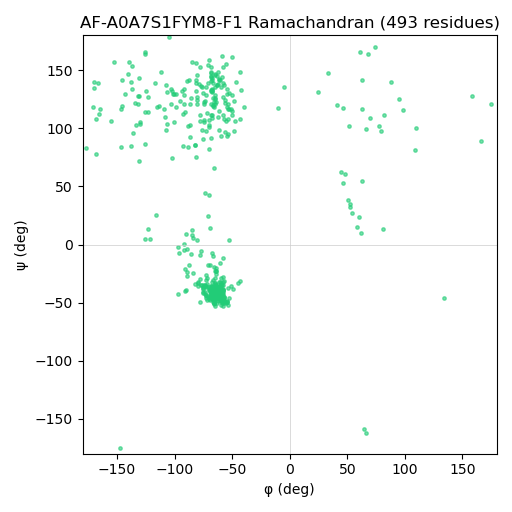8.281 -30.369 1.00 92.19 325 LEU A N 1
ATOM 2468 C CA . LEU A 1 325 ? 8.477 8.914 -30.266 1.00 92.19 325 LEU A CA 1
ATOM 2469 C C . LEU A 1 325 ? 9.286 8.383 -29.076 1.00 92.19 325 LEU A C 1
ATOM 2471 O O . LEU A 1 325 ? 10.483 8.144 -29.181 1.00 92.19 325 LEU A O 1
ATOM 2475 N N . LEU A 1 326 ? 8.644 8.166 -27.929 1.00 92.94 326 LEU A N 1
ATOM 2476 C CA . LEU A 1 326 ? 9.308 7.569 -26.770 1.00 92.94 326 LEU A CA 1
ATOM 2477 C C . LEU A 1 326 ? 9.675 6.091 -27.010 1.00 92.94 326 LEU A C 1
ATOM 2479 O O . LEU A 1 326 ? 10.739 5.664 -26.573 1.00 92.94 326 LEU A O 1
ATOM 2483 N N . GLU A 1 327 ? 8.851 5.327 -27.729 1.00 90.50 327 GLU A N 1
ATOM 2484 C CA . GLU A 1 327 ? 9.155 3.952 -28.153 1.00 90.50 327 GLU A CA 1
ATOM 2485 C C . GLU A 1 327 ? 10.321 3.904 -29.147 1.00 90.50 327 GLU A C 1
ATOM 2487 O O . GLU A 1 327 ? 11.164 3.019 -29.043 1.00 90.50 327 GLU A O 1
ATOM 2492 N N . LEU A 1 328 ? 10.435 4.893 -30.042 1.00 92.44 328 LEU A N 1
ATOM 2493 C CA . LEU A 1 328 ? 11.576 5.034 -30.955 1.00 92.44 328 LEU A CA 1
ATOM 2494 C C . LEU A 1 328 ? 12.906 5.204 -30.200 1.00 92.44 328 LEU A C 1
ATOM 2496 O O . LEU A 1 328 ? 13.946 4.740 -30.658 1.00 92.44 328 LEU A O 1
ATOM 2500 N N . LEU A 1 329 ? 12.873 5.846 -29.028 1.00 92.25 329 LEU A N 1
ATOM 2501 C CA . LEU A 1 329 ? 14.031 5.967 -28.138 1.00 92.25 329 LEU A CA 1
ATOM 2502 C C . LEU A 1 329 ? 14.282 4.712 -27.287 1.00 92.25 329 LEU A C 1
ATOM 2504 O O . LEU A 1 329 ? 15.146 4.753 -26.416 1.00 92.25 329 LEU A O 1
ATOM 2508 N N . ASP A 1 330 ? 13.509 3.637 -27.470 1.00 89.75 330 ASP A N 1
ATOM 2509 C CA . ASP A 1 330 ? 13.482 2.472 -26.576 1.00 89.75 330 ASP A CA 1
ATOM 2510 C C . ASP A 1 330 ? 13.302 2.895 -25.100 1.00 89.75 330 ASP A C 1
ATOM 2512 O O . ASP A 1 330 ? 13.922 2.384 -24.159 1.00 89.75 330 ASP A O 1
ATOM 2516 N N . PHE A 1 331 ? 12.465 3.918 -24.875 1.00 87.94 331 PHE A N 1
ATOM 2517 C CA . PHE A 1 331 ? 12.187 4.415 -23.536 1.00 87.94 331 PHE A CA 1
ATOM 2518 C C . PHE A 1 331 ? 11.407 3.361 -22.754 1.00 87.94 331 PHE A C 1
ATOM 2520 O O . PHE A 1 331 ? 10.214 3.140 -22.963 1.00 87.94 331 PHE A O 1
ATOM 2527 N N . ASN A 1 332 ? 12.068 2.735 -21.783 1.00 82.44 332 ASN A N 1
ATOM 2528 C CA . ASN A 1 332 ? 11.412 1.749 -20.942 1.00 82.44 332 ASN A CA 1
ATOM 2529 C C . ASN A 1 332 ? 10.387 2.415 -20.004 1.00 82.44 332 ASN A C 1
ATOM 2531 O O . ASN A 1 332 ? 10.718 2.978 -18.954 1.00 82.44 332 ASN A O 1
ATOM 2535 N N . PHE A 1 333 ? 9.112 2.314 -20.379 1.00 78.75 333 PHE A N 1
ATOM 2536 C CA . PHE A 1 333 ? 7.987 2.781 -19.573 1.00 78.75 333 PHE A CA 1
ATOM 2537 C C . PHE A 1 333 ? 7.764 1.948 -18.308 1.00 78.75 333 PHE A C 1
ATOM 2539 O O . PHE A 1 333 ? 7.101 2.424 -17.377 1.00 78.75 333 PHE A O 1
ATOM 2546 N N . LYS A 1 334 ? 8.318 0.725 -18.230 1.00 69.75 334 LYS A N 1
ATOM 2547 C CA . LYS A 1 334 ? 8.256 -0.078 -17.009 1.00 69.75 334 LYS A CA 1
ATOM 2548 C C . LYS A 1 334 ? 9.082 0.628 -15.946 1.00 69.75 334 LYS A C 1
ATOM 2550 O O . LYS A 1 334 ? 10.272 0.903 -16.077 1.00 69.75 334 LYS A O 1
ATOM 2555 N N . TYR A 1 335 ? 8.384 0.987 -14.885 1.00 57.91 335 TYR A N 1
ATOM 2556 C CA . TYR A 1 335 ? 8.877 1.797 -13.794 1.00 57.91 335 TYR A CA 1
ATOM 2557 C C . TYR A 1 335 ? 10.043 1.053 -13.125 1.00 57.91 335 TYR A C 1
ATOM 2559 O O . TYR A 1 335 ? 9.809 0.179 -12.296 1.00 57.91 335 TYR A O 1
ATOM 2567 N N . LYS A 1 336 ? 11.295 1.393 -13.466 1.00 53.41 336 LYS A N 1
ATOM 2568 C CA . LYS A 1 336 ? 12.469 0.800 -12.805 1.00 53.41 336 LYS A CA 1
ATOM 2569 C C . LYS A 1 336 ? 12.377 0.959 -11.287 1.00 53.41 336 LYS A C 1
ATOM 2571 O O . LYS A 1 336 ? 12.582 0.008 -10.576 1.00 53.41 336 LYS A O 1
ATOM 2576 N N . GLU A 1 337 ? 11.867 2.088 -10.796 1.00 51.72 337 GLU A N 1
ATOM 2577 C CA . GLU A 1 337 ? 11.639 2.323 -9.361 1.00 51.72 337 GLU A CA 1
ATOM 2578 C C . GLU A 1 337 ? 10.468 1.506 -8.754 1.00 51.72 337 GLU A C 1
ATOM 2580 O O . GLU A 1 337 ? 10.429 1.356 -7.544 1.00 51.72 337 GLU A O 1
ATOM 2585 N N . LYS A 1 338 ? 9.535 0.940 -9.539 1.00 54.78 338 LYS A N 1
ATOM 2586 C CA . LYS A 1 338 ? 8.473 0.047 -9.052 1.00 54.78 338 LYS A CA 1
ATOM 2587 C C . LYS A 1 338 ? 8.996 -1.375 -9.099 1.00 54.78 338 LYS A C 1
ATOM 2589 O O . LYS A 1 338 ? 8.803 -2.065 -8.126 1.00 54.78 338 LYS A O 1
ATOM 2594 N N . LEU A 1 339 ? 9.755 -1.754 -10.132 1.00 56.16 339 LEU A N 1
ATOM 2595 C CA . LEU A 1 339 ? 10.523 -3.000 -10.124 1.00 56.16 339 LEU A CA 1
ATOM 2596 C C . LEU A 1 339 ? 11.512 -3.024 -8.951 1.00 56.16 339 LEU A C 1
ATOM 2598 O O . LEU A 1 339 ? 11.460 -3.931 -8.147 1.00 56.16 339 LEU A O 1
ATOM 2602 N N . ASP A 1 340 ? 12.319 -1.980 -8.770 1.00 58.38 340 ASP A N 1
ATOM 2603 C CA . ASP A 1 340 ? 13.292 -1.860 -7.681 1.00 58.38 340 ASP A CA 1
ATOM 2604 C C . ASP A 1 340 ? 12.594 -1.785 -6.315 1.00 58.38 340 ASP A C 1
ATOM 2606 O O . ASP A 1 340 ? 13.112 -2.295 -5.324 1.00 58.38 340 ASP A O 1
ATOM 2610 N N . ARG A 1 341 ? 11.416 -1.147 -6.228 1.00 61.38 341 ARG A N 1
ATOM 2611 C CA . ARG A 1 341 ? 10.630 -1.091 -4.987 1.00 61.38 341 ARG A CA 1
ATOM 2612 C C . ARG A 1 341 ? 9.930 -2.408 -4.700 1.00 61.38 341 ARG A C 1
ATOM 2614 O O . ARG A 1 341 ? 9.919 -2.794 -3.540 1.00 61.38 341 ARG A O 1
ATOM 2621 N N . ASP A 1 342 ? 9.375 -3.080 -5.696 1.00 68.00 342 ASP A N 1
ATOM 2622 C CA . ASP A 1 342 ? 8.718 -4.381 -5.574 1.00 68.00 342 ASP A CA 1
ATOM 2623 C C . ASP A 1 342 ? 9.770 -5.463 -5.288 1.00 68.00 342 ASP A C 1
ATOM 2625 O O . ASP A 1 342 ? 9.549 -6.307 -4.422 1.00 68.00 342 ASP A O 1
ATOM 2629 N N . ASP A 1 343 ? 10.964 -5.354 -5.873 1.00 76.06 343 ASP A N 1
ATOM 2630 C CA . ASP A 1 343 ? 12.147 -6.158 -5.561 1.00 76.06 343 ASP A CA 1
ATOM 2631 C C . ASP A 1 343 ? 12.641 -5.874 -4.145 1.00 76.06 343 ASP A C 1
ATOM 2633 O O . ASP A 1 343 ? 12.877 -6.801 -3.376 1.00 76.06 343 ASP A O 1
ATOM 2637 N N . ALA A 1 344 ? 12.778 -4.608 -3.745 1.00 75.19 344 ALA A N 1
ATOM 2638 C CA . ALA A 1 344 ? 13.203 -4.260 -2.391 1.00 75.19 344 ALA A CA 1
ATOM 2639 C C . ALA A 1 344 ? 12.161 -4.663 -1.337 1.00 75.19 344 ALA A C 1
ATOM 2641 O O . ALA A 1 344 ? 12.522 -5.104 -0.245 1.00 75.19 344 ALA A O 1
ATOM 2642 N N . LEU A 1 345 ? 10.869 -4.520 -1.643 1.00 76.00 345 LEU A N 1
ATOM 2643 C CA . LEU A 1 345 ? 9.771 -4.988 -0.801 1.00 76.00 345 LEU A CA 1
ATOM 2644 C C . LEU A 1 345 ? 9.766 -6.512 -0.726 1.00 76.00 345 LEU A C 1
ATOM 2646 O O . LEU A 1 345 ? 9.559 -7.041 0.362 1.00 76.00 345 LEU A O 1
ATOM 2650 N N . SER A 1 346 ? 10.045 -7.205 -1.830 1.00 85.62 346 SER A N 1
ATOM 2651 C CA . SER A 1 346 ? 10.185 -8.660 -1.855 1.00 85.62 346 SER A CA 1
ATOM 2652 C C . SER A 1 346 ? 11.391 -9.111 -1.042 1.00 85.62 346 SER A C 1
ATOM 2654 O O . SER A 1 346 ? 11.232 -9.966 -0.182 1.00 85.62 346 SER A O 1
ATOM 2656 N N . ARG A 1 347 ? 12.561 -8.473 -1.179 1.00 88.69 347 ARG A N 1
ATOM 2657 C CA . ARG A 1 347 ? 13.748 -8.771 -0.355 1.00 88.69 347 ARG A CA 1
ATOM 2658 C C . ARG A 1 347 ? 13.472 -8.586 1.133 1.00 88.69 347 ARG A C 1
ATOM 2660 O O . ARG A 1 347 ? 13.720 -9.499 1.908 1.00 88.69 347 ARG A O 1
ATOM 2667 N N . LYS A 1 348 ? 12.895 -7.446 1.530 1.00 91.69 348 LYS A N 1
ATOM 2668 C CA . LYS A 1 348 ? 12.506 -7.199 2.932 1.00 91.69 348 LYS A CA 1
ATOM 2669 C C . LYS A 1 348 ? 11.476 -8.208 3.427 1.00 91.69 348 LYS A C 1
ATOM 2671 O O . LYS A 1 348 ? 11.483 -8.571 4.603 1.00 91.69 348 LYS A O 1
ATOM 2676 N N . TRP A 1 349 ? 10.574 -8.639 2.546 1.00 94.88 349 TRP A N 1
ATOM 2677 C CA . TRP A 1 349 ? 9.593 -9.661 2.875 1.00 94.88 349 TRP A CA 1
ATOM 2678 C C . TRP A 1 349 ? 10.268 -11.013 3.121 1.00 94.88 349 TRP A C 1
ATOM 2680 O O . TRP A 1 349 ? 10.035 -11.599 4.173 1.00 94.88 349 TRP A O 1
ATOM 2690 N N . PHE A 1 350 ? 11.153 -11.456 2.225 1.00 94.88 350 PHE A N 1
ATOM 2691 C CA . PHE A 1 350 ? 11.906 -12.703 2.377 1.00 94.88 350 PHE A CA 1
ATOM 2692 C C . PHE A 1 350 ? 12.848 -12.680 3.582 1.00 94.88 350 PHE A C 1
ATOM 2694 O O . PHE A 1 350 ? 12.965 -13.683 4.272 1.00 94.88 350 PHE A O 1
ATOM 2701 N N . GLU A 1 351 ? 13.454 -11.537 3.899 1.00 95.50 351 GLU A N 1
ATOM 2702 C CA . GLU A 1 351 ? 14.233 -11.356 5.128 1.00 95.50 351 GLU A CA 1
ATOM 2703 C C . GLU A 1 351 ? 13.357 -11.552 6.376 1.00 95.50 351 GLU A C 1
ATOM 2705 O O . GLU A 1 351 ? 13.705 -12.313 7.276 1.00 95.50 351 GLU A O 1
ATOM 2710 N N . GLY A 1 352 ? 12.173 -10.928 6.414 1.00 95.94 352 GLY A N 1
ATOM 2711 C CA . GLY A 1 352 ? 11.211 -11.124 7.503 1.00 95.94 352 GLY A CA 1
ATOM 2712 C C . GLY A 1 352 ? 10.701 -12.563 7.602 1.00 95.94 352 GLY A C 1
ATOM 2713 O O . GLY A 1 352 ? 10.552 -13.085 8.707 1.00 95.94 352 GLY A O 1
ATOM 2714 N N . TYR A 1 353 ? 10.487 -13.214 6.459 1.00 96.94 353 TYR A N 1
ATOM 2715 C CA . TYR A 1 353 ? 10.089 -14.615 6.368 1.00 96.94 353 TYR A CA 1
ATOM 2716 C C . TYR A 1 353 ? 11.189 -15.555 6.879 1.00 96.94 353 TYR A C 1
ATOM 2718 O O . TYR A 1 353 ? 10.914 -16.397 7.727 1.00 96.94 353 TYR A O 1
ATOM 2726 N N . ALA A 1 354 ? 12.444 -15.357 6.473 1.00 96.75 354 ALA A N 1
ATOM 2727 C CA . ALA A 1 354 ? 13.584 -16.128 6.966 1.00 96.75 354 ALA A CA 1
ATOM 2728 C C . ALA A 1 354 ? 13.782 -15.952 8.482 1.00 96.75 354 ALA A C 1
ATOM 2730 O O . ALA A 1 354 ? 14.028 -16.920 9.200 1.00 96.75 354 ALA A O 1
ATOM 2731 N N . MET A 1 355 ? 13.600 -14.732 9.005 1.00 96.69 355 MET A N 1
ATOM 2732 C CA . MET A 1 355 ? 13.619 -14.489 10.453 1.00 96.69 355 MET A CA 1
ATOM 2733 C C . MET A 1 355 ? 12.479 -15.206 11.184 1.00 96.69 355 MET A C 1
ATOM 2735 O O . MET A 1 355 ? 12.678 -15.682 12.303 1.00 96.69 355 MET A O 1
ATOM 2739 N N . LEU A 1 356 ? 11.291 -15.282 10.578 1.00 96.75 356 LEU A N 1
ATOM 2740 C CA . LEU A 1 356 ? 10.168 -16.039 11.127 1.00 96.75 356 LEU A CA 1
ATOM 2741 C C . LEU A 1 356 ? 10.468 -17.542 11.133 1.00 96.75 356 LEU A C 1
ATOM 2743 O O . LEU A 1 356 ? 10.278 -18.179 12.165 1.00 96.75 356 LEU A O 1
ATOM 2747 N N . GLN A 1 357 ? 11.002 -18.084 10.035 1.00 96.94 357 GLN A N 1
ATOM 2748 C CA . GLN A 1 357 ? 11.434 -19.482 9.946 1.00 96.94 357 GLN A CA 1
ATOM 2749 C C . GLN A 1 357 ? 12.471 -19.817 11.019 1.00 96.94 357 GLN A C 1
ATOM 2751 O O . GLN A 1 357 ? 12.311 -20.797 11.739 1.00 96.94 357 GLN A O 1
ATOM 2756 N N . ALA A 1 358 ? 13.495 -18.976 11.188 1.00 96.38 358 ALA A N 1
ATOM 2757 C CA . ALA A 1 358 ? 14.504 -19.159 12.228 1.00 96.38 358 ALA A CA 1
ATOM 2758 C C . ALA A 1 358 ? 13.895 -19.105 13.640 1.00 96.38 358 ALA A C 1
ATOM 2760 O O . ALA A 1 358 ? 14.267 -19.886 14.515 1.00 96.38 358 ALA A O 1
ATOM 2761 N N . ASN A 1 359 ? 12.925 -18.213 13.872 1.00 96.12 359 ASN A N 1
ATOM 2762 C CA . ASN A 1 359 ? 12.225 -18.139 15.152 1.00 96.12 359 ASN A CA 1
ATOM 2763 C C . ASN A 1 359 ? 11.388 -19.397 15.426 1.00 96.12 359 ASN A C 1
ATOM 2765 O O . ASN A 1 359 ? 11.409 -19.879 16.559 1.00 96.12 359 ASN A O 1
ATOM 2769 N N . PHE A 1 360 ? 10.711 -19.933 14.406 1.00 96.00 360 PHE A N 1
ATOM 2770 C CA . PHE A 1 360 ? 9.923 -21.165 14.501 1.00 96.00 360 PHE A CA 1
ATOM 2771 C C . PHE A 1 360 ? 10.791 -22.407 14.671 1.00 96.00 360 PHE A C 1
ATOM 2773 O O . PHE A 1 360 ? 10.472 -23.263 15.489 1.00 96.00 360 PHE A O 1
ATOM 2780 N N . ALA A 1 361 ? 11.939 -22.468 14.000 1.00 95.12 361 ALA A N 1
ATOM 2781 C CA . ALA A 1 361 ? 12.918 -23.525 14.221 1.00 95.12 361 ALA A CA 1
ATOM 2782 C C . ALA A 1 361 ? 13.441 -23.525 15.670 1.00 95.12 361 ALA A C 1
ATOM 2784 O O . ALA A 1 361 ? 13.595 -24.582 16.272 1.00 95.12 361 ALA A O 1
ATOM 2785 N N . ALA A 1 362 ? 13.671 -22.343 16.255 1.00 96.06 362 ALA A N 1
ATOM 2786 C CA . ALA A 1 362 ? 14.197 -22.221 17.614 1.00 96.06 362 ALA A CA 1
ATOM 2787 C C . ALA A 1 362 ? 13.144 -22.416 18.722 1.00 96.06 362 ALA A C 1
ATOM 2789 O O . ALA A 1 362 ? 13.481 -22.877 19.809 1.00 96.06 362 ALA A O 1
ATOM 2790 N N . ASN A 1 363 ? 11.886 -22.029 18.488 1.00 95.31 363 ASN A N 1
ATOM 2791 C CA . ASN A 1 363 ? 10.863 -21.934 19.541 1.00 95.31 363 ASN A CA 1
ATOM 2792 C C . ASN A 1 363 ? 9.579 -22.734 19.243 1.00 95.31 363 ASN A C 1
ATOM 2794 O O . ASN A 1 363 ? 8.603 -22.638 19.996 1.00 95.31 363 ASN A O 1
ATOM 2798 N N . GLY A 1 364 ? 9.552 -23.496 18.146 1.00 93.25 364 GLY A N 1
ATOM 2799 C CA . GLY A 1 364 ? 8.333 -24.071 17.572 1.00 93.25 364 GLY A CA 1
ATOM 2800 C C . GLY A 1 364 ? 7.374 -22.986 17.067 1.00 93.25 364 GLY A C 1
ATOM 2801 O O . GLY A 1 364 ? 7.750 -21.827 16.902 1.00 93.25 364 GLY A O 1
ATOM 2802 N N . ASN A 1 365 ? 6.087 -23.310 16.922 1.00 89.38 365 ASN A N 1
ATOM 2803 C CA . ASN A 1 365 ? 5.049 -22.369 16.451 1.00 89.38 365 ASN A CA 1
ATOM 2804 C C . ASN A 1 365 ? 4.692 -21.268 17.488 1.00 89.38 365 ASN A C 1
ATOM 2806 O O . ASN A 1 365 ? 3.583 -20.723 17.518 1.00 89.38 365 ASN A O 1
ATOM 2810 N N . LYS A 1 366 ? 5.611 -20.944 18.407 1.00 90.75 366 LYS A N 1
ATOM 2811 C CA . LYS A 1 366 ? 5.464 -19.922 19.446 1.00 90.75 366 LYS A CA 1
ATOM 2812 C C . LYS A 1 366 ? 6.472 -18.804 19.210 1.00 90.75 366 LYS A C 1
ATOM 2814 O O . LYS A 1 366 ? 7.675 -18.989 19.329 1.00 90.75 366 LYS A O 1
ATOM 2819 N N . ILE A 1 367 ? 5.957 -17.600 18.975 1.00 90.44 367 ILE A N 1
ATOM 2820 C CA . ILE A 1 367 ? 6.779 -16.402 18.782 1.00 90.44 367 ILE A CA 1
ATOM 2821 C C . ILE A 1 367 ? 7.175 -15.842 20.149 1.00 90.44 367 ILE A C 1
ATOM 2823 O O . ILE A 1 367 ? 6.498 -14.979 20.716 1.00 90.44 367 ILE A O 1
ATOM 2827 N N . THR A 1 368 ? 8.261 -16.353 20.719 1.00 88.69 368 THR A N 1
ATOM 2828 C CA . THR A 1 368 ? 8.813 -15.877 21.992 1.00 88.69 368 THR A CA 1
ATOM 2829 C C . THR A 1 368 ? 9.761 -14.701 21.736 1.00 88.69 368 THR A C 1
ATOM 2831 O O . THR A 1 368 ? 10.734 -14.802 20.997 1.00 88.69 368 THR A O 1
ATOM 2834 N N . LYS A 1 369 ? 9.460 -13.542 22.341 1.00 89.00 369 LYS A N 1
ATOM 2835 C CA . LYS A 1 369 ? 10.288 -12.314 22.293 1.00 89.00 369 LYS A CA 1
ATOM 2836 C C . LYS A 1 369 ? 10.761 -11.926 20.870 1.00 89.00 369 LYS A C 1
ATOM 2838 O O . LYS A 1 369 ? 11.963 -11.816 20.636 1.00 89.00 369 LYS A O 1
ATOM 2843 N N . PRO A 1 370 ? 9.843 -11.656 19.920 1.00 91.94 370 PRO A N 1
ATOM 2844 C CA . PRO A 1 370 ? 10.239 -11.274 18.569 1.00 91.94 370 PRO A CA 1
ATOM 2845 C C . PRO A 1 370 ? 11.037 -9.970 18.588 1.00 91.94 370 PRO A C 1
ATOM 2847 O O . PRO A 1 370 ? 10.696 -9.033 19.328 1.00 91.94 370 PRO A O 1
ATOM 2850 N N . THR A 1 371 ? 12.052 -9.898 17.724 1.00 95.06 371 THR A N 1
ATOM 2851 C CA . THR A 1 371 ? 12.769 -8.653 17.434 1.00 95.06 371 THR A CA 1
ATOM 2852 C C . THR A 1 371 ? 11.786 -7.574 16.972 1.00 95.06 371 THR A C 1
ATOM 2854 O O . THR A 1 371 ? 10.702 -7.867 16.458 1.00 95.06 371 THR A O 1
ATOM 2857 N N . GLU A 1 372 ? 12.141 -6.300 17.144 1.00 93.31 372 GLU A N 1
ATOM 2858 C CA . GLU A 1 372 ? 11.275 -5.187 16.728 1.00 93.31 372 GLU A CA 1
ATOM 2859 C C . GLU A 1 372 ? 10.972 -5.225 15.218 1.00 93.31 372 GLU A C 1
ATOM 2861 O O . GLU A 1 372 ? 9.853 -4.920 14.802 1.00 93.31 372 GLU A O 1
ATOM 2866 N N . TYR A 1 373 ? 11.932 -5.671 14.401 1.00 94.75 373 TYR A N 1
ATOM 2867 C CA . TYR A 1 373 ? 11.728 -5.874 12.967 1.00 94.75 373 TYR A CA 1
ATOM 2868 C C . TYR A 1 373 ? 10.701 -6.976 12.683 1.00 94.75 373 TYR A C 1
ATOM 2870 O O . TYR A 1 373 ? 9.706 -6.715 12.002 1.00 94.75 373 TYR A O 1
ATOM 2878 N N . LEU A 1 374 ? 10.890 -8.171 13.261 1.00 95.00 374 LEU A N 1
ATOM 2879 C CA . LEU A 1 374 ? 9.973 -9.297 13.081 1.00 95.00 374 LEU A CA 1
ATOM 2880 C C . LEU A 1 374 ? 8.563 -8.924 13.552 1.00 95.00 374 LEU A C 1
ATOM 2882 O O . LEU A 1 374 ? 7.585 -9.185 12.864 1.00 95.00 374 LEU A O 1
ATOM 2886 N N . ARG A 1 375 ? 8.442 -8.205 14.671 1.00 91.31 375 ARG A N 1
ATOM 2887 C CA . ARG A 1 375 ? 7.154 -7.704 15.165 1.00 91.31 375 ARG A CA 1
ATOM 2888 C C . ARG A 1 375 ? 6.437 -6.832 14.133 1.00 91.31 375 ARG A C 1
ATOM 2890 O O . ARG A 1 375 ? 5.270 -7.072 13.839 1.00 91.31 375 ARG A O 1
ATOM 2897 N N . ARG A 1 376 ? 7.124 -5.838 13.559 1.00 91.25 376 ARG A N 1
ATOM 2898 C CA . ARG A 1 376 ? 6.549 -4.965 12.520 1.00 91.25 376 ARG A CA 1
ATOM 2899 C C . ARG A 1 376 ? 6.188 -5.742 11.260 1.00 91.25 376 ARG A C 1
ATOM 2901 O O . ARG A 1 376 ? 5.150 -5.463 10.663 1.00 91.25 376 ARG A O 1
ATOM 2908 N N . PHE A 1 377 ? 7.028 -6.697 10.865 1.00 94.75 377 PHE A N 1
ATOM 2909 C CA . PHE A 1 377 ? 6.768 -7.584 9.737 1.00 94.75 377 PHE A CA 1
ATOM 2910 C C . PHE A 1 377 ? 5.464 -8.365 9.943 1.00 94.75 377 PHE A C 1
ATOM 2912 O O . PHE A 1 377 ? 4.569 -8.262 9.108 1.00 94.75 377 PHE A O 1
ATOM 2919 N N . LEU A 1 378 ? 5.305 -9.041 11.083 1.00 93.38 378 LEU A N 1
ATOM 2920 C CA . LEU A 1 378 ? 4.113 -9.829 11.412 1.00 93.38 378 LEU A CA 1
ATOM 2921 C C . LEU A 1 378 ? 2.845 -8.972 11.490 1.00 93.38 378 LEU A C 1
ATOM 2923 O O . LEU A 1 378 ? 1.812 -9.349 10.941 1.00 93.38 378 LEU A O 1
ATOM 2927 N N . THR A 1 379 ? 2.923 -7.780 12.094 1.00 89.56 379 THR A N 1
ATOM 2928 C CA . THR A 1 379 ? 1.801 -6.827 12.098 1.00 89.56 379 THR A CA 1
ATOM 2929 C C . THR A 1 379 ? 1.369 -6.469 10.675 1.00 89.56 379 THR A C 1
ATOM 2931 O O . THR A 1 379 ? 0.176 -6.458 10.382 1.00 89.56 379 THR A O 1
ATOM 2934 N N . ARG A 1 380 ? 2.323 -6.220 9.767 1.00 90.88 380 ARG A N 1
ATOM 2935 C CA . ARG A 1 380 ? 2.011 -5.950 8.355 1.00 90.88 380 ARG A CA 1
ATOM 2936 C C . ARG A 1 380 ? 1.385 -7.156 7.662 1.00 90.88 380 ARG A C 1
ATOM 2938 O O . ARG A 1 380 ? 0.417 -6.959 6.940 1.00 90.88 380 ARG A O 1
ATOM 2945 N N . GLN A 1 381 ? 1.888 -8.372 7.898 1.00 93.81 381 GLN A N 1
ATOM 2946 C CA . GLN A 1 381 ? 1.320 -9.587 7.295 1.00 93.81 381 GLN A CA 1
ATOM 2947 C C . GLN A 1 381 ? -0.136 -9.802 7.713 1.00 93.81 381 GLN A C 1
ATOM 2949 O O . GLN A 1 381 ? -0.966 -10.157 6.887 1.00 93.81 381 GLN A O 1
ATOM 2954 N N . ARG A 1 382 ? -0.476 -9.508 8.970 1.00 90.31 382 ARG A N 1
ATOM 2955 C CA . ARG A 1 382 ? -1.855 -9.614 9.466 1.00 90.31 382 ARG A CA 1
ATOM 2956 C C . ARG A 1 382 ? -2.786 -8.567 8.876 1.00 90.31 382 ARG A C 1
ATOM 2958 O O . ARG A 1 382 ? -3.909 -8.897 8.522 1.00 90.31 382 ARG A O 1
ATOM 2965 N N . ILE A 1 383 ? -2.324 -7.321 8.744 1.00 84.88 383 ILE A N 1
ATOM 2966 C CA . ILE A 1 383 ? -3.091 -6.270 8.055 1.00 84.88 383 ILE A CA 1
ATOM 2967 C C . ILE A 1 383 ? -3.313 -6.664 6.591 1.00 84.88 383 ILE A C 1
ATOM 2969 O O . ILE A 1 383 ? -4.423 -6.541 6.091 1.00 84.88 383 ILE A O 1
ATOM 2973 N N . MET A 1 384 ? -2.274 -7.170 5.921 1.00 87.25 384 MET A N 1
ATOM 2974 C CA . MET A 1 384 ? -2.362 -7.643 4.539 1.00 87.25 384 MET A CA 1
ATOM 2975 C C . MET A 1 384 ? -3.363 -8.796 4.404 1.00 87.25 384 MET A C 1
ATOM 2977 O O . MET A 1 384 ? -4.211 -8.750 3.524 1.00 87.25 384 MET A O 1
ATOM 2981 N N . TYR A 1 385 ? -3.318 -9.773 5.312 1.00 91.06 385 TYR A N 1
ATOM 2982 C CA . TYR A 1 385 ? -4.261 -10.891 5.342 1.00 91.06 385 TYR A CA 1
ATOM 2983 C C . TYR A 1 385 ? -5.702 -10.437 5.599 1.00 91.06 385 TYR A C 1
ATOM 2985 O O . TYR A 1 385 ? -6.612 -10.868 4.903 1.00 91.06 385 TYR A O 1
ATOM 2993 N N . ARG A 1 386 ? -5.920 -9.507 6.537 1.00 85.06 386 ARG A N 1
ATOM 2994 C CA . ARG A 1 386 ? -7.251 -8.936 6.780 1.00 85.06 386 ARG A CA 1
ATOM 2995 C C . ARG A 1 386 ? -7.777 -8.195 5.555 1.00 85.06 386 ARG A C 1
ATOM 2997 O O . ARG A 1 386 ? -8.900 -8.429 5.148 1.00 85.06 386 ARG A O 1
ATOM 3004 N N . ASN A 1 387 ? -6.946 -7.364 4.928 1.00 81.81 387 ASN A N 1
ATOM 3005 C CA . ASN A 1 387 ? -7.328 -6.665 3.702 1.00 81.81 387 ASN A CA 1
ATOM 3006 C C . ASN A 1 387 ? -7.649 -7.639 2.560 1.00 81.81 387 ASN A C 1
ATOM 3008 O O . ASN A 1 387 ? -8.551 -7.363 1.777 1.00 81.81 387 ASN A O 1
ATOM 3012 N N . TYR A 1 388 ? -6.913 -8.752 2.466 1.00 87.00 388 TYR A N 1
ATOM 3013 C CA . TYR A 1 388 ? -7.177 -9.823 1.507 1.00 87.00 388 TYR A CA 1
ATOM 3014 C C . TYR A 1 388 ? -8.560 -10.451 1.740 1.00 87.00 388 TYR A C 1
ATOM 3016 O O . TYR A 1 388 ? -9.329 -10.576 0.792 1.00 87.00 388 TYR A O 1
ATOM 3024 N N . LEU A 1 389 ? -8.910 -10.753 2.997 1.00 85.62 389 LEU A N 1
ATOM 3025 C CA . LEU A 1 389 ? -10.239 -11.260 3.359 1.00 85.62 389 LEU A CA 1
ATOM 3026 C C . LEU A 1 389 ? -11.351 -10.229 3.105 1.00 85.62 389 LEU A C 1
ATOM 3028 O O . LEU A 1 389 ? -12.364 -10.561 2.501 1.00 85.62 389 LEU A O 1
ATOM 3032 N N . ASP A 1 390 ? -11.155 -8.978 3.530 1.00 77.56 390 ASP A N 1
ATOM 3033 C CA . ASP A 1 390 ? -12.183 -7.930 3.479 1.00 77.56 390 ASP A CA 1
ATOM 3034 C C . ASP A 1 390 ? -12.507 -7.487 2.047 1.00 77.56 390 ASP A C 1
ATOM 3036 O O . ASP A 1 390 ? -13.654 -7.175 1.729 1.00 77.56 390 ASP A O 1
ATOM 3040 N N . ARG A 1 391 ? -11.489 -7.388 1.183 1.00 80.94 391 ARG A N 1
ATOM 3041 C CA . ARG A 1 391 ? -11.665 -6.878 -0.184 1.00 80.94 391 ARG A CA 1
ATOM 3042 C C . ARG A 1 391 ? -12.053 -7.963 -1.181 1.00 80.94 391 ARG A C 1
ATOM 3044 O O . ARG A 1 391 ? -12.492 -7.610 -2.272 1.00 80.94 391 ARG A O 1
ATOM 3051 N N . GLY A 1 392 ? -11.846 -9.239 -0.844 1.00 77.75 392 GLY A N 1
ATOM 3052 C CA . GLY A 1 392 ? -11.920 -10.331 -1.817 1.00 77.75 392 GLY A CA 1
ATOM 3053 C C . GLY A 1 392 ? -11.004 -10.087 -3.020 1.00 77.75 392 GLY A C 1
ATOM 3054 O O . GLY A 1 392 ? -11.318 -10.498 -4.133 1.00 77.75 392 GLY A O 1
ATOM 3055 N N . ASP A 1 393 ? -9.917 -9.331 -2.825 1.00 66.12 393 ASP A N 1
ATOM 3056 C CA . ASP A 1 393 ? -9.035 -8.904 -3.910 1.00 66.12 393 ASP A CA 1
ATOM 3057 C C . ASP A 1 393 ? -8.077 -10.052 -4.236 1.00 66.12 393 ASP A C 1
ATOM 3059 O O . ASP A 1 393 ? -6.913 -10.081 -3.835 1.00 66.12 393 ASP A O 1
ATOM 3063 N N . GLU A 1 394 ? -8.616 -11.054 -4.927 1.00 63.41 394 GLU A N 1
ATOM 3064 C CA . GLU A 1 394 ? -7.885 -12.233 -5.388 1.00 63.41 394 GLU A CA 1
ATOM 3065 C C . GLU A 1 394 ? -6.839 -11.896 -6.463 1.00 63.41 394 GLU A C 1
ATOM 3067 O O . GLU A 1 394 ? -6.008 -12.739 -6.791 1.00 63.41 394 GLU A O 1
ATOM 3072 N N . ASN A 1 395 ? -6.844 -10.669 -6.995 1.00 54.47 395 ASN A N 1
ATOM 3073 C CA . ASN A 1 395 ? -6.020 -10.270 -8.135 1.00 54.47 395 ASN A CA 1
ATOM 3074 C C . ASN A 1 395 ? -4.548 -9.988 -7.793 1.00 54.47 395 ASN A C 1
ATOM 3076 O O . ASN A 1 395 ? -3.742 -9.801 -8.704 1.00 54.47 395 ASN A O 1
ATOM 3080 N N . ASP A 1 396 ? -4.164 -9.940 -6.514 1.00 78.94 396 ASP A N 1
ATOM 3081 C CA . ASP A 1 396 ? -2.758 -9.768 -6.133 1.00 78.94 396 ASP A CA 1
ATOM 3082 C C . ASP A 1 396 ? -2.075 -11.130 -5.915 1.00 78.94 396 ASP A C 1
ATOM 3084 O O . ASP A 1 396 ? -1.970 -11.636 -4.793 1.00 78.94 396 ASP A O 1
ATOM 3088 N N . ASP A 1 397 ? -1.587 -11.721 -7.012 1.00 72.00 397 ASP A N 1
ATOM 3089 C CA . ASP A 1 397 ? -0.828 -12.984 -7.032 1.00 72.00 397 ASP A CA 1
ATOM 3090 C C . ASP A 1 397 ? 0.317 -13.008 -6.014 1.00 72.00 397 ASP A C 1
ATOM 3092 O O . ASP A 1 397 ? 0.560 -14.017 -5.348 1.00 72.00 397 ASP A O 1
ATOM 3096 N N . VAL A 1 398 ? 0.997 -11.871 -5.841 1.00 75.06 398 VAL A N 1
ATOM 3097 C CA . VAL A 1 398 ? 2.116 -11.745 -4.904 1.00 75.06 398 VAL A CA 1
ATOM 3098 C C . VAL A 1 398 ? 1.618 -11.864 -3.466 1.00 75.06 398 VAL A C 1
ATOM 3100 O O . VAL A 1 398 ? 2.280 -12.478 -2.627 1.00 75.06 398 VAL A O 1
ATOM 3103 N N . THR A 1 399 ? 0.453 -11.296 -3.160 1.00 85.00 399 THR A N 1
ATOM 3104 C CA . THR A 1 399 ? -0.175 -11.417 -1.840 1.00 85.00 399 THR A CA 1
ATOM 3105 C C . THR A 1 399 ? -0.636 -12.851 -1.570 1.00 85.00 399 THR A C 1
ATOM 3107 O O . THR A 1 399 ? -0.387 -13.359 -0.472 1.00 85.00 399 THR A O 1
ATOM 3110 N N . ARG A 1 400 ? -1.209 -13.545 -2.566 1.00 86.62 400 ARG A N 1
ATOM 3111 C CA . ARG A 1 400 ? -1.614 -14.959 -2.439 1.00 86.62 400 ARG A CA 1
ATOM 3112 C C . ARG A 1 400 ? -0.436 -15.870 -2.117 1.00 86.62 400 ARG A C 1
ATOM 3114 O O . ARG A 1 400 ? -0.511 -16.646 -1.164 1.00 86.62 400 ARG A O 1
ATOM 3121 N N . GLU A 1 401 ? 0.668 -15.726 -2.844 1.00 89.75 401 GLU A N 1
ATOM 3122 C CA . GLU A 1 401 ? 1.852 -16.557 -2.621 1.00 89.75 401 GLU A CA 1
ATOM 3123 C C . GLU A 1 401 ? 2.470 -16.305 -1.237 1.00 89.75 401 GLU A C 1
ATOM 3125 O O . GLU A 1 401 ? 2.794 -17.239 -0.505 1.00 89.75 401 GLU A O 1
ATOM 3130 N N . LYS A 1 402 ? 2.537 -15.043 -0.800 1.00 93.56 402 LYS A N 1
ATOM 3131 C CA . LYS A 1 402 ? 3.017 -14.692 0.548 1.00 93.56 402 LYS A CA 1
ATOM 3132 C C . LYS A 1 402 ? 2.149 -15.293 1.655 1.00 93.56 402 LYS A C 1
ATOM 3134 O O . LYS A 1 402 ? 2.682 -15.787 2.648 1.00 93.56 402 LYS A O 1
ATOM 3139 N N . ILE A 1 403 ? 0.823 -15.264 1.496 1.00 93.38 403 ILE A N 1
ATOM 3140 C CA . ILE A 1 403 ? -0.111 -15.893 2.441 1.00 93.38 403 ILE A CA 1
ATOM 3141 C C . ILE A 1 403 ? 0.083 -17.411 2.443 1.00 93.38 403 ILE A C 1
ATOM 3143 O O . ILE A 1 403 ? 0.137 -18.007 3.518 1.00 93.38 403 ILE A O 1
ATOM 3147 N N . ARG A 1 404 ? 0.240 -18.034 1.269 1.00 94.31 404 ARG A N 1
ATOM 3148 C CA . ARG A 1 404 ? 0.501 -19.473 1.131 1.00 94.31 404 ARG A CA 1
ATOM 3149 C C . ARG A 1 404 ? 1.775 -19.893 1.861 1.00 94.31 404 ARG A C 1
ATOM 3151 O O . ARG A 1 404 ? 1.732 -20.845 2.634 1.00 94.31 404 ARG A O 1
ATOM 3158 N N . LEU A 1 405 ? 2.876 -19.167 1.666 1.00 95.12 405 LEU A N 1
ATOM 3159 C CA . LEU A 1 405 ? 4.150 -19.436 2.339 1.00 95.12 405 LEU A CA 1
ATOM 3160 C C . LEU A 1 405 ? 4.026 -19.333 3.863 1.00 95.12 405 LEU A C 1
ATOM 3162 O O . LEU A 1 405 ? 4.538 -20.179 4.587 1.00 95.12 405 LEU A O 1
ATOM 3166 N N . LEU A 1 406 ? 3.308 -18.329 4.368 1.00 96.25 406 LEU A N 1
ATOM 3167 C CA . LEU A 1 406 ? 3.062 -18.196 5.805 1.00 96.25 406 LEU A CA 1
ATOM 3168 C C . LEU A 1 406 ? 2.166 -19.322 6.345 1.00 96.25 406 LEU A C 1
ATOM 3170 O O . LEU A 1 406 ? 2.463 -19.862 7.407 1.00 96.25 406 LEU A O 1
ATOM 3174 N N . LYS A 1 407 ? 1.123 -19.729 5.610 1.00 94.62 407 LYS A N 1
ATOM 3175 C CA . LYS A 1 407 ? 0.291 -20.889 5.976 1.00 94.62 407 LYS A CA 1
ATOM 3176 C C . LYS A 1 407 ? 1.094 -22.188 6.011 1.00 94.62 407 LYS A C 1
ATOM 3178 O O . LYS A 1 407 ? 0.856 -23.002 6.887 1.00 94.62 407 LYS A O 1
ATOM 3183 N N . LEU A 1 408 ? 2.065 -22.359 5.111 1.00 96.00 408 LEU A N 1
ATOM 3184 C CA . LEU A 1 408 ? 2.950 -23.528 5.098 1.00 96.00 408 LEU A CA 1
ATOM 3185 C C . LEU A 1 408 ? 3.834 -23.617 6.354 1.00 96.00 408 LEU A C 1
ATOM 3187 O O . LEU A 1 408 ? 4.259 -24.703 6.729 1.00 96.00 408 LEU A O 1
ATOM 3191 N N . LEU A 1 409 ? 4.104 -22.485 7.008 1.00 95.69 409 LEU A N 1
ATOM 3192 C CA . LEU A 1 409 ? 4.792 -22.441 8.299 1.00 95.69 409 LEU A CA 1
ATOM 3193 C C . LEU A 1 409 ? 3.849 -22.644 9.495 1.00 95.69 409 LEU A C 1
ATOM 3195 O O . LEU A 1 409 ? 4.272 -22.403 10.621 1.00 95.69 409 LEU A O 1
ATOM 3199 N N . ASP A 1 410 ? 2.579 -22.994 9.274 1.00 95.06 410 ASP A N 1
ATOM 3200 C CA . ASP A 1 410 ? 1.525 -22.982 10.295 1.00 95.06 410 ASP A CA 1
ATOM 3201 C C . ASP A 1 410 ? 1.433 -21.630 11.028 1.00 95.06 410 ASP A C 1
ATOM 3203 O O . ASP A 1 410 ? 1.175 -21.543 12.234 1.00 95.06 410 ASP A O 1
ATOM 3207 N N . TYR A 1 411 ? 1.679 -20.530 10.304 1.00 94.88 411 TYR A N 1
ATOM 3208 C CA . TYR A 1 411 ? 1.547 -19.197 10.872 1.00 94.88 411 TYR A CA 1
ATOM 3209 C C . TYR A 1 411 ? 0.074 -18.846 11.094 1.00 94.88 411 TYR A C 1
ATOM 3211 O O . TYR A 1 411 ? -0.686 -18.625 10.150 1.00 94.88 411 TYR A O 1
ATOM 3219 N N . ASP A 1 412 ? -0.305 -18.715 12.362 1.00 93.25 412 ASP A N 1
ATOM 3220 C CA . ASP A 1 412 ? -1.639 -18.280 12.757 1.00 93.25 412 ASP A CA 1
ATOM 3221 C C . ASP A 1 412 ? -1.794 -16.748 12.614 1.00 93.25 412 ASP A C 1
ATOM 3223 O O . ASP A 1 412 ? -1.253 -15.941 13.392 1.00 93.25 412 ASP A O 1
ATOM 3227 N N . PHE A 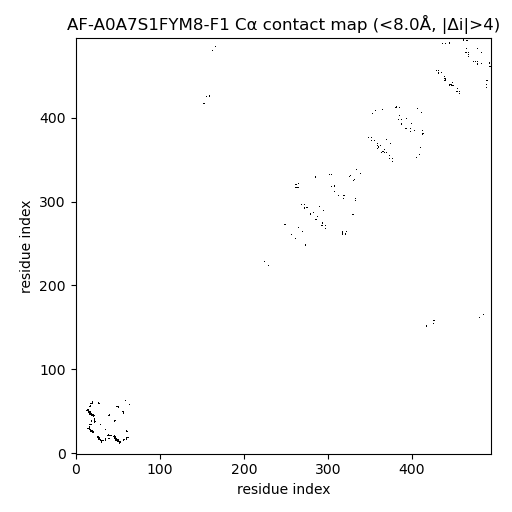1 413 ? -2.538 -16.351 11.579 1.00 90.56 413 PHE A N 1
ATOM 3228 C CA . PHE A 1 413 ? -2.899 -14.960 11.300 1.00 90.56 413 PHE A CA 1
ATOM 3229 C C . PHE A 1 413 ? -3.932 -14.403 12.282 1.00 90.56 413 PHE A C 1
ATOM 3231 O O . PHE A 1 413 ? -3.941 -13.190 12.523 1.00 90.56 413 PHE A O 1
ATOM 3238 N N . GLU A 1 414 ? -4.783 -15.269 12.828 1.00 83.88 414 GLU A N 1
ATOM 3239 C CA . GLU A 1 414 ? -5.900 -14.915 13.701 1.00 83.88 414 GLU A CA 1
ATOM 3240 C C . GLU A 1 414 ? -5.458 -14.750 15.145 1.00 83.88 414 GLU A C 1
ATOM 3242 O O . GLU A 1 414 ? -6.075 -13.974 15.872 1.00 83.88 414 GLU A O 1
ATOM 3247 N N . ARG A 1 415 ? -4.350 -15.395 15.544 1.00 79.69 415 ARG A N 1
ATOM 3248 C CA . ARG A 1 415 ? -3.767 -15.263 16.882 1.00 79.69 415 ARG A CA 1
ATOM 3249 C C . ARG A 1 415 ? -3.535 -13.806 17.221 1.00 79.69 415 ARG A C 1
ATOM 3251 O O . ARG A 1 415 ? -2.498 -13.244 16.853 1.00 79.69 415 ARG A O 1
ATOM 3258 N N . GLU A 1 416 ? -4.481 -13.192 17.920 1.00 61.59 416 GLU A N 1
ATOM 3259 C CA . GLU A 1 416 ? -4.508 -11.756 18.134 1.00 61.59 416 GLU A CA 1
ATOM 3260 C C . GLU A 1 416 ? -3.141 -11.283 18.639 1.00 61.59 416 GLU A C 1
ATOM 3262 O O . GLU A 1 416 ? -2.597 -11.787 19.625 1.00 61.59 416 GLU A O 1
ATOM 3267 N N . ILE A 1 417 ? -2.564 -10.260 17.995 1.00 55.88 417 ILE A N 1
ATOM 3268 C CA . ILE A 1 417 ? -1.751 -9.342 18.790 1.00 55.88 417 ILE A CA 1
ATOM 3269 C C . ILE A 1 417 ? -2.848 -8.702 19.613 1.00 55.88 417 ILE A C 1
ATOM 3271 O O . ILE A 1 417 ? -3.473 -7.780 19.097 1.00 55.88 417 ILE A O 1
ATOM 3275 N N . ALA A 1 418 ? -3.144 -9.261 20.797 1.00 52.16 418 ALA A N 1
ATOM 3276 C CA . ALA A 1 418 ? -4.044 -8.658 21.765 1.00 52.16 418 ALA A CA 1
ATOM 3277 C C . ALA A 1 418 ? -3.638 -7.197 21.766 1.00 52.16 418 ALA A C 1
ATOM 3279 O O . ALA A 1 418 ? -2.472 -6.924 22.093 1.00 52.16 418 ALA A O 1
ATOM 3280 N N . PRO A 1 419 ? -4.453 -6.298 21.200 1.00 54.31 419 PRO A N 1
ATOM 3281 C CA . PRO A 1 419 ? -3.884 -5.096 20.651 1.00 54.31 419 PRO A CA 1
ATOM 3282 C C . PRO A 1 419 ? -3.429 -4.272 21.834 1.00 54.31 419 PRO A C 1
ATOM 3284 O O . PRO A 1 419 ? -4.230 -3.731 22.598 1.00 54.31 419 PRO A O 1
ATOM 3287 N N . ARG A 1 420 ? -2.111 -4.291 22.056 1.00 52.44 420 ARG A N 1
ATOM 3288 C CA . ARG A 1 420 ? -1.465 -3.746 23.244 1.00 52.44 420 ARG A CA 1
ATOM 3289 C C . ARG A 1 420 ? -1.592 -2.238 23.136 1.00 52.44 420 ARG A C 1
ATOM 3291 O O . ARG A 1 420 ? -0.712 -1.564 22.621 1.00 52.44 420 ARG A O 1
ATOM 3298 N N . GLY A 1 421 ? -2.749 -1.727 23.538 1.00 59.88 421 GLY A N 1
ATOM 3299 C CA . GLY A 1 421 ? -3.114 -0.331 23.385 1.00 59.88 421 GLY A CA 1
ATOM 3300 C C . GLY A 1 421 ? -4.519 -0.095 22.845 1.00 59.88 421 GLY A C 1
ATOM 3301 O O . GLY A 1 421 ? -5.194 0.744 23.431 1.00 59.88 421 GLY A O 1
ATOM 3302 N N . THR A 1 422 ? -5.002 -0.779 21.795 1.00 64.81 422 THR A N 1
ATOM 3303 C CA . THR A 1 422 ? -6.273 -0.352 21.162 1.00 64.81 422 THR A CA 1
ATOM 3304 C C . THR A 1 422 ? -7.463 -0.610 22.068 1.00 64.81 422 THR A C 1
ATOM 3306 O O . THR A 1 422 ? -8.219 0.325 22.280 1.00 64.81 422 THR A O 1
ATOM 3309 N N . ALA A 1 423 ? -7.587 -1.775 22.710 1.00 71.44 423 ALA A N 1
ATOM 3310 C CA . ALA A 1 423 ? -8.691 -2.036 23.638 1.00 71.44 423 ALA A CA 1
ATOM 3311 C C . ALA A 1 423 ? -8.718 -1.019 24.796 1.00 71.44 423 ALA A C 1
ATOM 3313 O O . ALA A 1 423 ? -9.771 -0.500 25.164 1.00 71.44 423 ALA A O 1
ATOM 3314 N N . LYS A 1 424 ? -7.544 -0.637 25.321 1.00 81.12 424 LYS A N 1
ATOM 3315 C CA . LYS A 1 424 ? -7.417 0.413 26.348 1.00 81.12 424 LYS A CA 1
ATOM 3316 C C . LYS A 1 424 ? -7.759 1.803 25.799 1.00 81.12 424 LYS A C 1
ATOM 3318 O O . LYS A 1 424 ? -8.370 2.600 26.504 1.00 81.12 424 LYS A O 1
ATOM 3323 N N . LEU A 1 425 ? -7.373 2.109 24.559 1.00 81.81 425 LEU A N 1
ATOM 3324 C CA . LEU A 1 425 ? -7.705 3.364 23.879 1.00 81.81 425 LEU A CA 1
ATOM 3325 C C . LEU A 1 425 ? -9.201 3.455 23.556 1.00 81.81 425 LEU A C 1
ATOM 3327 O O . LEU A 1 425 ? -9.775 4.521 23.750 1.00 81.81 425 LEU A O 1
ATOM 3331 N N . PHE A 1 426 ? -9.827 2.361 23.117 1.00 82.75 426 PHE A N 1
ATOM 3332 C CA . PHE A 1 426 ? -11.263 2.255 22.871 1.00 82.75 426 PHE A CA 1
ATOM 3333 C C . PHE A 1 426 ? -12.040 2.380 24.171 1.00 82.75 426 PHE A C 1
ATOM 3335 O O . PHE A 1 426 ? -12.900 3.247 24.259 1.00 82.75 426 PHE A O 1
ATOM 3342 N N . ARG A 1 427 ? -11.680 1.619 25.211 1.00 86.56 427 ARG A N 1
ATOM 3343 C CA . ARG A 1 427 ? -12.300 1.743 26.536 1.00 86.56 427 ARG A CA 1
ATOM 3344 C C . ARG A 1 427 ? -12.223 3.179 27.053 1.00 86.56 427 ARG A C 1
ATOM 3346 O O . ARG A 1 427 ? -13.245 3.765 27.378 1.00 86.56 427 ARG A O 1
ATOM 3353 N N . ARG A 1 428 ? -11.037 3.796 27.002 1.00 90.38 428 ARG A N 1
ATOM 3354 C CA . ARG A 1 428 ? -10.844 5.203 27.385 1.00 90.38 428 ARG A CA 1
ATOM 3355 C C . ARG A 1 428 ? -11.646 6.175 26.513 1.00 90.38 428 ARG A C 1
ATOM 3357 O O . ARG A 1 428 ? -12.017 7.251 26.978 1.00 90.38 428 ARG A O 1
ATOM 3364 N N . TRP A 1 429 ? -11.858 5.847 25.239 1.00 93.19 429 TRP A N 1
ATOM 3365 C CA . TRP A 1 429 ? -12.681 6.656 24.346 1.00 93.19 429 TRP A CA 1
ATOM 3366 C C . TRP A 1 429 ? -14.157 6.574 24.744 1.00 93.19 429 TRP A C 1
ATOM 3368 O O . TRP A 1 429 ? -14.778 7.620 24.898 1.00 93.19 429 TRP A O 1
ATOM 3378 N N . PHE A 1 430 ? -14.679 5.370 24.992 1.00 93.44 430 PHE A N 1
ATOM 3379 C CA . PHE A 1 430 ? -16.055 5.163 25.448 1.00 93.44 430 PHE A CA 1
ATOM 3380 C C . PHE A 1 430 ? -16.306 5.756 26.835 1.00 93.44 430 PHE A C 1
ATOM 3382 O O . PHE A 1 430 ? -17.310 6.421 27.014 1.00 93.44 430 PHE A O 1
ATOM 3389 N N . GLU A 1 431 ? -15.366 5.647 27.776 1.00 94.56 431 GLU A N 1
ATOM 3390 C CA . GLU A 1 431 ? -15.460 6.339 29.071 1.00 94.56 431 GLU A CA 1
ATOM 3391 C C . GLU A 1 431 ? -15.586 7.864 28.898 1.00 94.56 431 GLU A C 1
ATOM 3393 O O . GLU A 1 431 ? -16.365 8.520 29.586 1.00 94.56 431 GLU A O 1
ATOM 3398 N N . GLY A 1 432 ? -14.825 8.450 27.966 1.00 95.69 432 GLY A N 1
ATOM 3399 C CA . GLY A 1 432 ? -14.925 9.874 27.641 1.00 95.69 432 GLY A CA 1
ATOM 3400 C C . GLY A 1 432 ? -16.242 10.242 26.953 1.00 95.69 432 GLY A C 1
ATOM 3401 O O . GLY A 1 432 ? -16.797 11.303 27.235 1.00 95.69 432 GLY A O 1
ATOM 3402 N N . TYR A 1 433 ? -16.743 9.363 26.084 1.00 95.81 433 TYR A N 1
ATOM 3403 C CA . TYR A 1 433 ? -18.027 9.511 25.401 1.00 95.81 433 TYR A CA 1
ATOM 3404 C C . TYR A 1 433 ? -19.206 9.418 26.377 1.00 95.81 433 TYR A C 1
ATOM 3406 O O . TYR A 1 433 ? -20.065 10.290 26.367 1.00 95.81 433 TYR A O 1
ATOM 3414 N N . ASP A 1 434 ? -19.198 8.447 27.288 1.00 95.75 434 ASP A N 1
ATOM 3415 C CA . ASP A 1 434 ? -20.235 8.257 28.307 1.00 95.75 434 ASP A CA 1
ATOM 3416 C C . ASP A 1 434 ? -20.297 9.463 29.255 1.00 95.75 434 ASP A C 1
ATOM 3418 O O . ASP A 1 434 ? -21.371 9.990 29.543 1.00 95.75 434 ASP A O 1
ATOM 3422 N N . LYS A 1 435 ? -19.133 9.988 29.669 1.00 96.50 435 LYS A N 1
ATOM 3423 C CA . LYS A 1 435 ? -19.052 11.241 30.439 1.00 96.50 435 LYS A CA 1
ATOM 3424 C C . LYS A 1 435 ? -19.609 12.440 29.678 1.00 96.50 435 LYS A C 1
ATOM 3426 O O . LYS A 1 435 ? -20.228 13.314 30.280 1.00 96.50 435 LYS A O 1
ATOM 3431 N N . MET A 1 436 ? -19.359 12.506 28.372 1.00 96.00 436 MET A N 1
ATOM 3432 C CA . MET A 1 436 ? -19.904 13.556 27.519 1.00 96.00 436 MET A CA 1
ATOM 3433 C C . MET A 1 436 ? -21.423 13.440 27.438 1.00 96.00 436 MET A C 1
ATOM 3435 O O . MET A 1 436 ? -22.110 14.414 27.716 1.00 96.00 436 MET A O 1
ATOM 3439 N N . GLN A 1 437 ? -21.943 12.251 27.142 1.00 95.94 437 GLN A N 1
ATOM 3440 C CA . GLN A 1 437 ? -23.374 11.985 27.065 1.00 95.94 437 GLN A CA 1
ATOM 3441 C C . GLN A 1 437 ? -24.084 12.343 28.379 1.00 95.94 437 GLN A C 1
ATOM 3443 O O . GLN A 1 437 ? -25.090 13.049 28.356 1.00 95.94 437 GLN A O 1
ATOM 3448 N N . ALA A 1 438 ? -23.519 11.950 29.525 1.00 95.50 438 ALA A N 1
ATOM 3449 C CA . ALA A 1 438 ? -24.046 12.312 30.840 1.00 95.50 438 ALA A CA 1
ATOM 3450 C C . ALA A 1 438 ? -24.047 13.835 31.078 1.00 95.50 438 ALA A C 1
ATOM 3452 O O . ALA A 1 438 ? -25.016 14.382 31.599 1.00 95.50 438 ALA A O 1
ATOM 3453 N N . ASN A 1 439 ? -22.988 14.542 30.665 1.00 95.94 439 ASN A N 1
ATOM 3454 C CA . ASN A 1 439 ? -22.922 15.999 30.789 1.00 95.94 439 ASN A CA 1
ATOM 3455 C C . ASN A 1 439 ? -23.942 16.709 29.877 1.00 95.94 439 ASN A C 1
ATOM 3457 O O . ASN A 1 439 ? -24.552 17.681 30.315 1.00 95.94 439 ASN A O 1
ATOM 3461 N N . PHE A 1 440 ? -24.164 16.215 28.654 1.00 94.44 440 PHE A N 1
ATOM 3462 C CA . PHE A 1 440 ? -25.171 16.751 27.727 1.00 94.44 440 PHE A CA 1
ATOM 3463 C C . PHE A 1 440 ? -26.591 16.534 28.252 1.00 94.44 440 PHE A C 1
ATOM 3465 O O . PHE A 1 440 ? -27.395 17.465 28.217 1.00 94.44 440 PHE A O 1
ATOM 3472 N N . ALA A 1 441 ? -26.870 15.347 28.799 1.00 93.56 441 ALA A N 1
ATOM 3473 C CA . ALA A 1 441 ? -28.153 15.031 29.417 1.00 93.56 441 ALA A CA 1
ATOM 3474 C C . ALA A 1 441 ? -28.460 15.950 30.612 1.00 93.56 441 ALA A C 1
ATOM 3476 O O . ALA A 1 441 ? -29.584 16.419 30.751 1.00 93.56 441 ALA A O 1
ATOM 3477 N N . ALA A 1 442 ? -27.457 16.262 31.440 1.00 95.06 442 ALA A N 1
ATOM 3478 C CA . ALA A 1 442 ? -27.630 17.130 32.605 1.00 95.06 442 ALA A CA 1
ATOM 3479 C C . ALA A 1 442 ? -27.822 18.620 32.258 1.00 95.06 442 ALA A C 1
ATOM 3481 O O . ALA A 1 442 ? -28.416 19.356 33.039 1.00 95.06 442 ALA A O 1
ATOM 3482 N N . ASN A 1 443 ? -27.306 19.079 31.114 1.00 94.19 443 ASN A N 1
ATOM 3483 C CA . ASN A 1 443 ? -27.183 20.508 30.802 1.00 94.19 443 ASN A CA 1
ATOM 3484 C C . ASN A 1 443 ? -27.885 20.929 29.496 1.00 94.19 443 ASN A C 1
ATOM 3486 O O . ASN A 1 443 ? -27.626 22.019 28.982 1.00 94.19 443 ASN A O 1
ATOM 3490 N N . GLY A 1 444 ? -28.748 20.079 28.930 1.00 90.06 444 GLY A N 1
ATOM 3491 C CA . GLY A 1 444 ? -29.532 20.399 27.731 1.00 90.06 444 GLY A CA 1
ATOM 3492 C C . GLY A 1 444 ? -28.666 20.663 26.497 1.00 90.06 444 GLY A C 1
ATOM 3493 O O . GLY A 1 444 ? -28.753 21.729 25.890 1.00 90.06 444 GLY A O 1
ATOM 3494 N N . ASN A 1 445 ? -27.792 19.714 26.156 1.00 84.56 445 ASN A N 1
ATOM 3495 C CA . ASN A 1 445 ? -26.850 19.778 25.026 1.00 84.56 445 ASN A CA 1
ATOM 3496 C C . ASN A 1 445 ? -25.804 20.906 25.084 1.00 84.56 445 ASN A C 1
ATOM 3498 O O . ASN A 1 445 ? -25.059 21.124 24.127 1.00 84.56 445 ASN A O 1
ATOM 3502 N N . LYS A 1 446 ? -25.687 21.609 26.214 1.00 88.12 446 LYS A N 1
ATOM 3503 C CA . LYS A 1 446 ? -24.601 22.562 26.464 1.00 88.12 446 LYS A CA 1
ATOM 3504 C C . LYS A 1 446 ? -23.557 21.920 27.361 1.00 88.12 446 LYS A C 1
ATOM 3506 O O . LYS A 1 446 ? -23.875 21.415 28.429 1.00 88.12 446 LYS A O 1
ATOM 3511 N N . ILE A 1 447 ? -22.289 21.978 26.964 1.00 86.38 447 ILE A N 1
ATOM 3512 C CA . ILE A 1 447 ? -21.201 21.507 27.825 1.00 86.38 447 ILE A CA 1
ATOM 3513 C C . ILE A 1 447 ? -20.946 22.553 28.909 1.00 86.38 447 ILE A C 1
ATOM 3515 O O . ILE A 1 447 ? -20.249 23.540 28.671 1.00 86.38 447 ILE A O 1
ATOM 3519 N N . MET A 1 448 ? -21.492 22.327 30.101 1.00 89.75 448 MET A N 1
ATOM 3520 C CA . MET A 1 448 ? -21.285 23.194 31.260 1.00 89.75 448 MET A CA 1
ATOM 3521 C C . MET A 1 448 ? -20.353 22.503 32.256 1.00 89.75 448 MET A C 1
ATOM 3523 O O . MET A 1 448 ? -20.525 21.327 32.582 1.00 89.75 448 MET A O 1
ATOM 3527 N N . ASN A 1 449 ? -19.339 23.241 32.717 1.00 91.50 449 ASN A N 1
ATOM 3528 C CA . ASN A 1 449 ? -18.378 22.818 33.744 1.00 91.50 449 ASN A CA 1
ATOM 3529 C C . ASN A 1 449 ? -17.801 21.394 33.559 1.00 91.50 449 ASN A C 1
ATOM 3531 O O . ASN A 1 449 ? -17.832 20.591 34.493 1.00 91.50 449 ASN A O 1
ATOM 3535 N N . PRO A 1 450 ? -17.244 21.049 32.378 1.00 94.44 450 PRO A N 1
ATOM 3536 C CA . PRO A 1 450 ? -16.694 19.718 32.148 1.00 94.44 450 PRO A CA 1
ATOM 3537 C C . PRO A 1 450 ? -15.516 19.442 33.089 1.00 94.44 450 PRO A C 1
ATOM 3539 O O . PRO A 1 450 ? -14.631 20.292 33.258 1.00 94.44 450 PRO A O 1
ATOM 3542 N N . ASP A 1 451 ? -15.473 18.229 33.649 1.00 96.44 451 ASP A N 1
ATOM 3543 C CA . ASP A 1 451 ? -14.343 17.780 34.462 1.00 96.44 451 ASP A CA 1
ATOM 3544 C C . ASP A 1 451 ? -13.026 17.819 33.647 1.00 96.44 451 ASP A C 1
ATOM 3546 O O . ASP A 1 451 ? -13.008 17.874 32.409 1.00 96.44 451 ASP A O 1
ATOM 3550 N N . ALA A 1 452 ? -11.879 17.796 34.329 1.00 96.62 452 ALA A N 1
ATOM 3551 C CA . ALA A 1 452 ? -10.582 17.877 33.654 1.00 96.62 452 ALA A CA 1
ATOM 3552 C C . ALA A 1 452 ? -10.346 16.728 32.648 1.00 96.62 452 ALA A C 1
ATOM 3554 O O . ALA A 1 452 ? -9.628 16.907 31.659 1.00 96.62 452 ALA A O 1
ATOM 3555 N N . SER A 1 453 ? -10.940 15.555 32.878 1.00 96.06 453 SER A N 1
ATOM 3556 C CA . SER A 1 453 ? -10.806 14.390 32.001 1.00 96.06 453 SER A CA 1
ATOM 3557 C C . SER A 1 453 ? -11.631 14.538 30.716 1.00 96.06 453 SER A C 1
ATOM 3559 O O . SER A 1 453 ? -11.105 14.282 29.630 1.00 96.06 453 SER A O 1
ATOM 3561 N N . LEU A 1 454 ? -12.859 15.048 30.824 1.00 96.25 454 LEU A N 1
ATOM 3562 C CA . LEU A 1 454 ? -13.782 15.340 29.738 1.00 96.25 454 LEU A CA 1
ATOM 3563 C C . LEU A 1 454 ? -13.252 16.503 28.899 1.00 96.25 454 LEU A C 1
ATOM 3565 O O . LEU A 1 454 ? -13.202 16.386 27.679 1.00 96.25 454 LEU A O 1
ATOM 3569 N N . ARG A 1 455 ? -12.714 17.562 29.524 1.00 96.00 455 ARG A N 1
ATOM 3570 C CA . ARG A 1 455 ? -11.998 18.635 28.805 1.00 96.00 455 ARG A CA 1
ATOM 3571 C C . ARG A 1 455 ? -10.886 18.083 27.921 1.00 96.00 455 ARG A C 1
ATOM 3573 O O . ARG A 1 455 ? -10.862 18.345 26.721 1.00 96.00 455 ARG A O 1
ATOM 3580 N N . ARG A 1 456 ? -10.000 17.251 28.482 1.00 96.31 456 ARG A N 1
ATOM 3581 C CA . ARG A 1 456 ? -8.911 16.610 27.721 1.00 96.31 456 ARG A CA 1
ATOM 3582 C C . ARG A 1 456 ? -9.443 15.710 26.605 1.00 96.31 456 ARG A C 1
ATOM 3584 O O . ARG A 1 456 ? -8.841 15.667 25.532 1.00 96.31 456 ARG A O 1
ATOM 3591 N N . PHE A 1 457 ? -10.534 14.985 26.846 1.00 95.62 457 PHE A N 1
ATOM 3592 C CA . PHE A 1 457 ? -11.183 14.155 25.835 1.00 95.62 457 PHE A CA 1
ATOM 3593 C C . PHE A 1 457 ? -11.715 15.004 24.671 1.00 95.62 457 PHE A C 1
ATOM 3595 O O . PHE A 1 457 ? -11.348 14.742 23.526 1.00 95.62 457 PHE A O 1
ATOM 3602 N N . MET A 1 458 ? -12.462 16.074 24.951 1.00 95.12 458 MET A N 1
ATOM 3603 C CA . MET A 1 458 ? -12.999 17.000 23.946 1.00 95.12 458 MET A CA 1
ATOM 3604 C C . MET A 1 458 ? -11.906 17.665 23.114 1.00 95.12 458 MET A C 1
ATOM 3606 O O . MET A 1 458 ? -11.970 17.647 21.886 1.00 95.12 458 MET A O 1
ATOM 3610 N N . THR A 1 459 ? -10.858 18.190 23.759 1.00 95.06 459 THR A N 1
ATOM 3611 C CA . THR A 1 459 ? -9.715 18.791 23.054 1.00 95.06 459 THR A CA 1
ATOM 3612 C C . THR A 1 459 ? -9.063 17.792 22.097 1.00 95.06 459 THR A C 1
ATOM 3614 O O . THR A 1 459 ? -8.683 18.155 20.981 1.00 95.06 459 THR A O 1
ATOM 3617 N N . ARG A 1 460 ? -8.957 16.515 22.495 1.00 93.25 460 ARG A N 1
ATOM 3618 C CA . ARG A 1 460 ? -8.452 15.454 21.613 1.00 93.25 460 ARG A CA 1
ATOM 3619 C C . ARG A 1 460 ? -9.391 15.207 20.436 1.00 93.25 460 ARG A C 1
ATOM 3621 O O . ARG A 1 460 ? -8.893 15.186 19.316 1.00 93.25 460 ARG A O 1
ATOM 3628 N N . GLN A 1 461 ? -10.703 15.076 20.654 1.00 93.56 461 GLN A N 1
ATOM 3629 C CA . GLN A 1 461 ? -11.662 14.852 19.560 1.00 93.56 461 GLN A CA 1
ATOM 3630 C C . GLN A 1 461 ? -11.655 16.007 18.550 1.00 93.56 461 GLN A C 1
ATOM 3632 O O . GLN A 1 461 ? -11.564 15.764 17.351 1.00 93.56 461 GLN A O 1
ATOM 3637 N N . ARG A 1 462 ? -11.622 17.262 19.016 1.00 93.38 462 ARG A N 1
ATOM 3638 C CA . ARG A 1 462 ? -11.507 18.457 18.159 1.00 93.38 462 ARG A CA 1
ATOM 3639 C C . ARG A 1 462 ? -10.219 18.460 17.338 1.00 93.38 462 ARG A C 1
ATOM 3641 O O . ARG A 1 462 ? -10.244 18.684 16.130 1.00 93.38 462 ARG A O 1
ATOM 3648 N N . LYS A 1 463 ? -9.074 18.152 17.964 1.00 91.25 463 LYS A N 1
ATOM 3649 C CA . LYS A 1 463 ? -7.783 18.047 17.257 1.00 91.25 463 LYS A CA 1
ATOM 3650 C C . LYS A 1 463 ? -7.800 16.940 16.200 1.00 91.25 463 LYS A C 1
ATOM 3652 O O . LYS A 1 463 ? -7.259 17.144 15.118 1.00 91.25 463 LYS A O 1
ATOM 3657 N N . MET A 1 464 ? -8.399 15.794 16.514 1.00 86.69 464 MET A N 1
ATOM 3658 C CA . MET A 1 464 ? -8.525 14.672 15.585 1.00 86.69 464 MET A CA 1
ATOM 3659 C C . MET A 1 464 ? -9.465 15.007 14.418 1.00 86.69 464 MET A C 1
ATOM 3661 O O . MET A 1 464 ? -9.107 14.770 13.271 1.00 86.69 464 MET A O 1
ATOM 3665 N N . TYR A 1 465 ? -10.606 15.647 14.683 1.00 90.50 465 TYR A N 1
ATOM 3666 C CA . TYR A 1 465 ? -11.536 16.079 13.639 1.00 90.50 465 TYR A CA 1
ATOM 3667 C C . TYR A 1 465 ? -10.933 17.137 12.708 1.00 90.50 465 TYR A C 1
ATOM 3669 O O . TYR A 1 465 ? -11.106 17.044 11.498 1.00 90.50 465 TYR A O 1
ATOM 3677 N N . ARG A 1 466 ? -10.166 18.106 13.238 1.00 90.25 466 ARG A N 1
ATOM 3678 C CA . ARG A 1 466 ? -9.430 19.068 12.397 1.00 90.25 466 ARG A CA 1
ATOM 3679 C C . ARG A 1 466 ? -8.489 18.360 11.428 1.00 90.25 466 ARG A C 1
ATOM 3681 O O . ARG A 1 466 ? -8.526 18.649 10.244 1.00 90.25 466 ARG A O 1
ATOM 3688 N N . LYS A 1 467 ? -7.718 17.376 11.903 1.00 85.50 467 LYS A N 1
ATOM 3689 C CA . LYS A 1 467 ? -6.847 16.579 11.024 1.00 85.50 467 LYS A CA 1
ATOM 3690 C C . LYS A 1 467 ? -7.631 15.845 9.938 1.00 85.50 467 LYS A C 1
ATOM 3692 O O . LYS A 1 467 ? -7.231 15.918 8.783 1.00 85.50 467 LYS A O 1
ATOM 3697 N N . TYR A 1 468 ? -8.729 15.185 10.310 1.00 86.25 468 TYR A N 1
ATOM 3698 C CA . TYR A 1 468 ? -9.606 14.487 9.366 1.00 86.25 468 TYR A CA 1
ATOM 3699 C C . TYR A 1 468 ? -10.137 15.442 8.287 1.00 86.25 468 TYR A C 1
ATOM 3701 O O . TYR A 1 468 ? -10.010 15.174 7.096 1.00 86.25 468 TYR A O 1
ATOM 3709 N N . ARG A 1 469 ? -10.659 16.603 8.701 1.00 88.06 469 ARG A N 1
ATOM 3710 C CA . ARG A 1 469 ? -11.185 17.635 7.800 1.00 88.06 469 ARG A CA 1
ATOM 3711 C C . ARG A 1 469 ? -10.107 18.213 6.881 1.00 88.06 469 ARG A C 1
ATOM 3713 O O . ARG A 1 469 ? -10.355 18.366 5.694 1.00 88.06 469 ARG A O 1
ATOM 3720 N N . ASP A 1 470 ? -8.942 18.552 7.427 1.00 86.50 470 ASP A N 1
ATOM 3721 C CA . ASP A 1 470 ? -7.900 19.277 6.694 1.00 86.50 470 ASP A CA 1
ATOM 3722 C C . ASP A 1 470 ? -7.117 18.354 5.739 1.00 86.50 470 ASP A C 1
ATOM 3724 O O . ASP A 1 470 ? -6.628 18.812 4.709 1.00 86.50 470 ASP A O 1
ATOM 3728 N N . ARG A 1 471 ? -6.984 17.058 6.061 1.00 82.06 471 ARG A N 1
ATOM 3729 C CA . ARG A 1 471 ? -6.265 16.088 5.214 1.00 82.06 471 ARG A CA 1
ATOM 3730 C C . ARG A 1 471 ? -7.155 15.377 4.200 1.00 82.06 471 ARG A C 1
ATOM 3732 O O . ARG A 1 471 ? -6.619 14.832 3.242 1.00 82.06 471 ARG A O 1
ATOM 3739 N N . GLY A 1 472 ? -8.472 15.331 4.426 1.00 76.50 472 GLY A N 1
ATOM 3740 C CA . GLY A 1 472 ? -9.381 14.481 3.646 1.00 76.50 472 GLY A CA 1
ATOM 3741 C C . GLY A 1 472 ? -9.020 12.992 3.716 1.00 76.50 472 GLY A C 1
ATOM 3742 O O . GLY A 1 472 ? -9.461 12.213 2.878 1.00 76.50 472 GLY A O 1
ATOM 3743 N N . ASP A 1 473 ? -8.177 12.605 4.678 1.00 62.31 473 ASP A N 1
ATOM 3744 C CA . ASP A 1 473 ? -7.631 11.260 4.768 1.00 62.31 473 ASP A CA 1
ATOM 3745 C C . ASP A 1 473 ? -8.610 10.391 5.549 1.00 62.31 473 ASP A C 1
ATOM 3747 O O . ASP A 1 473 ? -8.724 10.469 6.775 1.00 62.31 473 ASP A O 1
ATOM 3751 N N . GLU A 1 474 ? -9.353 9.580 4.807 1.00 58.75 474 GLU A N 1
ATOM 3752 C CA . GLU A 1 474 ? -10.325 8.631 5.345 1.00 58.75 474 GLU A CA 1
ATOM 3753 C C . GLU A 1 474 ? -9.659 7.485 6.127 1.00 58.75 474 GLU A C 1
ATOM 3755 O O . GLU A 1 474 ? -10.363 6.703 6.764 1.00 58.75 474 GLU A O 1
ATOM 3760 N N . ASN A 1 475 ? -8.321 7.393 6.095 1.00 53.38 475 ASN A N 1
ATOM 3761 C CA . ASN A 1 475 ? -7.543 6.335 6.741 1.00 53.38 475 ASN A CA 1
ATOM 3762 C C . ASN A 1 475 ? -6.999 6.694 8.133 1.00 53.38 475 ASN A C 1
ATOM 3764 O O . ASN A 1 475 ? -6.417 5.824 8.780 1.00 53.38 475 ASN A O 1
ATOM 3768 N N . ASP A 1 476 ? -7.126 7.943 8.601 1.00 58.31 476 ASP A N 1
ATOM 3769 C CA . ASP A 1 476 ? -6.636 8.312 9.939 1.00 58.31 476 ASP A CA 1
ATOM 3770 C C . ASP A 1 476 ? -7.548 7.671 11.013 1.00 58.31 476 ASP A C 1
ATOM 3772 O O . ASP A 1 476 ? -8.769 7.685 10.873 1.00 58.31 476 ASP A O 1
ATOM 3776 N N . ASP A 1 477 ? -6.964 7.139 12.099 1.00 56.06 477 ASP A N 1
ATOM 3777 C CA . ASP A 1 477 ? -7.552 6.279 13.164 1.00 56.06 477 ASP A CA 1
ATOM 3778 C C . ASP A 1 477 ? -8.838 6.789 13.877 1.00 56.06 477 ASP A C 1
ATOM 3780 O O . ASP A 1 477 ? -9.348 6.187 14.839 1.00 56.06 477 ASP A O 1
ATOM 3784 N N . VAL A 1 478 ? -9.386 7.924 13.448 1.00 56.94 478 VAL A N 1
ATOM 3785 C CA . VAL A 1 478 ? -10.772 8.281 13.726 1.00 56.94 478 VAL A CA 1
ATOM 3786 C C . VAL A 1 478 ? -11.660 7.449 12.815 1.00 56.94 478 VAL A C 1
ATOM 3788 O O . VAL A 1 478 ? -12.022 7.861 11.717 1.00 56.94 478 VAL A O 1
ATOM 3791 N N . SER A 1 479 ? -12.065 6.283 13.310 1.00 73.62 479 SER A N 1
ATOM 3792 C CA . SER A 1 479 ? -13.159 5.537 12.702 1.00 73.62 479 SER A CA 1
ATOM 3793 C C . SER A 1 479 ? -14.330 6.500 12.474 1.00 73.62 479 SER A C 1
ATOM 3795 O O . SER A 1 479 ? -14.759 7.178 13.412 1.00 73.62 479 SER A O 1
ATOM 3797 N N . ARG A 1 480 ? -14.811 6.614 11.224 1.00 79.31 480 ARG A N 1
ATOM 3798 C CA . ARG A 1 480 ? -15.950 7.472 10.822 1.00 79.31 480 ARG A CA 1
ATOM 3799 C C . ARG A 1 480 ? -17.112 7.390 11.818 1.00 79.31 480 ARG A C 1
ATOM 3801 O O . ARG A 1 480 ? -17.798 8.378 12.067 1.00 79.31 480 ARG A O 1
ATOM 3808 N N . ASP A 1 481 ? -17.272 6.232 12.442 1.00 81.06 481 ASP A N 1
ATOM 3809 C CA . ASP A 1 481 ? -18.261 5.943 13.472 1.00 81.06 481 ASP A CA 1
ATOM 3810 C C . ASP A 1 481 ? -18.105 6.790 14.741 1.00 81.06 481 ASP A C 1
ATOM 3812 O O . ASP A 1 481 ? -19.103 7.262 15.273 1.00 81.06 481 ASP A O 1
ATOM 3816 N N . LYS A 1 482 ? -16.882 7.100 15.190 1.00 90.06 482 LYS A N 1
ATOM 3817 C CA . LYS A 1 482 ? -16.649 8.023 16.319 1.00 90.06 482 LYS A CA 1
ATOM 3818 C C . LYS A 1 482 ? -17.138 9.433 15.997 1.00 90.06 482 LYS A C 1
ATOM 3820 O O . LYS A 1 482 ? -17.735 10.083 16.849 1.00 90.06 482 LYS A O 1
ATOM 3825 N N . ILE A 1 483 ? -16.909 9.905 14.768 1.00 90.62 483 ILE A N 1
ATOM 3826 C CA . ILE A 1 483 ? -17.416 11.210 14.315 1.00 90.62 483 ILE A CA 1
ATOM 3827 C C . ILE A 1 483 ? -18.942 11.178 14.241 1.00 90.62 483 ILE A C 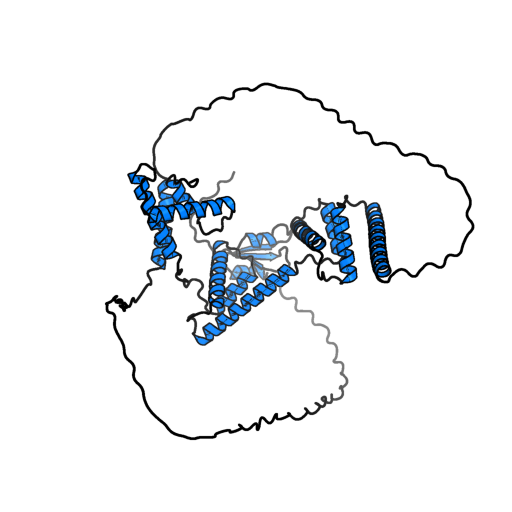1
ATOM 3829 O O . ILE A 1 483 ? -19.577 12.130 14.683 1.00 90.62 483 ILE A O 1
ATOM 3833 N N . ARG A 1 484 ? -19.536 10.095 13.724 1.00 89.38 484 ARG A N 1
ATOM 3834 C CA . ARG A 1 484 ? -20.996 9.916 13.700 1.00 89.38 484 ARG A CA 1
ATOM 3835 C C . ARG A 1 484 ? -21.587 9.955 15.107 1.00 89.38 484 ARG A C 1
ATOM 3837 O O . ARG A 1 484 ? -22.495 10.738 15.339 1.00 89.38 484 ARG A O 1
ATOM 3844 N N . LEU A 1 485 ? -21.024 9.201 16.051 1.00 92.44 485 LEU A N 1
ATOM 3845 C CA . LEU A 1 485 ? -21.471 9.191 17.445 1.00 92.44 485 LEU A CA 1
ATOM 3846 C C . LEU A 1 485 ? -21.393 10.567 18.111 1.00 92.44 485 LEU A C 1
ATOM 3848 O O . LEU A 1 485 ? -22.288 10.932 18.865 1.00 92.44 485 LEU A O 1
ATOM 3852 N N . LEU A 1 486 ? -20.331 11.332 17.850 1.00 93.94 486 LEU A N 1
ATOM 3853 C CA . LEU A 1 486 ? -20.200 12.694 18.372 1.00 93.94 486 LEU A CA 1
ATOM 3854 C C . LEU A 1 486 ? -21.201 13.653 17.713 1.00 93.94 486 LEU A C 1
ATOM 3856 O O . LEU A 1 486 ? -21.773 14.494 18.397 1.00 93.94 486 LEU A O 1
ATOM 3860 N N . LYS A 1 487 ? -21.465 13.505 16.408 1.00 93.12 487 LYS A N 1
ATOM 3861 C CA . LYS A 1 487 ? -22.502 14.279 15.708 1.00 93.12 487 LYS A CA 1
ATOM 3862 C C . LYS A 1 487 ? -23.908 13.983 16.227 1.00 93.12 487 LYS A C 1
ATOM 3864 O O . LYS A 1 487 ? -24.705 14.902 16.290 1.00 93.12 487 LYS A O 1
ATOM 3869 N N . LEU A 1 488 ? -24.194 12.741 16.623 1.00 92.88 488 LEU A N 1
ATOM 3870 C CA . LEU A 1 488 ? -25.476 12.377 17.243 1.00 92.88 488 LEU A CA 1
ATOM 3871 C C . LEU A 1 488 ? -25.708 13.077 18.589 1.00 92.88 488 LEU A C 1
ATOM 3873 O O . LEU A 1 488 ? -26.849 13.216 19.007 1.00 92.88 488 LEU A O 1
ATOM 3877 N N . LEU A 1 489 ? -24.641 13.516 19.260 1.00 92.56 489 LEU A N 1
ATOM 3878 C CA . LEU A 1 489 ? -24.729 14.319 20.478 1.00 92.56 489 LEU A CA 1
ATOM 3879 C C . LEU A 1 489 ? -24.756 15.829 20.194 1.00 92.56 489 LEU A C 1
ATOM 3881 O O . LEU A 1 489 ? -24.581 16.597 21.126 1.00 92.56 489 LEU A O 1
ATOM 3885 N N . ASP A 1 490 ? -24.880 16.275 18.939 1.00 92.81 490 ASP A N 1
ATOM 3886 C CA . ASP A 1 490 ? -24.701 17.685 18.551 1.00 92.81 490 ASP A CA 1
ATOM 3887 C C . ASP A 1 490 ? -23.362 18.285 19.034 1.00 92.81 490 ASP A C 1
ATOM 3889 O O . ASP A 1 490 ? -23.246 19.472 19.347 1.00 92.81 490 ASP A O 1
ATOM 3893 N N . PHE A 1 491 ? -22.305 17.465 19.107 1.00 93.00 491 PHE A N 1
ATOM 3894 C CA . PHE A 1 491 ? -20.995 17.933 19.553 1.00 93.00 491 PHE A CA 1
ATOM 3895 C C . PHE A 1 491 ? -20.388 18.928 18.555 1.00 93.00 491 PHE A C 1
ATOM 3897 O O . PHE A 1 491 ? -20.098 18.584 17.404 1.00 93.00 491 PHE A O 1
ATOM 3904 N N . ASP A 1 492 ? -20.115 20.151 1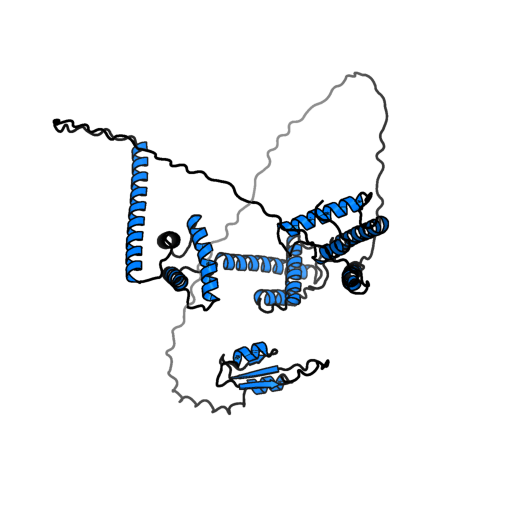9.017 1.00 91.94 492 ASP A N 1
ATOM 3905 C CA . ASP A 1 492 ? -19.475 21.173 18.193 1.00 91.94 492 ASP A CA 1
ATOM 3906 C C . ASP A 1 492 ? -17.948 20.991 18.111 1.00 91.94 492 ASP A C 1
ATOM 3908 O O . ASP A 1 492 ? -17.207 21.042 19.105 1.00 91.94 492 ASP A O 1
ATOM 3912 N N . PHE A 1 493 ? -17.475 20.821 16.876 1.00 90.50 493 PHE A N 1
ATOM 3913 C CA . PHE A 1 493 ? -16.069 20.661 16.522 1.00 90.50 493 PHE A CA 1
ATOM 3914 C C . PHE A 1 493 ? -15.347 21.979 16.184 1.00 90.50 493 PHE A C 1
ATOM 3916 O O . PHE A 1 493 ? -14.147 21.936 15.897 1.00 90.50 493 PHE A O 1
ATOM 3923 N N . LYS A 1 494 ? -16.048 23.123 16.133 1.00 85.69 494 LYS A N 1
ATOM 3924 C CA . LYS A 1 494 ? -15.474 24.414 15.709 1.00 85.69 494 LYS A CA 1
ATOM 3925 C C . LYS A 1 494 ? -14.576 25.057 16.771 1.00 85.69 494 LYS A C 1
ATOM 3927 O O . LYS A 1 494 ? -13.553 25.640 16.411 1.00 85.69 494 LYS A O 1
ATOM 3932 N N . TYR A 1 495 ? -14.947 24.935 18.043 1.00 62.75 495 TYR A N 1
ATOM 3933 C CA . TYR A 1 495 ? -14.168 25.390 19.206 1.00 62.75 495 TYR A CA 1
ATOM 3934 C C . TYR A 1 495 ? -13.133 24.344 19.623 1.00 62.75 495 TYR A C 1
ATOM 3936 O O . TYR A 1 495 ? -12.268 24.618 20.487 1.00 62.75 495 TYR A O 1
#

InterPro domains:
  IPR011320 Ribonuclease H1, N-terminal [PF01693] (15-60)
  IPR037056 Ribonuclease H1, N-terminal domain superfamily [G3DSA:3.40.970.10] (14-62)

Sequence (495 aa):
RVPRPARSDEAEVERYYAVRRGRTVRSCIFLFWRDCREQVDGCDVAEYAVLTNLAAAVSFAAGPAEAAVPPAVPPMVPPMVLPRLPPMVPPMVPPMPPSVEVDLGHLHPANGIVAATGPTACEDTSKTARESSPERNENGALGDKKTGSDGGAAAEDALRVRLDLLLRGSSRGGPGGIWAPSRPGDDARESAGGGDAAGDGGSPGREKRKFADDAVPRTREEPALPPAETKRLKHSNARRADLENAREAQTELERDYALHGTAKLSRKWVAGYAKLQANFAANGNKITDPNKSLRRFMTRQRPMYRDYRERVDENDGVAREKIRLLELLDFNFKYKEKLDRDDALSRKWFEGYAMLQANFAANGNKITKPTEYLRRFLTRQRIMYRNYLDRGDENDDVTREKIRLLKLLDYDFEREIAPRGTAKLFRRWFEGYDKMQANFAANGNKIMNPDASLRRFMTRQRKMYRKYRDRGDENDDVSRDKIRLLKLLDFDFKY

Secondary structure (DSSP, 8-state):
-PPPPP---------EEEEEE-SSSS-EEESSHHHHHHHHTT-TT-EEEEESSHHHHHHHHH-S--------PPP------PPPPPPPPPPPPPPPPPP--------PPPP----------------------------------------HHHHHHHHHHHHHHHHHHTTS-------PPPPP-----------------PPP----------------PPPPPPHHHHHHHHHHHHHHHHHHHHHHHHHHHHHHHHHHT-----HHHHHHHHHHHHHHHHHTT---S--HHHHHHHHHHHHHHHHHHH---TT-HHHHHHHHHHHHTT---S-HHHHHHHHHHHHHHHHHHHHHHHHHHHHSS---S--HHHHHHHHHHHHHHHHHHHHT-TT-HHHHHHHHHHHHTT--SSS----TTHHHHHHHHHHHHHHHHHHHHHHTT---S--HHHHHHHHHHHHHHHHHHHH--TTSSS-HHHHHHHHHTT-----

Mean predicted aligned error: 21.02 Å

Foldseek 3Di:
DDDDDDDDPDPPQQKKKWKQQFPPRATDIDRDPVVSCNGHPPDPPTDIDIDSDVVVSVDVNCPDPPPPPDPDPDPDDPDDDDDDDDDDDDDDDDDDDDDDDDDPDDDDDDDDDDDDDDDDDDDDDDDDDDDDDDDDDDDDDDDDDDDDDPPLPVLVVVLVVVLVCLVVVVPDDDDDDDDDDDDDDDDDDDDDDDDDDDDDDDDDDDDDDDDDDDDDDDPDDDDPDPPVVVVVVVVVVVVVVVVVVVVVVVVVVVVVCVVPVADDDDPLLSVLLVLVLVCCVVPNLDNDPDDPSNVVSLVVLLVLVVCCVVDVPPPPRNSVVSVVSCVVSVNPSPDVVVVVVVVVVVVLLVVLLVLVVVQCVVPNLDNDPDDPSNVVSLVVLLVLVVCCVVVVCPVPPVNVVSVVSCVVSVHDSPPDPSVPPPSVVSVLLVVLLVLQVVCCVVPVLDNDPRDPSNVVSLVVVLVQVCCCVVVVDCPPPPPVSSVVSCVVSVNDSPD

Solvent-accessible surface area (backbone atoms only — not comparable to full-atom values): 32290 Å² total; per-residue (Å²): 133,82,84,80,80,80,88,69,92,65,78,80,71,64,48,33,36,14,27,42,33,37,68,56,97,56,54,44,76,29,76,47,69,71,67,42,40,72,28,38,68,93,32,97,74,44,39,70,50,82,30,75,43,68,70,60,26,52,51,53,25,67,42,76,79,68,76,73,74,72,78,78,77,73,81,85,74,78,86,77,83,77,80,84,77,79,86,83,77,79,82,84,79,79,83,79,80,82,82,81,81,84,84,89,75,88,84,83,85,86,86,85,86,86,84,88,77,90,88,85,82,88,81,90,79,88,84,83,89,83,89,79,89,88,82,90,87,86,85,79,86,82,87,80,91,80,81,87,81,85,66,58,61,66,52,43,53,52,51,49,52,48,51,51,49,60,64,57,59,75,76,67,88,82,81,91,76,95,78,84,82,84,82,84,83,92,77,88,83,82,88,81,85,88,83,90,81,90,83,88,81,88,81,84,86,87,83,88,80,88,82,81,87,90,80,81,93,72,91,70,84,77,77,81,73,56,77,70,56,54,53,53,48,53,54,52,52,51,55,48,51,55,52,50,53,54,48,51,56,46,52,52,51,52,49,55,46,67,73,65,74,59,61,86,72,53,70,71,53,53,60,39,49,54,53,49,52,53,45,32,73,75,53,42,92,45,88,71,85,61,53,73,69,51,46,53,44,52,65,57,49,46,58,54,51,51,50,53,72,73,41,88,64,82,82,49,60,52,60,51,50,55,48,53,56,38,53,73,65,62,55,74,76,70,53,62,69,52,52,53,45,52,48,50,50,46,50,55,46,51,52,42,48,52,52,47,51,53,45,33,73,75,52,42,97,43,87,74,83,66,52,75,66,50,47,54,44,52,54,49,53,38,53,51,51,49,51,42,67,75,64,66,58,77,82,46,62,70,58,53,51,54,51,51,56,40,49,75,66,67,55,68,71,76,65,66,74,68,53,90,52,53,55,61,51,49,50,55,48,50,55,38,48,53,54,47,53,54,44,25,71,75,47,76,67,36,90,68,86,68,51,76,68,46,46,54,44,51,55,48,51,36,55,51,49,50,50,40,68,76,64,68,48,85,79,53,92,67,52,70,63,60,56,50,57,40,51,76,61,65,57,77,64,87,124

Organism: NCBI:txid216773

pLDDT: mean 71.75, std 21.77, range [29.45, 97.31]